Protein AF-A0A933NK98-F1 (afdb_monomer)

Sequence (605 aa):
MRRSEGEEEVHRPQVPASLLTLAPEREPVPRQPDAIPPYQVQRLETLCQGYIGRNGLEEQVEKWFSSRQSGVLLLTGREGCGKSALMARLARTHDAAYYFLSRRPAEGSASACFSSLIGQLSRRFLASGTPTPCSPRSQARTLWRQCSSILASRKRLVLVLDGLDEAALASPGLPVHRLLLQEPPAGLVLLLSCGAGSPEGDLVGRELPCRETTMLEVPALSPTEARRWLDEMVQGEAALPDRFAGEAVAASAGLPLYLAGLVEQVQAGLVDVSLPAPAGATPGESLEALWLNLWTGLDRKGLRRFRQILALLATAREALTIESLEHLLGVGMESFRRSVLATCVSGSDPCEVRHDTLRQLVTAKVDATERQRLNARLADHYGDWREAADDRSLAHRAIHLVEAGDRDGLHRLLTDFDYLKAKVDRLGVEAVLADFQAYVDRSGSKGPPPRQAGDPVEVIADAVQKKSRWIEDRPEELGPYVRDELFLAGRVGGVAPTLLREVSAWIARARREPWLRRVEPGERAARATSAAAIDHAAGAIASVAWSPDGTRILTGGRDRLLTIWDARTGGAVRTLSVSSTGSRRFLTMRPWRSAPDHGRLRRTT

Mean predicted aligned error: 15.79 Å

Secondary structure (DSSP, 8-state):
-----------PPPPPS-----------------SS-HHHHHHHHHHHHT----HHHHHHHHHHHHH-SSEEEEEEE-TTS-HHHHHHHHHHHTT-EEEE--SSTTTSSHHHHHHHHHHHHHHHH-S--PPPP--HHHHHHHHHHHHHHHHTT-S-EEEEEE-HHHHHHH-SSS-HHHHHTS-PPTTEEEEEEEETT-HHHHHHHHH--STTEEEEE-PPPPHHHHHHHHHHHS-GGGPPPHHHHHHHHHHTTT-HHHHHHHHHHHHTT-S-TTSPP---SSHHHHHHHHHHHHHHHHHHTT-HHHHHHHHHHHHSSSPBPHHHHHHHHTS-SHHHHHT--TTTB-SSSSB-B--HHHHHHHHHHS-HHHHHHHHHHHHHHT--TTT-SSSHHHHHHHHHHHHHT-HHHHHHHHH-HHHHHHHHHHH-HHHHHHHHHHHHHHHT--SSPPS----HHHHHHHHHHHTHHHHHH-GGGHHHHHHHHHHHHHHHH---HHHHHHHHHHHHHH-SS--PPPPPTT---S----S-----SSS-EEEEEE-TTSSEEEEEETTSEEEEEETTT--EEEEEE---SS--S---PPP-PPPP---------

Solvent-accessible surface area (backbone atoms only — not comparable to full-atom values): 35185 Å² total; per-residue (Å²): 133,87,78,91,84,89,84,83,86,81,83,77,86,84,79,79,96,80,86,82,83,80,71,84,84,72,77,83,75,81,90,68,84,71,55,62,58,68,66,61,54,52,49,37,53,55,32,42,72,74,52,77,87,51,73,76,56,53,53,50,51,52,51,52,59,72,76,47,62,48,37,37,41,37,40,30,25,60,86,46,36,49,63,65,21,52,50,33,44,52,33,62,77,62,75,30,47,67,44,75,38,32,41,37,74,79,35,16,34,41,46,35,48,37,52,34,46,41,43,44,49,26,74,75,77,44,99,65,80,84,83,74,95,59,53,47,69,57,38,42,55,48,41,47,52,51,52,44,58,52,41,76,80,34,79,59,50,44,40,37,42,35,34,62,56,44,17,62,72,34,38,62,39,74,49,53,68,71,60,61,52,58,82,73,52,85,27,39,30,40,38,38,28,31,50,59,89,32,70,61,49,54,45,54,73,70,61,47,79,59,95,52,68,44,76,46,76,48,65,58,43,52,66,69,55,38,43,52,48,51,55,71,74,34,58,74,95,64,45,68,57,68,69,46,47,53,42,39,34,61,23,24,56,21,24,58,45,42,51,54,44,48,52,50,32,39,76,70,66,52,46,62,76,91,49,83,52,54,55,39,98,45,55,67,42,12,47,51,32,44,47,49,48,51,58,53,25,34,57,77,72,65,39,59,66,60,54,51,50,50,45,48,38,45,67,42,67,40,34,40,41,62,68,55,48,26,66,72,72,72,47,83,57,73,69,47,70,79,65,58,50,68,68,53,32,46,89,50,86,52,32,32,60,69,42,66,70,54,31,52,51,45,54,72,72,48,52,73,68,59,49,21,54,51,22,42,53,49,28,58,68,38,47,57,55,90,77,42,94,56,62,59,22,64,71,45,27,55,61,21,22,57,63,35,62,39,58,68,64,36,52,56,51,67,66,32,66,67,53,53,36,53,33,30,66,75,47,28,42,54,29,54,51,50,50,46,49,55,52,43,65,74,69,68,62,89,60,80,78,68,92,73,58,60,59,66,54,61,55,46,44,54,32,46,62,79,40,34,78,55,34,57,79,36,39,86,48,41,48,62,48,36,45,53,45,48,59,55,44,42,74,73,42,67,45,56,70,62,59,57,48,49,40,41,54,47,50,57,68,71,55,90,67,87,85,79,67,88,84,67,99,78,80,72,75,75,87,69,81,76,89,70,85,74,83,69,96,55,68,64,72,75,46,64,43,64,42,77,84,61,56,29,34,40,38,34,32,76,64,42,38,39,37,32,26,30,57,85,77,60,45,80,74,44,76,43,80,59,94,67,100,63,96,67,94,68,90,84,87,79,85,89,72,83,77,76,96,73,77,78,89,76,87,76,134

Foldseek 3Di:
DDDDDDDDDDDDDDDDPDDDPDDDDDPDDDDDDDLPPVVNVVLLVVLQVLDDDDVVVVVVVVVVVVVDLAEEEEEEEAFLLSPSSVLSVVCVVVVAQEAEQALAPLRLALQSVLQSSLVSLCVVANPDDRDDDDPSLVSLVVSQVSQQVRCVVPSAHEYEYEEQVNSVLNFQFDRNLVSVLPDHDGSYYYYYYYYDPRPSSVCNVPRNPGPDYHYDYRDAADLVSQLVSLDVVQDDPLRQDPVQSSLQSVQQNRRSLLSLLQSLCVVLVLDDSVDGQQHDPDNLSSVLSSLVSVQVSCVVVVVVVVLVLLLLQLLDSHFAFQVLVCVLVVDHCPVVLVSDSVSQWPSDGRIHGPGNSSSVSSPVVDDLQVSLVSLVSVLVSLPDPVPDPDCCNLTRNLVSCLSNVVLVVNLVQLLPLVSQLVSCRNRNLSSSLVSLVSSCVSVVPPDDHPLQDERPNVLLNVQCVVCRVVCNVPVLCSLVSSLVSLVVSCVPHNYDVVSNVVSLVVNVVPDPDDFFDDDDPPPDDDDDPDPDDQDDPDADWLGKGADSNRQWIWIDGQQQKIFIAGNVPSHTPDIDHDDDDDRDSDDDDDDDDDDPDDDDDDDDD

pLDDT: mean 71.74, std 19.22, range [25.36, 94.31]

Radius of gyration: 31.58 Å; Cα contacts (8 Å, |Δi|>4): 805; chains: 1; bounding box: 74×82×125 Å

Structure (mmCIF, N/CA/C/O backbone):
data_AF-A0A933NK98-F1
#
_entry.id   AF-A0A933NK98-F1
#
loop_
_atom_site.group_PDB
_atom_site.id
_atom_site.type_symbol
_atom_site.label_atom_id
_atom_site.label_alt_id
_atom_site.label_comp_id
_atom_site.label_asym_id
_atom_site.label_entity_id
_atom_site.label_seq_id
_atom_site.pdbx_PDB_ins_code
_atom_site.Cartn_x
_atom_site.Cartn_y
_atom_site.Cartn_z
_atom_site.occupancy
_atom_site.B_iso_or_equiv
_atom_site.auth_seq_id
_atom_site.auth_comp_id
_atom_site.auth_asym_id
_atom_site.auth_atom_id
_atom_site.pdbx_PDB_model_num
ATOM 1 N N . MET A 1 1 ? -19.226 -58.149 47.622 1.00 36.22 1 MET A N 1
ATOM 2 C CA . MET A 1 1 ? -18.284 -57.624 46.604 1.00 36.22 1 MET A CA 1
ATOM 3 C C . MET A 1 1 ? -19.142 -56.903 45.572 1.00 36.22 1 MET A C 1
ATOM 5 O O . MET A 1 1 ? -20.010 -57.558 45.025 1.00 36.22 1 MET A O 1
ATOM 9 N N . ARG A 1 2 ? -19.240 -55.560 45.594 1.00 33.31 2 ARG A N 1
ATOM 10 C CA . ARG A 1 2 ? -18.330 -54.561 44.961 1.00 33.31 2 ARG A CA 1
ATOM 11 C C . ARG A 1 2 ? -18.206 -54.802 43.447 1.00 33.31 2 ARG A C 1
ATOM 13 O O . ARG A 1 2 ? -17.905 -55.932 43.100 1.00 33.31 2 ARG A O 1
ATOM 20 N N . ARG A 1 3 ? -18.305 -53.841 42.522 1.00 32.16 3 ARG A N 1
ATOM 21 C CA . ARG A 1 3 ? -18.531 -52.368 42.452 1.00 32.16 3 ARG A CA 1
ATOM 22 C C . ARG A 1 3 ? -18.604 -52.055 40.921 1.00 32.16 3 ARG A C 1
ATOM 24 O O . ARG A 1 3 ? -18.050 -52.857 40.177 1.00 32.16 3 ARG A O 1
ATOM 31 N N . SER A 1 4 ? -19.481 -51.161 40.433 1.00 31.75 4 SER A N 1
ATOM 32 C CA . SER A 1 4 ? -19.217 -49.749 40.012 1.00 31.75 4 SER A CA 1
ATOM 33 C C . SER A 1 4 ? -18.275 -49.642 38.790 1.00 31.75 4 SER A C 1
ATOM 35 O O . SER A 1 4 ? -17.358 -50.444 38.698 1.00 31.75 4 SER A O 1
ATOM 37 N N . GLU A 1 5 ? -18.379 -48.779 37.777 1.00 33.25 5 GLU A N 1
ATOM 38 C CA . GLU A 1 5 ? -19.131 -47.584 37.319 1.00 33.25 5 GLU A CA 1
ATOM 39 C C . GLU A 1 5 ? -18.937 -47.590 35.764 1.00 33.25 5 GLU A C 1
ATOM 41 O O . GLU A 1 5 ? -18.048 -48.289 35.286 1.00 33.25 5 GLU A O 1
ATOM 46 N N . GLY A 1 6 ? -19.698 -46.969 34.859 1.00 28.73 6 GLY A N 1
ATOM 47 C CA . GLY A 1 6 ? -20.383 -45.679 34.864 1.00 28.73 6 GLY A CA 1
ATOM 48 C C . GLY A 1 6 ? -19.714 -44.766 33.822 1.00 28.73 6 GLY A C 1
ATOM 49 O O . GLY A 1 6 ? -18.677 -44.196 34.124 1.00 28.73 6 GLY A O 1
ATOM 50 N N . GLU A 1 7 ? -20.300 -44.621 32.628 1.00 30.30 7 GLU A N 1
ATOM 51 C CA . GLU A 1 7 ? -20.097 -43.452 31.754 1.00 30.30 7 GLU A CA 1
ATOM 52 C C . GLU A 1 7 ? -21.449 -43.075 31.125 1.00 30.30 7 GLU A C 1
ATOM 54 O O . GLU A 1 7 ? -22.064 -43.854 30.396 1.00 30.30 7 GLU A O 1
ATOM 59 N N . GLU A 1 8 ? -21.942 -41.899 31.516 1.00 30.48 8 GLU A N 1
ATOM 60 C CA . GLU A 1 8 ? -23.202 -41.283 31.105 1.00 30.48 8 GLU A CA 1
ATOM 61 C C . GLU A 1 8 ? -23.046 -40.565 29.756 1.00 30.48 8 GLU A C 1
ATOM 63 O O . GLU A 1 8 ? -22.275 -39.615 29.619 1.00 30.48 8 GLU A O 1
ATOM 68 N N . GLU A 1 9 ? -23.850 -40.972 28.772 1.00 29.98 9 GLU A N 1
ATOM 69 C CA . GLU A 1 9 ? -24.170 -40.174 27.588 1.00 29.98 9 GLU A CA 1
ATOM 70 C C . GLU A 1 9 ? -25.119 -39.030 27.980 1.00 29.98 9 GLU A C 1
ATOM 72 O O . GLU A 1 9 ? -26.290 -39.243 28.301 1.00 29.98 9 GLU A O 1
ATOM 77 N N . VAL A 1 10 ? -24.629 -37.790 27.927 1.00 32.06 10 VAL A N 1
ATOM 78 C CA . VAL A 1 10 ? -25.465 -36.597 28.104 1.00 32.06 10 VAL A CA 1
ATOM 79 C C . VAL A 1 10 ? -26.079 -36.184 26.764 1.00 32.06 10 VAL A C 1
ATOM 81 O O . VAL A 1 10 ? -25.406 -35.708 25.848 1.00 32.06 10 VAL A O 1
ATOM 84 N N . HIS A 1 11 ? -27.400 -36.340 26.699 1.00 27.77 11 HIS A N 1
ATOM 85 C CA . HIS A 1 11 ? -28.323 -35.808 25.701 1.00 27.77 11 HIS A CA 1
ATOM 86 C C . HIS A 1 11 ? -28.055 -34.337 25.322 1.00 27.77 11 HIS A C 1
ATOM 88 O O . HIS A 1 11 ? -28.108 -33.442 26.166 1.00 27.77 11 HIS A O 1
ATOM 94 N N . ARG A 1 12 ? -27.926 -34.060 24.017 1.00 29.28 12 ARG A N 1
ATOM 95 C CA . ARG A 1 12 ? -28.298 -32.759 23.426 1.00 29.28 12 ARG A CA 1
ATOM 96 C C . ARG A 1 12 ? -29.702 -32.871 22.811 1.00 29.28 12 ARG A C 1
ATOM 98 O O . ARG A 1 12 ? -29.970 -33.868 22.140 1.00 29.28 12 ARG A O 1
ATOM 105 N N . PRO A 1 13 ? -30.601 -31.892 23.016 1.00 29.00 13 PRO A N 1
ATOM 106 C CA . PRO A 1 13 ? -31.973 -31.975 22.529 1.00 29.00 13 PRO A CA 1
ATOM 107 C C . PRO A 1 13 ? -32.041 -31.809 21.005 1.00 29.00 13 PRO A C 1
ATOM 109 O O . PRO A 1 13 ? -31.473 -30.875 20.437 1.00 29.00 13 PRO A O 1
ATOM 112 N N . GLN A 1 14 ? -32.769 -32.720 20.355 1.00 31.80 14 GLN A N 1
ATOM 113 C CA . GLN A 1 14 ? -33.215 -32.590 18.970 1.00 31.80 14 GLN A CA 1
ATOM 114 C C . GLN A 1 14 ? -34.268 -31.478 18.882 1.00 31.80 14 GLN A C 1
ATOM 116 O O . GLN A 1 14 ? -35.306 -31.547 19.538 1.00 31.80 14 GLN A O 1
ATOM 121 N N . VAL A 1 15 ? -34.014 -30.464 18.056 1.00 32.19 15 VAL A N 1
ATOM 122 C CA . VAL A 1 15 ? -35.029 -29.484 17.646 1.00 32.19 15 VAL A CA 1
ATOM 123 C C . VAL A 1 15 ? -35.693 -30.005 16.361 1.00 32.19 15 VAL A C 1
ATOM 125 O O . VAL A 1 15 ? -34.975 -30.424 15.449 1.00 32.19 15 VAL A O 1
ATOM 128 N N . PRO A 1 16 ? -37.036 -30.029 16.271 1.00 27.73 16 PRO A N 1
ATOM 129 C CA . PRO A 1 16 ? -37.754 -30.678 15.179 1.00 27.73 16 PRO A CA 1
ATOM 130 C C . PRO A 1 16 ? -37.627 -29.930 13.846 1.00 27.73 16 PRO A C 1
ATOM 132 O O . PRO A 1 16 ? -37.763 -28.709 13.759 1.00 27.73 16 PRO A O 1
ATOM 135 N N . ALA A 1 17 ? -37.414 -30.712 12.789 1.00 34.41 17 ALA A N 1
ATOM 136 C CA . ALA A 1 17 ? -37.393 -30.287 11.399 1.00 34.41 17 ALA A CA 1
ATOM 137 C C . ALA A 1 17 ? -38.813 -29.989 10.889 1.00 34.41 17 ALA A C 1
ATOM 139 O O . ALA A 1 17 ? -39.431 -30.822 10.235 1.00 34.41 17 ALA A O 1
ATOM 140 N N . SER A 1 18 ? -39.343 -28.803 11.181 1.00 31.48 18 SER A N 1
ATOM 141 C CA . SER A 1 18 ? -40.555 -28.304 10.519 1.00 31.48 18 SER A CA 1
ATOM 142 C C . SER A 1 18 ? -40.763 -26.817 10.794 1.00 31.48 18 SER A C 1
ATOM 144 O O . SER A 1 18 ? -41.397 -26.470 11.784 1.00 31.48 18 SER A O 1
ATOM 146 N N . LEU A 1 19 ? -40.205 -25.962 9.927 1.00 28.45 19 LEU A N 1
ATOM 147 C CA . LEU A 1 19 ? -40.726 -24.643 9.510 1.00 28.45 19 LEU A CA 1
ATOM 148 C C . LEU A 1 19 ? -39.760 -24.019 8.478 1.00 28.45 19 LEU A C 1
ATOM 150 O O . LEU A 1 19 ? -39.149 -22.978 8.693 1.00 28.45 19 LEU A O 1
ATOM 154 N N . LEU A 1 20 ? -39.604 -24.694 7.336 1.00 26.02 20 LEU A N 1
ATOM 155 C CA . LEU A 1 20 ? -39.060 -24.108 6.108 1.00 26.02 20 LEU A CA 1
ATOM 156 C C . LEU A 1 20 ? -40.202 -24.036 5.094 1.00 26.02 20 LEU A C 1
ATOM 158 O O . LEU A 1 20 ? -40.395 -24.931 4.275 1.00 26.02 20 LEU A O 1
ATOM 162 N N . THR A 1 21 ? -41.007 -22.981 5.182 1.00 26.77 21 THR A N 1
ATOM 163 C CA . THR A 1 21 ? -41.878 -22.574 4.077 1.00 26.77 21 THR A CA 1
ATOM 164 C C . THR A 1 21 ? -40.998 -22.020 2.962 1.00 26.77 21 THR A C 1
ATOM 166 O O . THR A 1 21 ? -40.399 -20.954 3.095 1.00 26.77 21 THR A O 1
ATOM 169 N N . LEU A 1 22 ? -40.909 -22.803 1.889 1.00 27.98 22 LEU A N 1
ATOM 170 C CA . LEU A 1 22 ? -40.243 -22.518 0.624 1.00 27.98 22 LEU A CA 1
ATOM 171 C C . LEU A 1 22 ? -40.696 -21.164 0.051 1.00 27.98 22 LEU A C 1
ATOM 173 O O . LEU A 1 22 ? -41.838 -21.011 -0.381 1.00 27.98 22 LEU A O 1
ATOM 177 N N . ALA A 1 23 ? -39.783 -20.194 0.012 1.00 26.48 23 ALA A N 1
ATOM 178 C CA . ALA A 1 23 ? -39.833 -19.126 -0.982 1.00 26.48 23 ALA A CA 1
ATOM 179 C C . ALA A 1 23 ? -39.372 -19.714 -2.333 1.00 26.48 23 ALA A C 1
ATOM 181 O O . ALA A 1 23 ? -38.506 -20.589 -2.331 1.00 26.48 23 ALA A O 1
ATOM 182 N N . PRO A 1 24 ? -39.938 -19.289 -3.476 1.00 26.19 24 PRO A N 1
ATOM 183 C CA . PRO A 1 24 ? -39.705 -19.956 -4.751 1.00 26.19 24 PRO A CA 1
ATOM 184 C C . PRO A 1 24 ? -38.231 -19.856 -5.152 1.00 26.19 24 PRO A C 1
ATOM 186 O O . PRO A 1 24 ? -37.668 -18.760 -5.224 1.00 26.19 24 PRO A O 1
ATOM 189 N N . GLU A 1 25 ? -37.627 -21.015 -5.416 1.00 27.23 25 GLU A N 1
ATOM 190 C CA . GLU A 1 25 ? -36.291 -21.149 -5.986 1.00 27.23 25 GLU A CA 1
ATOM 191 C C . GLU A 1 25 ? -36.238 -20.389 -7.317 1.00 27.23 25 GLU A C 1
ATOM 193 O O . GLU A 1 25 ? -36.832 -20.788 -8.317 1.00 27.23 25 GLU A O 1
ATOM 198 N N . ARG A 1 26 ? -35.533 -19.253 -7.334 1.00 30.44 26 ARG A N 1
ATOM 199 C CA . ARG A 1 26 ? -35.007 -18.710 -8.586 1.00 30.44 26 ARG A CA 1
ATOM 200 C C . ARG A 1 26 ? -33.820 -19.582 -8.973 1.00 30.44 26 ARG A C 1
ATOM 202 O O . ARG A 1 26 ? -32.912 -19.752 -8.161 1.00 30.44 26 ARG A O 1
ATOM 209 N N . GLU A 1 27 ? -33.856 -20.121 -10.189 1.00 27.70 27 GLU A N 1
ATOM 210 C CA . GLU A 1 27 ? -32.779 -20.920 -10.779 1.00 27.70 27 GLU A CA 1
ATOM 211 C C . GLU A 1 27 ? -31.393 -20.304 -10.502 1.00 27.70 27 GLU A C 1
ATOM 213 O O . GLU A 1 27 ? -31.233 -19.077 -10.571 1.00 27.70 27 GLU A O 1
ATOM 218 N N . PRO A 1 28 ? -30.370 -21.124 -10.200 1.00 28.39 28 PRO A N 1
ATOM 219 C CA . PRO A 1 28 ? -29.031 -20.627 -9.955 1.00 28.39 28 PRO A CA 1
ATOM 220 C C . PRO A 1 28 ? -28.456 -20.074 -11.260 1.00 28.39 28 PRO A C 1
ATOM 222 O O . PRO A 1 28 ? -28.094 -20.815 -12.173 1.00 28.39 28 PRO A O 1
ATOM 225 N N . VAL A 1 29 ? -28.346 -18.748 -11.332 1.00 30.09 29 VAL A N 1
ATOM 226 C CA . VAL A 1 29 ? -27.550 -18.064 -12.354 1.00 30.09 29 VAL A CA 1
ATOM 227 C C . VAL A 1 29 ? -26.127 -18.646 -12.302 1.00 30.09 29 VAL A C 1
ATOM 229 O O . VAL A 1 29 ? -25.546 -18.709 -11.212 1.00 30.09 29 VAL A O 1
ATOM 232 N N . PRO A 1 30 ? -25.547 -19.100 -13.427 1.00 26.61 30 PRO A N 1
ATOM 233 C CA . PRO A 1 30 ? -24.238 -19.741 -13.420 1.00 26.61 30 PRO A CA 1
ATOM 234 C C . PRO A 1 30 ? -23.167 -18.784 -12.877 1.00 26.61 30 PRO A C 1
ATOM 236 O O . PRO A 1 30 ? -23.004 -17.663 -13.361 1.00 26.61 30 PRO A O 1
ATOM 239 N N . ARG A 1 31 ? -22.429 -19.244 -11.858 1.00 41.62 31 ARG A N 1
ATOM 240 C CA . ARG A 1 31 ? -21.284 -18.543 -11.259 1.00 41.62 31 ARG A CA 1
ATOM 241 C C . ARG A 1 31 ? -20.144 -18.440 -12.285 1.00 41.62 31 ARG A C 1
ATOM 243 O O . ARG A 1 31 ? -19.481 -19.429 -12.581 1.00 41.62 31 ARG A O 1
ATOM 250 N N . GLN A 1 32 ? -19.928 -17.236 -12.812 1.00 34.38 32 GLN A N 1
ATOM 251 C CA . GLN A 1 32 ? -18.756 -16.796 -13.584 1.00 34.38 32 GLN A CA 1
ATOM 252 C C . GLN A 1 32 ? -18.047 -15.667 -12.801 1.00 34.38 32 GLN A C 1
ATOM 254 O O . GLN A 1 32 ? -18.704 -14.990 -12.010 1.00 34.38 32 GLN A O 1
ATOM 259 N N . PRO A 1 33 ? -16.718 -15.502 -12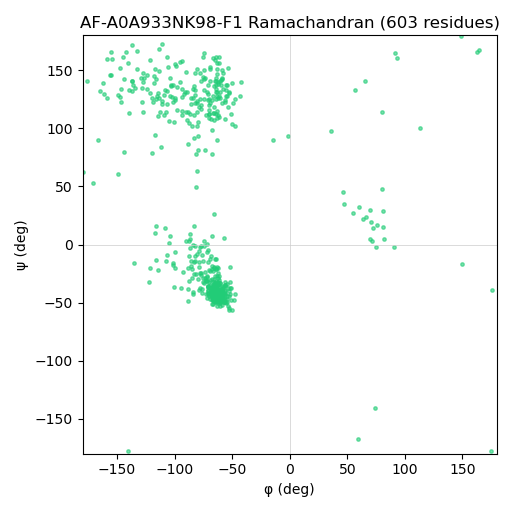.943 1.00 40.25 33 PRO A N 1
ATOM 260 C CA . PRO A 1 33 ? -15.806 -15.188 -11.842 1.00 40.25 33 PRO A CA 1
ATOM 261 C C . PRO A 1 33 ? -16.081 -13.848 -11.157 1.00 40.25 33 PRO A C 1
ATOM 263 O O . PRO A 1 33 ? -16.366 -12.827 -11.789 1.00 40.25 33 PRO A O 1
ATOM 266 N N . ASP A 1 34 ? -15.957 -13.865 -9.833 1.00 43.00 34 ASP A N 1
ATOM 267 C CA . ASP A 1 34 ? -16.244 -12.735 -8.969 1.00 43.00 34 ASP A CA 1
ATOM 268 C C . ASP A 1 34 ? -15.252 -11.574 -9.167 1.00 43.00 34 ASP A C 1
ATOM 270 O O . ASP A 1 34 ? -14.177 -11.544 -8.587 1.00 43.00 34 ASP A O 1
ATOM 274 N N . ALA A 1 35 ? -15.623 -10.558 -9.953 1.00 53.28 35 ALA A N 1
ATOM 275 C CA . ALA A 1 35 ? -14.845 -9.319 -10.141 1.00 53.28 35 ALA A CA 1
ATOM 276 C C . ALA A 1 35 ? -14.752 -8.396 -8.895 1.00 53.28 35 ALA A C 1
ATOM 278 O O . ALA A 1 35 ? -14.274 -7.272 -9.007 1.00 53.28 35 ALA A O 1
ATOM 279 N N . ILE A 1 36 ? -15.239 -8.828 -7.723 1.00 58.81 36 ILE A N 1
ATOM 280 C CA . ILE A 1 36 ? -14.866 -8.228 -6.436 1.00 58.81 36 ILE A CA 1
ATOM 281 C C . ILE A 1 36 ? -14.076 -9.321 -5.739 1.00 58.81 36 ILE A C 1
ATOM 283 O O . ILE A 1 36 ? -14.665 -10.356 -5.419 1.00 58.81 36 ILE A O 1
ATOM 287 N N . PRO A 1 37 ? -12.776 -9.126 -5.509 1.00 61.56 37 PRO A N 1
ATOM 288 C CA . PRO A 1 37 ? -12.007 -10.113 -4.786 1.00 61.56 37 PRO A CA 1
ATOM 289 C C . PRO A 1 37 ? -12.643 -10.405 -3.413 1.00 61.56 37 PRO A C 1
ATOM 291 O O . PRO A 1 37 ? -12.968 -9.454 -2.694 1.00 61.56 37 PRO A O 1
ATOM 294 N N . PRO A 1 38 ? -12.811 -11.678 -3.006 1.00 65.12 38 PRO A N 1
ATOM 295 C CA . PRO A 1 38 ? -13.476 -12.041 -1.749 1.00 65.12 38 PRO A CA 1
ATOM 296 C C . PRO A 1 38 ? -12.923 -11.316 -0.513 1.00 65.12 38 PRO A C 1
ATOM 298 O O . PRO A 1 38 ? -13.669 -10.964 0.399 1.00 65.12 38 PRO A O 1
ATOM 301 N N . TYR A 1 39 ? -11.626 -11.000 -0.509 1.00 65.00 39 TYR A N 1
ATOM 302 C CA . TYR A 1 39 ? -11.000 -10.256 0.580 1.00 65.00 39 TYR A CA 1
ATOM 303 C C . TYR A 1 39 ? -11.480 -8.790 0.676 1.00 65.00 39 TYR A C 1
ATOM 305 O O . TYR A 1 39 ? -11.510 -8.251 1.779 1.00 65.00 39 TYR A O 1
ATOM 313 N N . GLN A 1 40 ? -11.869 -8.126 -0.428 1.00 71.44 40 GLN A N 1
ATOM 314 C CA . GLN A 1 40 ? -12.435 -6.761 -0.396 1.00 71.44 40 GLN A CA 1
ATOM 315 C C . GLN A 1 40 ? -13.799 -6.767 0.294 1.00 71.44 40 GLN A C 1
ATOM 317 O O . GLN A 1 40 ? -14.124 -5.831 1.022 1.00 71.44 40 GLN A O 1
ATOM 322 N N . VAL A 1 41 ? -14.590 -7.825 0.083 1.00 72.12 41 VAL A N 1
ATOM 323 C CA . VAL A 1 41 ? -15.878 -8.030 0.764 1.00 72.12 41 VAL A CA 1
ATOM 324 C C . VAL A 1 41 ? -15.643 -8.280 2.250 1.00 72.12 41 VAL A C 1
ATOM 326 O O . VAL A 1 41 ? -16.175 -7.553 3.084 1.00 72.12 41 VAL A O 1
ATOM 329 N N . GLN A 1 42 ? -14.754 -9.217 2.585 1.00 71.94 42 GLN A N 1
ATOM 330 C CA . GLN A 1 42 ? -14.409 -9.522 3.975 1.00 71.94 42 GLN A CA 1
ATOM 331 C C . GLN A 1 42 ? -13.850 -8.295 4.718 1.00 71.94 42 GLN A C 1
ATOM 333 O O . GLN A 1 42 ? -14.207 -8.036 5.870 1.00 71.94 42 GLN A O 1
ATOM 338 N N . ARG A 1 43 ? -12.991 -7.500 4.061 1.00 74.88 43 ARG A N 1
ATOM 339 C CA . ARG A 1 43 ? -12.443 -6.251 4.613 1.00 74.88 43 ARG A CA 1
ATOM 340 C C . ARG A 1 43 ? -13.553 -5.240 4.882 1.00 74.88 43 ARG A C 1
ATOM 342 O O . ARG A 1 43 ? -13.561 -4.647 5.957 1.00 74.88 43 ARG A O 1
ATOM 349 N N . LEU A 1 44 ? -14.487 -5.070 3.947 1.00 76.81 44 LEU A N 1
ATOM 350 C CA . LEU A 1 44 ? -15.637 -4.180 4.105 1.00 76.81 44 LEU A CA 1
ATOM 351 C C . LEU A 1 44 ? -16.520 -4.602 5.288 1.00 76.81 44 LEU A C 1
ATOM 353 O O . LEU A 1 44 ? -16.896 -3.755 6.098 1.00 76.81 44 LEU A O 1
ATOM 357 N N . GLU A 1 45 ? -16.816 -5.895 5.422 1.00 76.62 45 GLU A N 1
ATOM 358 C CA . GLU A 1 45 ? -17.616 -6.437 6.527 1.00 76.62 45 GLU A CA 1
ATOM 359 C C . GLU A 1 45 ? -16.939 -6.218 7.882 1.00 76.62 45 GLU A C 1
ATOM 361 O O . GLU A 1 45 ? -17.558 -5.667 8.794 1.00 76.62 45 GLU A O 1
ATOM 366 N N . THR A 1 46 ? -15.651 -6.556 7.979 1.00 77.38 46 THR A N 1
ATOM 367 C CA . THR A 1 46 ? -14.850 -6.380 9.203 1.00 77.38 46 THR A CA 1
ATOM 368 C C . THR A 1 46 ? -14.808 -4.910 9.627 1.00 77.38 46 THR A C 1
ATOM 370 O O . THR A 1 46 ? -15.021 -4.574 10.790 1.00 77.38 46 THR A O 1
ATOM 373 N N . LEU A 1 47 ? -14.575 -4.007 8.669 1.00 80.75 47 LEU A N 1
ATOM 374 C CA . LEU A 1 47 ? -14.527 -2.567 8.916 1.00 80.75 47 LEU A CA 1
ATOM 375 C C . LEU A 1 47 ? -15.879 -2.001 9.372 1.00 80.75 47 LEU A C 1
ATOM 377 O O . LEU A 1 47 ? -15.904 -1.082 10.186 1.00 80.75 47 LEU A O 1
ATOM 381 N N . CYS A 1 48 ? -16.995 -2.550 8.883 1.00 79.81 48 CYS A N 1
ATOM 382 C CA . CYS A 1 48 ? -18.328 -2.142 9.326 1.00 79.81 48 CYS A CA 1
ATOM 383 C C . CYS A 1 48 ? -18.646 -2.607 10.752 1.00 79.81 48 CYS A C 1
ATOM 385 O O . CYS A 1 48 ? -19.329 -1.885 11.470 1.00 79.81 48 CYS A O 1
ATOM 387 N N . GLN A 1 49 ? -18.185 -3.797 11.152 1.00 75.19 49 GLN A N 1
ATOM 388 C CA . GLN A 1 49 ? -18.450 -4.359 12.483 1.00 75.19 49 GLN A CA 1
ATOM 389 C C . GLN A 1 49 ? -17.757 -3.569 13.602 1.00 75.19 49 GLN A C 1
ATOM 391 O O . GLN A 1 49 ? -18.340 -3.384 14.662 1.00 75.19 49 GLN A O 1
ATOM 396 N N . GLY A 1 50 ? -16.540 -3.072 13.355 1.00 70.50 50 GLY A N 1
ATOM 397 C CA . GLY A 1 50 ? -15.771 -2.295 14.335 1.00 70.50 50 GLY A CA 1
ATOM 398 C C . GLY A 1 50 ? -16.051 -0.787 14.335 1.00 70.50 50 GLY A C 1
ATOM 399 O O . GLY A 1 50 ? -15.367 -0.045 15.043 1.00 70.50 50 GLY A O 1
ATOM 400 N N . TYR A 1 51 ? -16.992 -0.302 13.517 1.00 81.44 51 TYR A N 1
ATOM 401 C CA . TYR A 1 51 ? -17.279 1.126 13.401 1.00 81.44 51 TYR A CA 1
ATOM 402 C C . TYR A 1 51 ? -18.266 1.595 14.470 1.00 81.44 51 TYR A C 1
ATOM 404 O O . TYR A 1 51 ? -19.393 1.109 14.539 1.00 81.44 51 TYR A O 1
ATOM 412 N N . ILE A 1 52 ? -17.879 2.632 15.215 1.00 77.44 52 ILE A N 1
ATOM 413 C CA . ILE A 1 52 ? -18.797 3.391 16.063 1.00 77.44 52 ILE A CA 1
ATOM 414 C C . ILE A 1 52 ? -19.079 4.749 15.438 1.00 77.44 52 ILE A C 1
ATOM 416 O O . ILE A 1 52 ? -18.170 5.451 14.985 1.00 77.44 52 ILE A O 1
ATOM 420 N N . GLY A 1 53 ? -20.374 5.066 15.392 1.00 72.44 53 GLY A N 1
ATOM 421 C CA . GLY A 1 53 ? -20.909 6.290 14.814 1.00 72.44 53 GLY A CA 1
ATOM 422 C C . GLY A 1 53 ? -20.331 7.539 15.460 1.00 72.44 53 GLY A C 1
ATOM 423 O O . GLY A 1 53 ? -20.025 7.568 16.649 1.00 72.44 53 GLY A O 1
ATOM 424 N N . ARG A 1 54 ? -20.212 8.583 14.642 1.00 81.25 54 ARG A N 1
ATOM 425 C CA . ARG A 1 54 ? -19.865 9.941 15.062 1.00 81.25 54 ARG A CA 1
ATOM 426 C C . ARG A 1 54 ? -21.049 10.823 14.728 1.00 81.25 54 ARG A C 1
ATOM 428 O O . ARG A 1 54 ? -21.136 11.290 13.592 1.00 81.25 54 ARG A O 1
ATOM 435 N N . ASN A 1 55 ? -21.941 11.044 15.690 1.00 69.62 55 ASN A N 1
ATOM 436 C CA . ASN A 1 55 ? -23.242 11.674 15.432 1.00 69.62 55 ASN A CA 1
ATOM 437 C C . ASN A 1 55 ? -23.110 12.961 14.591 1.00 69.62 55 ASN A C 1
ATOM 439 O O . ASN A 1 55 ? -23.739 13.089 13.547 1.00 69.62 55 ASN A O 1
ATOM 443 N N . GLY A 1 56 ? -22.184 13.857 14.955 1.00 81.25 56 GLY A N 1
ATOM 444 C CA . GLY A 1 56 ? -21.991 15.118 14.230 1.00 81.25 56 GLY A CA 1
ATOM 445 C C . GLY A 1 56 ? -21.348 14.998 12.840 1.00 81.25 56 GLY A C 1
ATOM 446 O O . GLY A 1 56 ? -21.577 15.863 11.999 1.00 81.25 56 GLY A O 1
ATOM 447 N N . LEU A 1 57 ? -20.539 13.966 12.575 1.00 87.50 57 LEU A N 1
ATOM 448 C CA . LEU A 1 57 ? -19.922 13.766 11.255 1.00 87.50 57 LEU A CA 1
ATOM 449 C C . LEU A 1 57 ? -20.875 13.034 10.310 1.00 87.50 57 LEU A C 1
ATOM 451 O O . LEU A 1 57 ? -20.983 13.414 9.149 1.00 87.50 57 LEU A O 1
ATOM 455 N N . GLU A 1 58 ? -21.565 12.002 10.796 1.00 85.12 58 GLU A N 1
ATOM 456 C CA . GLU A 1 58 ? -22.537 11.260 9.991 1.00 85.12 58 GLU A CA 1
ATOM 457 C C . GLU A 1 58 ? -23.665 12.183 9.524 1.00 85.12 58 GLU A C 1
ATOM 459 O O . GLU A 1 58 ? -23.970 12.205 8.337 1.00 85.12 58 GLU A O 1
ATOM 464 N N . GLU A 1 59 ? -24.191 13.046 10.399 1.00 87.12 59 GLU A N 1
ATOM 465 C CA . GLU A 1 59 ? -25.183 14.060 10.018 1.00 87.12 59 GLU A CA 1
ATOM 466 C C . GLU A 1 59 ? -24.669 15.016 8.930 1.00 87.12 59 GLU A C 1
ATOM 468 O O . GLU A 1 59 ? -25.404 15.354 7.999 1.00 87.12 59 GLU A O 1
ATOM 473 N N . GLN A 1 60 ? -23.404 15.444 9.007 1.00 89.44 60 GLN A N 1
ATOM 474 C CA . GLN A 1 60 ? -22.793 16.292 7.979 1.00 89.44 60 GLN A CA 1
ATOM 475 C C . GLN A 1 60 ? -22.671 15.567 6.639 1.00 89.44 60 GLN A C 1
ATOM 477 O O . GLN A 1 60 ? -22.994 16.148 5.600 1.00 89.44 60 GLN A O 1
ATOM 482 N N . VAL A 1 61 ? -22.230 14.307 6.659 1.00 89.62 61 VAL A N 1
ATOM 483 C CA . VAL A 1 61 ? -22.121 13.477 5.457 1.00 89.62 61 VAL A CA 1
ATOM 484 C C . VAL A 1 61 ? -23.506 13.248 4.853 1.00 89.62 61 VAL A C 1
ATOM 486 O O . VAL A 1 61 ? -23.695 13.523 3.674 1.00 89.62 61 VAL A O 1
ATOM 489 N N . GLU A 1 62 ? -24.505 12.860 5.640 1.00 88.50 62 GLU A N 1
ATOM 490 C CA . GLU A 1 62 ? -25.867 12.625 5.144 1.00 88.50 62 GLU A CA 1
ATOM 491 C C . GLU A 1 62 ? -26.526 13.901 4.602 1.00 88.50 62 GLU A C 1
ATOM 493 O O . GLU A 1 62 ? -27.171 13.893 3.546 1.00 88.50 62 GLU A O 1
ATOM 498 N N . LYS A 1 63 ? -26.303 15.047 5.256 1.00 89.44 63 LYS A N 1
ATOM 499 C CA . LYS A 1 63 ? -26.745 16.356 4.752 1.00 89.44 63 LYS A CA 1
ATOM 500 C C . LYS A 1 63 ? -26.077 16.701 3.420 1.00 89.44 63 LYS A C 1
ATOM 502 O O . LYS A 1 63 ? -26.734 17.216 2.509 1.00 89.44 63 LYS A O 1
ATOM 507 N N . TRP A 1 64 ? -24.786 16.411 3.282 1.00 89.94 64 TRP A N 1
ATOM 508 C CA . TRP A 1 64 ? -24.054 16.587 2.029 1.00 89.94 64 TRP A CA 1
ATOM 509 C C . TRP A 1 64 ? -24.615 15.682 0.926 1.00 89.94 64 TRP A C 1
ATOM 511 O O . TRP A 1 64 ? -24.917 16.151 -0.171 1.00 89.94 64 TRP A O 1
ATOM 521 N N . PHE A 1 65 ? -24.852 14.407 1.245 1.00 87.44 65 PHE A N 1
ATOM 522 C CA . PHE A 1 65 ? -25.448 13.426 0.342 1.00 87.44 65 PHE A CA 1
ATOM 523 C C . PHE A 1 65 ? -26.845 13.842 -0.126 1.00 87.44 65 PHE A C 1
ATOM 525 O O . PHE A 1 65 ? -27.155 13.685 -1.307 1.00 87.44 65 PHE A O 1
ATOM 532 N N . SER A 1 66 ? -27.667 14.388 0.768 1.00 86.06 66 SER A N 1
ATOM 533 C CA . SER A 1 66 ? -29.050 14.789 0.480 1.00 86.06 66 SER A CA 1
ATOM 534 C C . SER A 1 66 ? -29.152 16.085 -0.330 1.00 86.06 66 SER A C 1
ATOM 536 O O . SER A 1 66 ? -30.102 16.268 -1.087 1.00 86.06 66 SER A O 1
ATOM 538 N N . SER A 1 67 ? -28.180 16.990 -0.191 1.00 84.62 67 SER A N 1
ATOM 539 C CA . SER A 1 67 ? -28.193 18.305 -0.852 1.00 84.62 67 SER A CA 1
ATOM 540 C C . SER A 1 67 ? -27.587 18.310 -2.258 1.00 84.62 67 SER A C 1
ATOM 542 O O . SER A 1 67 ? -27.729 19.305 -2.969 1.00 84.62 67 SER A O 1
ATOM 544 N N . ARG A 1 68 ? -26.932 17.221 -2.688 1.00 80.00 68 ARG A N 1
ATOM 545 C CA . ARG A 1 68 ? -26.161 17.180 -3.940 1.00 80.00 68 ARG A CA 1
ATOM 546 C C . ARG A 1 68 ? -26.544 16.022 -4.858 1.00 80.00 68 ARG A C 1
ATOM 548 O O . ARG A 1 68 ? -26.739 14.888 -4.429 1.00 80.00 68 ARG A O 1
ATOM 555 N N . GLN A 1 69 ? -26.597 16.319 -6.157 1.00 75.81 69 GLN A N 1
ATOM 556 C CA . GLN A 1 69 ? -26.808 15.331 -7.228 1.00 75.81 69 GLN A CA 1
ATOM 557 C C . GLN A 1 69 ? -25.483 14.791 -7.797 1.00 75.81 69 GLN A C 1
ATOM 559 O O . GLN A 1 69 ? -25.445 13.686 -8.329 1.00 75.81 69 GLN A O 1
ATOM 564 N N . SER A 1 70 ? -24.392 15.549 -7.665 1.00 84.94 70 SER A N 1
ATOM 565 C CA . SER A 1 70 ? -23.040 15.178 -8.091 1.00 84.94 70 SER A CA 1
ATOM 566 C C . SER A 1 70 ? -22.001 15.929 -7.269 1.00 84.94 70 SER A C 1
ATOM 568 O O . SER A 1 70 ? -22.308 16.982 -6.714 1.00 84.94 70 SER A O 1
ATOM 570 N N . GLY A 1 71 ? -20.769 15.431 -7.227 1.00 84.94 71 GLY A N 1
ATOM 571 C CA . GLY A 1 71 ? -19.665 16.121 -6.563 1.00 84.94 71 GLY A CA 1
ATOM 572 C C . GLY A 1 71 ? -18.641 15.165 -5.974 1.00 84.94 71 GLY A C 1
ATOM 573 O O . GLY A 1 71 ? -18.781 13.944 -6.062 1.00 84.94 71 GLY A O 1
ATOM 574 N N . VAL A 1 72 ? -17.609 15.741 -5.364 1.00 86.69 72 VAL A N 1
ATOM 575 C CA . VAL A 1 72 ? -16.530 14.986 -4.724 1.00 86.69 72 VAL A CA 1
ATOM 576 C C . VAL A 1 72 ? -16.540 15.279 -3.231 1.00 86.69 72 VAL A C 1
ATOM 578 O O . VAL A 1 72 ? -16.485 16.441 -2.828 1.00 86.69 72 VAL A O 1
ATOM 581 N N . LEU A 1 73 ? -16.620 14.230 -2.418 1.00 89.56 73 LEU A N 1
ATOM 582 C CA . LEU A 1 73 ? -16.439 14.307 -0.975 1.00 89.56 73 LEU A CA 1
ATOM 583 C C . LEU A 1 73 ? -15.111 13.639 -0.622 1.00 89.56 73 LEU A C 1
ATOM 585 O O . LEU A 1 73 ? -14.965 12.424 -0.760 1.00 89.56 73 LEU A O 1
ATOM 589 N N . LEU A 1 74 ? -14.152 14.447 -0.182 1.00 90.12 74 LEU A N 1
ATOM 590 C CA . LEU A 1 74 ? -12.851 13.987 0.278 1.00 90.12 74 LEU A CA 1
ATOM 591 C C . LEU A 1 74 ? -12.848 13.905 1.806 1.00 90.12 74 LEU A C 1
ATOM 593 O O . LEU A 1 74 ? -12.965 14.917 2.497 1.00 90.12 74 LEU A O 1
ATOM 597 N N . LEU A 1 75 ? -12.699 12.692 2.325 1.00 91.94 75 LEU A N 1
ATOM 598 C CA . LEU A 1 75 ? -12.557 12.409 3.746 1.00 91.94 75 LEU A CA 1
ATOM 599 C C . LEU A 1 75 ? -11.076 12.348 4.116 1.00 91.94 75 LEU A C 1
ATOM 601 O O . LEU A 1 75 ? -10.354 11.429 3.727 1.00 91.94 75 LEU A O 1
ATOM 605 N N . THR A 1 76 ? -10.632 13.326 4.894 1.00 92.00 76 THR A N 1
ATOM 606 C CA . THR A 1 76 ? -9.260 13.405 5.401 1.00 92.00 76 THR A CA 1
ATOM 607 C C . THR A 1 76 ? -9.229 13.061 6.878 1.00 92.00 76 THR A C 1
ATOM 609 O O . THR A 1 76 ? -10.247 13.047 7.567 1.00 92.00 76 THR A O 1
ATOM 612 N N . GLY A 1 77 ? -8.058 12.720 7.394 1.00 88.69 77 GLY A N 1
ATOM 613 C CA . GLY A 1 77 ? -7.917 12.432 8.813 1.00 88.69 77 GLY A CA 1
ATOM 614 C C . GLY A 1 77 ? -6.648 11.667 9.111 1.00 88.69 77 GLY A C 1
ATOM 615 O O . GLY A 1 77 ? -5.993 11.114 8.222 1.00 88.69 77 GLY A O 1
ATOM 616 N N . ARG A 1 78 ? -6.306 11.622 10.392 1.00 86.81 78 ARG A N 1
ATOM 617 C CA . ARG A 1 78 ? -5.086 10.969 10.872 1.00 86.81 78 ARG A CA 1
ATOM 618 C C . ARG A 1 78 ? -5.121 9.459 10.617 1.00 86.81 78 ARG A C 1
ATOM 620 O O . ARG A 1 78 ? -6.181 8.862 10.397 1.00 86.81 78 ARG A O 1
ATOM 627 N N . GLU A 1 79 ? -3.956 8.825 10.600 1.00 84.69 79 GLU A N 1
ATOM 628 C CA . GLU A 1 79 ? -3.886 7.365 10.527 1.00 84.69 79 GLU A CA 1
ATOM 629 C C . GLU A 1 79 ? -4.587 6.744 11.742 1.00 84.69 79 GLU A C 1
ATOM 631 O O . GLU A 1 79 ? -4.556 7.287 12.845 1.00 84.69 79 GLU A O 1
ATOM 636 N N . GLY A 1 80 ? -5.306 5.644 11.526 1.00 85.38 80 GLY A N 1
ATOM 637 C CA . GLY A 1 80 ? -6.008 4.950 12.602 1.00 85.38 80 GLY A CA 1
ATOM 638 C C . GLY A 1 80 ? -7.290 5.614 13.112 1.00 85.38 80 GLY A C 1
ATOM 639 O O . GLY A 1 80 ? -7.973 5.003 13.930 1.00 85.38 80 GLY A O 1
ATOM 640 N N . CYS A 1 81 ? -7.694 6.790 12.605 1.00 88.38 81 CYS A N 1
ATOM 641 C CA . CYS A 1 81 ? -8.959 7.426 12.999 1.00 88.38 81 CYS A CA 1
ATOM 642 C C . CYS A 1 81 ? -10.212 6.758 12.392 1.00 88.38 81 CYS A C 1
ATOM 644 O O . CYS A 1 81 ? -11.321 7.227 12.597 1.00 88.38 81 CYS A O 1
ATOM 646 N N . GLY A 1 82 ? -10.097 5.662 11.638 1.00 87.69 82 GLY A N 1
ATOM 647 C CA . GLY A 1 82 ? -11.268 4.919 11.145 1.00 87.69 82 GLY A CA 1
ATOM 648 C C . GLY A 1 82 ? -11.943 5.499 9.893 1.00 87.69 82 GLY A C 1
ATOM 649 O O . GLY A 1 82 ? -13.143 5.304 9.706 1.00 87.69 82 GLY A O 1
ATOM 650 N N . LYS A 1 83 ? -11.192 6.183 9.017 1.00 89.44 83 LYS A N 1
ATOM 651 C CA . LYS A 1 83 ? -11.683 6.645 7.699 1.00 89.44 83 LYS A CA 1
ATOM 652 C C . LYS A 1 83 ? -12.240 5.497 6.854 1.00 89.44 83 LYS A C 1
ATOM 654 O O . LYS A 1 83 ? -13.381 5.568 6.415 1.00 89.44 83 LYS A O 1
ATOM 659 N N . SER A 1 84 ? -11.476 4.413 6.712 1.00 87.56 84 SER A N 1
ATOM 660 C CA . SER A 1 84 ? -11.869 3.230 5.936 1.00 87.56 84 SER A CA 1
ATOM 661 C C . SER A 1 84 ? -13.136 2.562 6.473 1.00 87.56 84 SER A C 1
ATOM 663 O O . SER A 1 84 ? -13.942 2.052 5.701 1.00 87.56 84 SER A O 1
ATOM 665 N N . ALA A 1 85 ? -13.343 2.595 7.793 1.00 88.12 85 ALA A N 1
ATOM 666 C CA . ALA A 1 85 ? -14.548 2.072 8.434 1.00 88.12 85 ALA A CA 1
ATOM 667 C C . ALA A 1 85 ? -15.789 2.917 8.106 1.00 88.12 85 ALA A C 1
ATOM 669 O O . ALA A 1 85 ? -16.838 2.375 7.755 1.00 88.12 85 ALA A O 1
ATOM 670 N N . LEU A 1 86 ? -15.640 4.244 8.104 1.00 88.62 86 LEU A N 1
ATOM 671 C CA . LEU A 1 86 ? -16.682 5.155 7.634 1.00 88.62 86 LEU A CA 1
ATOM 672 C C . LEU A 1 86 ? -16.949 4.989 6.126 1.00 88.62 86 LEU A C 1
ATOM 674 O O . LEU A 1 86 ? -18.10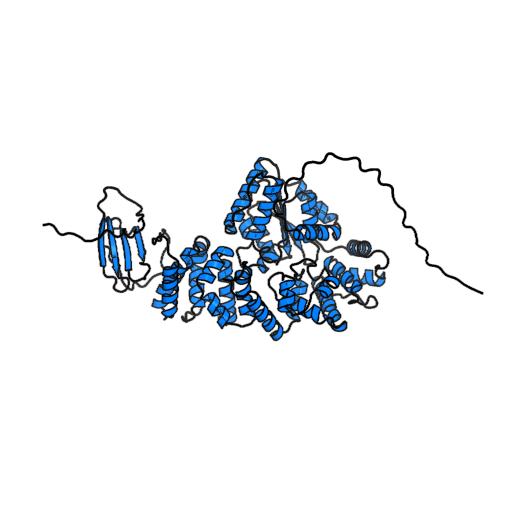5 4.893 5.724 1.00 88.62 86 LEU A O 1
ATOM 678 N N . MET A 1 87 ? -15.906 4.870 5.294 1.00 88.56 87 MET A N 1
ATOM 679 C CA . MET A 1 87 ? -16.032 4.588 3.854 1.00 88.56 87 MET A CA 1
ATOM 680 C C . MET A 1 87 ? -16.803 3.290 3.591 1.00 88.56 87 MET A C 1
ATOM 682 O O . MET A 1 87 ? -17.723 3.277 2.776 1.00 88.56 87 MET A O 1
ATOM 686 N N . ALA A 1 88 ? -16.474 2.214 4.312 1.00 86.56 88 ALA A N 1
ATOM 687 C CA . ALA A 1 88 ? -17.154 0.925 4.212 1.00 86.56 88 ALA A CA 1
ATOM 688 C C . ALA A 1 88 ? -18.655 1.044 4.534 1.00 86.56 88 ALA A C 1
ATOM 690 O O . ALA A 1 88 ? -19.499 0.533 3.793 1.00 86.56 88 ALA A O 1
ATOM 691 N N . ARG A 1 89 ? -19.003 1.776 5.598 1.00 87.31 89 ARG A N 1
ATOM 692 C CA . ARG A 1 89 ? -20.396 2.029 5.993 1.00 87.31 89 ARG A CA 1
ATOM 693 C C . ARG A 1 89 ? -21.150 2.870 4.961 1.00 87.31 89 ARG A C 1
ATOM 695 O O . ARG A 1 89 ? -22.277 2.523 4.603 1.00 87.31 89 ARG A O 1
ATOM 702 N N . LEU A 1 90 ? -20.529 3.928 4.439 1.00 86.19 90 LEU A N 1
ATOM 703 C CA . LEU A 1 90 ? -21.121 4.769 3.394 1.00 86.19 90 LEU A CA 1
ATOM 704 C C . LEU A 1 90 ? -21.338 3.992 2.095 1.00 86.19 90 LEU A C 1
ATOM 706 O O . LEU A 1 90 ? -22.404 4.116 1.491 1.00 86.19 90 LEU A O 1
ATOM 710 N N . ALA A 1 91 ? -20.376 3.149 1.708 1.00 84.81 91 ALA A N 1
ATOM 711 C CA . ALA A 1 91 ? -20.483 2.294 0.533 1.00 84.81 91 ALA A CA 1
ATOM 712 C C . ALA A 1 91 ? -21.686 1.342 0.621 1.00 84.81 91 ALA A C 1
ATOM 714 O O . ALA A 1 91 ? -22.403 1.177 -0.365 1.00 84.81 91 ALA A O 1
ATOM 715 N N . ARG A 1 92 ? -21.948 0.768 1.807 1.00 83.38 92 ARG A N 1
ATOM 716 C CA . ARG A 1 92 ? -23.127 -0.083 2.055 1.00 83.38 92 ARG A CA 1
ATOM 717 C C . ARG A 1 92 ? -24.432 0.698 2.036 1.00 83.38 92 ARG A C 1
ATOM 719 O O . ARG A 1 92 ? -25.389 0.258 1.413 1.00 83.38 92 ARG A O 1
ATOM 726 N N . THR A 1 93 ? -24.465 1.835 2.725 1.00 84.19 93 THR A N 1
ATOM 727 C CA . THR A 1 93 ? -25.686 2.639 2.900 1.00 84.19 93 THR A CA 1
ATOM 728 C C . THR A 1 93 ? -26.188 3.197 1.567 1.00 84.19 93 THR A C 1
ATOM 730 O O . THR A 1 93 ? -27.391 3.287 1.346 1.00 84.19 93 THR A O 1
ATOM 733 N N . HIS A 1 94 ? -25.269 3.509 0.648 1.00 82.88 94 HIS A N 1
ATOM 734 C CA . HIS A 1 94 ? -25.571 4.160 -0.627 1.00 82.88 94 HIS A CA 1
ATOM 735 C C . HIS A 1 94 ? -25.442 3.247 -1.859 1.00 82.88 94 HIS A C 1
ATOM 737 O O . HIS A 1 94 ? -25.395 3.762 -2.976 1.00 82.88 94 HIS A O 1
ATOM 743 N N . ASP A 1 95 ? -25.362 1.921 -1.674 1.00 76.69 95 ASP A N 1
ATOM 744 C CA . ASP A 1 95 ? -25.176 0.926 -2.751 1.00 76.69 95 ASP A CA 1
ATOM 745 C C . ASP A 1 95 ? -24.068 1.323 -3.754 1.00 76.69 95 ASP A C 1
ATOM 747 O O . ASP A 1 95 ? -24.214 1.272 -4.979 1.00 76.69 95 ASP A O 1
ATOM 751 N N . ALA A 1 96 ? -22.930 1.776 -3.229 1.00 82.06 96 ALA A N 1
ATOM 752 C CA . ALA A 1 96 ? -21.846 2.297 -4.051 1.00 82.06 96 ALA A CA 1
ATOM 753 C C . ALA A 1 96 ? -20.972 1.172 -4.620 1.00 82.06 96 ALA A C 1
ATOM 755 O O . ALA A 1 96 ? -20.769 0.132 -3.977 1.00 82.06 96 ALA A O 1
ATOM 756 N N . ALA A 1 97 ? -20.421 1.369 -5.820 1.00 83.44 97 ALA A N 1
ATOM 757 C CA . ALA A 1 97 ? -19.272 0.571 -6.247 1.00 83.44 97 ALA A CA 1
ATOM 758 C C . ALA A 1 97 ? -18.044 1.074 -5.479 1.00 83.44 97 ALA A C 1
ATOM 760 O O . ALA A 1 97 ? -17.849 2.284 -5.356 1.00 83.44 97 ALA A O 1
ATOM 761 N N . TYR A 1 98 ? -17.251 0.165 -4.922 1.00 83.31 98 TYR A N 1
ATOM 762 C CA . TYR A 1 98 ? -16.194 0.526 -3.981 1.00 83.31 98 TYR A CA 1
ATOM 763 C C . TYR A 1 98 ? -14.883 -0.167 -4.319 1.00 83.31 98 TYR A C 1
ATOM 765 O O . TYR A 1 98 ? -14.872 -1.276 -4.851 1.00 83.31 98 TYR A O 1
ATOM 773 N N . TYR A 1 99 ? -13.772 0.474 -3.980 1.00 81.06 99 TYR A N 1
ATOM 774 C CA . TYR A 1 99 ? -12.460 -0.137 -4.081 1.00 81.06 99 TYR A CA 1
ATOM 775 C C . TYR A 1 99 ? -11.549 0.371 -2.964 1.00 81.06 99 TYR A C 1
ATOM 777 O O . TYR A 1 99 ? -11.330 1.576 -2.828 1.00 81.06 99 TYR A O 1
ATOM 785 N N . PHE A 1 100 ? -11.023 -0.556 -2.163 1.00 77.19 100 PHE A N 1
ATOM 786 C CA . PHE A 1 100 ? -9.951 -0.267 -1.216 1.00 77.19 100 PHE A CA 1
ATOM 787 C C . PHE A 1 100 ? -8.629 -0.337 -1.967 1.00 77.19 100 PHE A C 1
ATOM 789 O O . PHE A 1 100 ? -8.229 -1.423 -2.399 1.00 77.19 100 PHE A O 1
ATOM 796 N N . LEU A 1 101 ? -7.971 0.809 -2.136 1.00 74.19 101 LEU A N 1
ATOM 797 C CA . LEU A 1 101 ? -6.594 0.824 -2.599 1.00 74.19 101 LEU A CA 1
ATOM 798 C C . LEU A 1 101 ? -5.747 0.201 -1.490 1.00 74.19 101 LEU A C 1
ATOM 800 O O . LEU A 1 101 ? -5.875 0.538 -0.316 1.00 74.19 101 LEU A O 1
ATOM 804 N N . SER A 1 102 ? -4.955 -0.790 -1.867 1.00 67.69 102 SER A N 1
ATOM 805 C CA . SER A 1 102 ? -4.111 -1.558 -0.962 1.00 67.69 102 SER A CA 1
ATOM 806 C C . SER A 1 102 ? -2.716 -1.665 -1.566 1.00 67.69 102 SER A C 1
ATOM 808 O O . SER A 1 102 ? -2.515 -1.415 -2.757 1.00 67.69 102 SER A O 1
ATOM 810 N N . ARG A 1 103 ? -1.745 -2.093 -0.760 1.00 60.22 103 ARG A N 1
ATOM 811 C CA . ARG A 1 103 ? -0.417 -2.468 -1.256 1.00 60.22 103 ARG A CA 1
ATOM 812 C C . ARG A 1 103 ? -0.371 -3.906 -1.783 1.00 60.22 103 ARG A C 1
ATOM 814 O O . ARG A 1 103 ? 0.707 -4.458 -1.932 1.00 60.22 103 ARG A O 1
ATOM 821 N N . ARG A 1 104 ? -1.500 -4.562 -2.052 1.00 58.19 104 ARG A N 1
ATOM 822 C CA . ARG A 1 104 ? -1.484 -5.938 -2.566 1.00 58.19 104 ARG A CA 1
ATOM 823 C C . ARG A 1 104 ? -1.075 -5.982 -4.053 1.00 58.19 104 ARG A C 1
ATOM 825 O O . ARG A 1 104 ? -1.352 -5.021 -4.788 1.00 58.19 104 ARG A O 1
ATOM 832 N N . PRO A 1 105 ? -0.441 -7.087 -4.500 1.00 45.69 105 PRO A N 1
ATOM 833 C CA . PRO A 1 105 ? -0.010 -7.272 -5.882 1.00 45.69 105 PRO A CA 1
ATOM 834 C C . PRO A 1 105 ? -1.158 -7.036 -6.852 1.00 45.69 105 PRO A C 1
ATOM 836 O O . PRO A 1 105 ? -2.237 -7.595 -6.673 1.00 45.69 105 PRO A O 1
ATOM 839 N N . ALA A 1 106 ? -0.929 -6.221 -7.882 1.00 50.56 106 ALA A N 1
ATOM 840 C CA . ALA A 1 106 ? -1.943 -5.895 -8.881 1.00 50.56 106 ALA A CA 1
ATOM 841 C C . ALA A 1 106 ? -3.252 -5.326 -8.297 1.00 50.56 106 ALA A C 1
ATOM 843 O O . ALA A 1 106 ? -4.284 -5.475 -8.934 1.00 50.56 106 ALA A O 1
ATOM 844 N N . GLU A 1 107 ? -3.231 -4.674 -7.126 1.00 55.94 107 GLU A N 1
ATOM 845 C CA . GLU A 1 107 ? -4.412 -4.030 -6.528 1.00 55.94 107 GLU A CA 1
ATOM 846 C C . GLU A 1 107 ? -4.222 -2.536 -6.253 1.00 55.94 107 GLU A C 1
ATOM 848 O O . GLU A 1 107 ? -5.176 -1.768 -6.383 1.00 55.94 107 GLU A O 1
ATOM 853 N N . GLY A 1 108 ? -3.001 -2.109 -5.922 1.00 52.00 108 GLY A N 1
ATOM 854 C CA . GLY A 1 108 ? -2.650 -0.694 -5.753 1.00 52.00 108 GLY A CA 1
ATOM 855 C C . GLY A 1 108 ? -2.474 0.069 -7.069 1.00 52.00 108 GLY A C 1
ATOM 856 O O . GLY A 1 108 ? -2.354 1.293 -7.066 1.00 52.00 108 GLY A O 1
ATOM 857 N N . SER A 1 109 ? -2.473 -0.632 -8.208 1.00 63.91 109 SER A N 1
ATOM 858 C CA . SER A 1 109 ? -2.327 -0.007 -9.520 1.00 63.91 109 SER A CA 1
ATOM 859 C C . SER A 1 109 ? -3.635 0.638 -9.982 1.00 63.91 109 SER A C 1
ATOM 861 O O . SER A 1 109 ? -4.740 0.145 -9.729 1.00 63.91 109 SER A O 1
ATOM 863 N N . ALA A 1 110 ? -3.522 1.731 -10.739 1.00 69.50 110 ALA A N 1
ATOM 864 C CA . ALA A 1 110 ? -4.684 2.351 -11.368 1.00 69.50 110 ALA A CA 1
ATOM 865 C C . ALA A 1 110 ? -5.452 1.367 -12.262 1.00 69.50 110 ALA A C 1
ATOM 867 O O . ALA A 1 110 ? -6.682 1.396 -12.290 1.00 69.50 110 ALA A O 1
ATOM 868 N N . SER A 1 111 ? -4.746 0.452 -12.932 1.00 68.56 111 SER A N 1
ATOM 869 C CA . SER A 1 111 ? -5.381 -0.550 -13.785 1.00 68.56 111 SER A CA 1
ATOM 870 C C . SER A 1 111 ? -6.280 -1.510 -13.004 1.00 68.56 111 SER A C 1
ATOM 872 O O . SER A 1 111 ? -7.392 -1.829 -13.427 1.00 68.56 111 SER A O 1
ATOM 874 N N . ALA A 1 112 ? -5.825 -1.954 -11.837 1.00 69.25 112 ALA A N 1
ATOM 875 C CA . ALA A 1 112 ? -6.575 -2.860 -10.979 1.00 69.25 112 ALA A CA 1
ATOM 876 C C . ALA A 1 112 ? -7.834 -2.218 -10.406 1.00 69.25 112 ALA A C 1
ATOM 878 O O . ALA A 1 112 ? -8.933 -2.768 -10.517 1.00 69.25 112 ALA A O 1
ATOM 879 N N . CYS A 1 113 ? -7.661 -1.006 -9.875 1.00 76.56 113 CYS A N 1
ATOM 880 C CA . CYS A 1 113 ? -8.743 -0.175 -9.375 1.00 76.56 113 CYS A CA 1
ATOM 881 C C . CYS A 1 113 ? -9.829 0.002 -10.445 1.00 76.56 113 CYS A C 1
ATOM 883 O O . CYS A 1 113 ? -10.995 -0.333 -10.217 1.00 76.56 113 CYS A O 1
ATOM 885 N N . PHE A 1 114 ? -9.457 0.434 -11.655 1.00 78.44 114 PHE A N 1
ATOM 886 C CA . PHE A 1 114 ? -10.431 0.646 -12.725 1.00 78.44 114 PHE A CA 1
ATOM 887 C C . PHE A 1 114 ? -11.047 -0.647 -13.241 1.00 78.44 114 PHE A C 1
ATOM 889 O O . PHE A 1 114 ? -12.251 -0.673 -13.482 1.00 78.44 114 PHE A O 1
ATOM 896 N N . SER A 1 115 ? -10.274 -1.725 -13.369 1.00 74.00 115 SER A N 1
ATOM 897 C CA . SER A 1 115 ? -10.803 -3.025 -13.798 1.00 74.00 115 SER A CA 1
ATOM 898 C C . SER A 1 115 ? -11.850 -3.560 -12.816 1.00 74.00 115 SER A C 1
ATOM 900 O O . SER A 1 115 ? -12.910 -4.021 -13.243 1.00 74.00 115 SER A O 1
ATOM 902 N N . SER A 1 116 ? -11.602 -3.434 -11.508 1.00 77.06 116 SER A N 1
ATOM 903 C CA . SER A 1 116 ? -12.556 -3.823 -10.464 1.00 77.06 116 SER A CA 1
ATOM 904 C C . SER A 1 116 ? -13.812 -2.956 -10.489 1.00 77.06 116 SER A C 1
ATOM 906 O O . SER A 1 116 ? -14.923 -3.487 -10.542 1.00 77.06 116 SER A O 1
ATOM 908 N N . LEU A 1 117 ? -13.667 -1.626 -10.538 1.00 80.94 117 LEU A N 1
ATOM 909 C CA . LEU A 1 117 ? -14.814 -0.716 -10.618 1.00 80.94 117 LEU A CA 1
ATOM 910 C C . LEU A 1 117 ? -15.670 -0.976 -11.868 1.00 80.94 117 LEU A C 1
ATOM 912 O O . LEU A 1 117 ? -16.891 -1.076 -11.763 1.00 80.94 117 LEU A O 1
ATOM 916 N N . ILE A 1 118 ? -15.041 -1.158 -13.033 1.00 78.50 118 ILE A N 1
ATOM 917 C CA . ILE A 1 118 ? -15.715 -1.529 -14.288 1.00 78.50 118 ILE A CA 1
ATOM 918 C C . ILE A 1 118 ? -16.472 -2.850 -14.118 1.00 78.50 118 ILE A C 1
ATOM 920 O O . ILE A 1 118 ? -17.645 -2.941 -14.483 1.00 78.50 118 ILE A O 1
ATOM 924 N N . GLY A 1 119 ? -15.840 -3.874 -13.537 1.00 73.50 119 GLY A N 1
ATOM 925 C CA . GLY A 1 119 ? -16.465 -5.178 -13.305 1.00 73.50 119 GLY A CA 1
ATOM 926 C C . GLY A 1 119 ? -17.652 -5.122 -12.335 1.00 73.50 119 GLY A C 1
ATOM 927 O O . GLY A 1 119 ? -18.652 -5.818 -12.533 1.00 73.50 119 GLY A O 1
ATOM 928 N N . GLN A 1 120 ? -17.576 -4.273 -11.308 1.00 80.00 120 GLN A N 1
ATOM 929 C CA . GLN A 1 120 ? -18.673 -4.018 -10.372 1.00 80.00 120 GLN A CA 1
ATOM 930 C C . GLN A 1 120 ? -19.848 -3.319 -11.049 1.00 80.00 120 GLN A C 1
ATOM 932 O O . GLN A 1 120 ? -20.976 -3.799 -10.955 1.00 80.00 120 GLN A O 1
ATOM 937 N N . LEU A 1 121 ? -19.591 -2.219 -11.761 1.00 81.25 121 LEU A N 1
ATOM 938 C CA . LEU A 1 121 ? -20.627 -1.472 -12.474 1.00 81.25 121 LEU A CA 1
ATOM 939 C C . LEU A 1 121 ? -21.285 -2.319 -13.558 1.00 81.25 121 LEU A C 1
ATOM 941 O O . LEU A 1 121 ? -22.508 -2.295 -13.691 1.00 81.25 121 LEU A O 1
ATOM 945 N N . SER A 1 122 ? -20.483 -3.099 -14.286 1.00 78.38 122 SER A N 1
ATOM 946 C CA . SER A 1 122 ? -20.989 -3.982 -15.330 1.00 78.38 122 SER A CA 1
ATOM 947 C C . SER A 1 122 ? -21.958 -4.992 -14.729 1.00 78.38 122 SER A C 1
ATOM 949 O O . SER A 1 122 ? -23.108 -5.016 -15.123 1.00 78.38 122 SER A O 1
ATOM 951 N N . ARG A 1 123 ? -21.582 -5.733 -13.681 1.00 73.12 123 ARG A N 1
ATOM 952 C CA . ARG A 1 123 ? -22.498 -6.720 -13.078 1.00 73.12 123 ARG A CA 1
ATOM 953 C C . ARG A 1 123 ? -23.731 -6.111 -12.417 1.00 73.12 123 ARG A C 1
ATOM 955 O O . ARG A 1 123 ? -24.792 -6.724 -12.449 1.00 73.12 123 ARG A O 1
ATOM 962 N N . ARG A 1 124 ? -23.605 -4.926 -11.815 1.00 74.62 124 ARG A N 1
ATOM 963 C CA . ARG A 1 124 ? -24.737 -4.265 -11.152 1.00 74.62 124 ARG A CA 1
ATOM 964 C C . ARG A 1 124 ? -25.735 -3.666 -12.141 1.00 74.62 124 ARG A C 1
ATOM 966 O O . ARG A 1 124 ? -26.923 -3.623 -11.831 1.00 74.62 124 ARG A O 1
ATOM 973 N N . PHE A 1 125 ? -25.270 -3.177 -13.294 1.00 74.06 125 PHE A N 1
ATOM 974 C CA . PHE A 1 125 ? -26.081 -2.299 -14.145 1.00 74.06 125 PHE A CA 1
ATOM 975 C C . PHE A 1 125 ? -26.058 -2.608 -15.650 1.00 74.06 125 PHE A C 1
ATOM 977 O O . PHE A 1 125 ? -26.922 -2.097 -16.358 1.00 74.06 125 PHE A O 1
ATOM 984 N N . LEU A 1 126 ? -25.115 -3.403 -16.169 1.00 69.56 126 LEU A N 1
ATOM 985 C CA . LEU A 1 126 ? -24.926 -3.635 -17.610 1.00 69.56 126 LEU A CA 1
ATOM 986 C C . LEU A 1 126 ? -24.931 -5.136 -17.964 1.00 69.56 126 LEU A C 1
ATOM 988 O O . LEU A 1 126 ? -24.388 -5.976 -17.260 1.00 69.56 126 LEU A O 1
ATOM 992 N N . ALA A 1 127 ? -25.498 -5.496 -19.117 1.00 51.50 127 ALA A N 1
ATOM 993 C CA . ALA A 1 127 ? -25.606 -6.896 -19.547 1.00 51.50 127 ALA A CA 1
ATOM 994 C C . ALA A 1 127 ? -24.371 -7.439 -20.309 1.00 51.50 127 ALA A C 1
ATOM 996 O O . ALA A 1 127 ? -24.447 -8.526 -20.877 1.00 51.50 127 ALA A O 1
ATOM 997 N N . SER A 1 128 ? -23.242 -6.715 -20.377 1.00 54.31 128 SER A N 1
ATOM 998 C CA . SER A 1 128 ? -22.130 -7.079 -21.275 1.00 54.31 128 SER A CA 1
ATOM 999 C C . SER A 1 128 ? -20.717 -6.906 -20.705 1.00 54.31 128 SER A C 1
ATOM 1001 O O . SER A 1 128 ? -20.361 -5.812 -20.273 1.00 54.31 128 SER A O 1
ATOM 1003 N N . GLY A 1 129 ? -19.908 -7.960 -20.899 1.00 51.81 129 GLY A N 1
ATOM 1004 C CA . GLY A 1 129 ? -18.489 -7.935 -21.288 1.00 51.81 129 GLY A CA 1
ATOM 1005 C C . GLY A 1 129 ? -17.437 -7.658 -20.211 1.00 51.81 129 GLY A C 1
ATOM 1006 O O . GLY A 1 129 ? -17.310 -6.537 -19.730 1.00 51.81 129 GLY A O 1
ATOM 1007 N N . THR A 1 130 ? -16.595 -8.656 -19.924 1.00 47.25 130 THR A N 1
ATOM 1008 C CA . THR A 1 130 ? -15.341 -8.490 -19.171 1.00 47.25 130 THR A CA 1
ATOM 1009 C C . THR A 1 130 ? -14.372 -7.557 -19.910 1.00 47.25 130 THR A C 1
ATOM 1011 O O . THR A 1 130 ? -14.226 -7.687 -21.129 1.00 47.25 130 THR A O 1
ATOM 1014 N N . PRO A 1 131 ? -13.685 -6.637 -19.211 1.00 50.94 131 PRO A N 1
ATOM 1015 C CA . PRO A 1 131 ? -12.750 -5.713 -19.842 1.00 50.94 131 PRO A CA 1
ATOM 1016 C C . PRO A 1 131 ? -11.557 -6.449 -20.469 1.00 50.94 131 PRO A C 1
ATOM 1018 O O . PRO A 1 131 ? -11.013 -7.385 -19.890 1.00 50.94 131 PRO A O 1
ATOM 1021 N N . THR A 1 132 ? -11.117 -5.996 -21.643 1.00 49.06 132 THR A N 1
ATOM 1022 C CA . THR A 1 132 ? -9.811 -6.359 -22.212 1.00 49.06 132 THR A CA 1
ATOM 1023 C C . THR A 1 132 ? -8.683 -5.635 -21.465 1.00 49.06 132 THR A C 1
ATOM 1025 O O . THR A 1 132 ? -8.855 -4.458 -21.126 1.00 49.06 132 THR A O 1
ATOM 1028 N N . PRO A 1 133 ? -7.514 -6.271 -21.247 1.00 49.81 133 PRO A N 1
ATOM 1029 C CA . PRO A 1 133 ? -6.345 -5.596 -20.688 1.00 49.81 133 PRO A CA 1
ATOM 1030 C C . PRO A 1 133 ? -5.953 -4.424 -21.593 1.00 49.81 133 PRO A C 1
ATOM 1032 O O . PRO A 1 133 ? -5.742 -4.594 -22.792 1.00 49.81 133 PRO A O 1
ATOM 1035 N N . CYS A 1 134 ? -5.922 -3.217 -21.040 1.00 57.72 134 CYS A N 1
ATOM 1036 C CA . CYS A 1 134 ? -5.569 -1.982 -21.735 1.00 57.72 134 CYS A CA 1
ATOM 1037 C C . CYS A 1 134 ? -4.823 -1.076 -20.750 1.00 57.72 134 CYS A C 1
ATOM 1039 O O . CYS A 1 134 ? -4.956 -1.252 -19.541 1.00 57.72 134 CYS A O 1
ATOM 1041 N N . SER A 1 135 ? -4.087 -0.081 -21.253 1.00 66.19 135 SER A N 1
ATOM 1042 C CA . SER A 1 135 ? -3.370 0.877 -20.400 1.00 66.19 135 SER A CA 1
ATOM 1043 C C . SER A 1 135 ? -4.296 1.557 -19.368 1.00 66.19 135 SER A C 1
ATOM 1045 O O . SER A 1 135 ? -5.484 1.766 -19.662 1.00 66.19 135 SER A O 1
ATOM 1047 N N . PRO A 1 136 ? -3.779 1.980 -18.193 1.00 67.12 136 PRO A N 1
ATOM 1048 C CA . PRO A 1 136 ? -4.582 2.612 -17.140 1.00 67.12 136 PRO A CA 1
ATOM 1049 C C . PRO A 1 136 ? -5.455 3.778 -17.639 1.00 67.12 136 PRO A C 1
ATOM 1051 O O . PRO A 1 136 ? -6.610 3.929 -17.243 1.00 67.12 136 PRO A O 1
ATOM 1054 N N . ARG A 1 137 ? -4.938 4.585 -18.579 1.00 69.81 137 ARG A N 1
ATOM 1055 C CA . ARG A 1 137 ? -5.682 5.685 -19.225 1.00 69.81 137 ARG A CA 1
ATOM 1056 C C . ARG A 1 137 ? -6.877 5.200 -20.046 1.00 69.81 137 ARG A C 1
ATOM 1058 O O . ARG A 1 137 ? -7.931 5.834 -20.034 1.00 69.81 137 ARG A O 1
ATOM 1065 N N . SER A 1 138 ? -6.721 4.105 -20.784 1.00 71.06 138 SER A N 1
ATOM 1066 C CA . SER A 1 138 ? -7.803 3.515 -21.579 1.00 71.06 138 SER A CA 1
ATOM 1067 C C . SER A 1 138 ? -8.899 2.933 -20.681 1.00 71.06 138 SER A C 1
ATOM 1069 O O . SER A 1 138 ? -10.095 3.098 -20.950 1.00 71.06 138 SER A O 1
ATOM 1071 N N . GLN A 1 139 ? -8.503 2.320 -19.564 1.00 74.62 139 GLN A N 1
ATOM 1072 C CA . GLN A 1 139 ? -9.437 1.809 -18.565 1.00 74.62 139 GLN A CA 1
ATOM 1073 C C . GLN A 1 139 ? -10.197 2.944 -17.868 1.00 74.62 139 GLN A C 1
ATOM 1075 O O . GLN A 1 139 ? -11.422 2.878 -17.805 1.00 74.62 139 GLN A O 1
ATOM 1080 N N . ALA A 1 140 ? -9.532 4.040 -17.487 1.00 77.62 140 ALA A N 1
ATOM 1081 C CA . ALA A 1 140 ? -10.196 5.232 -16.948 1.00 77.62 140 ALA A CA 1
ATOM 1082 C C . ALA A 1 140 ? -11.262 5.797 -17.913 1.00 77.62 140 ALA A C 1
ATOM 1084 O O . ALA A 1 140 ? -12.410 6.022 -17.532 1.00 77.62 140 ALA A O 1
ATOM 1085 N N . ARG A 1 141 ? -10.933 5.934 -19.207 1.00 77.81 141 ARG A N 1
ATOM 1086 C CA . ARG A 1 141 ? -11.905 6.353 -20.239 1.00 77.81 141 ARG A CA 1
ATOM 1087 C C . ARG A 1 141 ? -13.076 5.381 -20.378 1.00 77.81 141 ARG A C 1
ATOM 1089 O O . ARG A 1 141 ? -14.192 5.784 -20.701 1.00 77.81 141 ARG A O 1
ATOM 1096 N N . THR A 1 142 ? -12.830 4.089 -20.197 1.00 78.94 142 THR A N 1
ATOM 1097 C CA . THR A 1 142 ? -13.874 3.059 -20.260 1.00 78.94 142 THR A CA 1
ATOM 1098 C C . THR A 1 142 ? -14.801 3.136 -19.054 1.00 78.94 142 THR A C 1
ATOM 1100 O O . THR A 1 142 ? -16.016 3.123 -19.246 1.00 78.94 142 THR A O 1
ATOM 1103 N N . LEU A 1 143 ? -14.248 3.332 -17.854 1.00 83.56 143 LEU A N 1
ATOM 1104 C CA . LEU A 1 143 ? -15.013 3.587 -16.636 1.00 83.56 143 LEU A CA 1
ATOM 1105 C C . LEU A 1 143 ? -15.959 4.783 -16.823 1.00 83.56 143 LEU A C 1
ATOM 1107 O O . LEU A 1 143 ? -17.159 4.654 -16.597 1.00 83.56 143 LEU A O 1
ATOM 1111 N N . TRP A 1 144 ? -15.466 5.914 -17.338 1.00 84.12 144 TRP A N 1
ATOM 1112 C CA . TRP A 1 144 ? -16.301 7.099 -17.573 1.00 84.12 144 TRP A CA 1
ATOM 1113 C C . TRP A 1 144 ? -17.416 6.895 -18.589 1.00 84.12 144 TRP A C 1
ATOM 1115 O O . TRP A 1 144 ? -18.540 7.358 -18.369 1.00 84.12 144 TRP A O 1
ATOM 1125 N N . ARG A 1 145 ? -17.153 6.155 -19.670 1.00 82.31 145 ARG A N 1
ATOM 1126 C CA . ARG A 1 145 ? -18.199 5.789 -20.636 1.00 82.31 145 ARG A CA 1
ATOM 1127 C C . ARG A 1 145 ? -19.289 4.932 -19.992 1.00 82.31 145 ARG A C 1
ATOM 1129 O O . ARG A 1 145 ? -20.468 5.199 -20.217 1.00 82.31 145 ARG A O 1
ATOM 1136 N N . GLN A 1 146 ? -18.920 3.953 -19.166 1.00 83.88 146 GLN A N 1
ATOM 1137 C CA . GLN A 1 146 ? -19.894 3.124 -18.451 1.00 83.88 146 GLN A CA 1
ATOM 1138 C C . GLN A 1 146 ? -20.702 3.933 -17.435 1.00 83.88 146 GLN A C 1
ATOM 1140 O O . GLN A 1 146 ? -21.929 3.852 -17.446 1.00 83.88 146 GLN A O 1
ATOM 1145 N N . CYS A 1 147 ? -20.046 4.768 -16.622 1.00 86.00 147 CYS A N 1
ATOM 1146 C CA . CYS A 1 147 ? -20.725 5.671 -15.693 1.00 86.00 147 CYS A CA 1
ATOM 1147 C C . CYS A 1 147 ? -21.746 6.550 -16.425 1.00 86.00 147 CYS A C 1
ATOM 1149 O O . CYS A 1 147 ? -22.896 6.625 -16.004 1.00 86.00 147 CYS A O 1
ATOM 1151 N N . SER A 1 148 ? -21.357 7.146 -17.557 1.00 85.81 148 SER A N 1
ATOM 1152 C CA . SER A 1 148 ? -22.247 7.978 -18.380 1.00 85.81 148 SER A CA 1
ATOM 1153 C C . SER A 1 148 ? -23.461 7.196 -18.892 1.00 85.81 148 SER A C 1
ATOM 1155 O O . SER A 1 148 ? -24.584 7.689 -18.837 1.00 85.81 148 SER A O 1
ATOM 1157 N N . SER A 1 149 ? -23.257 5.954 -19.346 1.00 84.94 149 SER A N 1
ATOM 1158 C CA . SER A 1 149 ? -24.346 5.082 -19.804 1.00 84.94 149 SER A CA 1
ATOM 1159 C C . SER A 1 149 ? -25.321 4.730 -18.679 1.00 84.94 149 SER A C 1
ATOM 1161 O O . SER A 1 149 ? -26.527 4.696 -18.902 1.00 84.94 149 SER A O 1
ATOM 1163 N N . ILE A 1 150 ? -24.818 4.468 -17.472 1.00 84.38 150 ILE A N 1
ATOM 1164 C CA . ILE A 1 150 ? -25.654 4.156 -16.306 1.00 84.38 150 ILE A CA 1
ATOM 1165 C C . ILE A 1 150 ? -26.453 5.398 -15.895 1.00 84.38 150 ILE A C 1
ATOM 1167 O O . ILE A 1 150 ? -27.665 5.311 -15.690 1.00 84.38 150 ILE A O 1
ATOM 1171 N N . LEU A 1 151 ? -25.795 6.559 -15.856 1.00 86.00 151 LEU A N 1
ATOM 1172 C CA . LEU A 1 151 ? -26.390 7.855 -15.515 1.00 86.00 151 LEU A CA 1
ATOM 1173 C C . LEU A 1 151 ? -27.429 8.337 -16.544 1.00 86.00 151 LEU A C 1
ATOM 1175 O O . LEU A 1 151 ? -28.313 9.114 -16.204 1.00 86.00 151 LEU A O 1
ATOM 1179 N N . ALA A 1 152 ? -27.417 7.821 -17.776 1.00 84.50 152 ALA A N 1
ATOM 1180 C CA . ALA A 1 152 ? -28.507 8.066 -18.726 1.00 84.50 152 ALA A CA 1
ATOM 1181 C C . ALA A 1 152 ? -29.847 7.453 -18.265 1.00 84.50 152 ALA A C 1
ATOM 1183 O O . ALA A 1 152 ? -30.913 7.955 -18.611 1.00 84.50 152 ALA A O 1
ATOM 1184 N N . SER A 1 153 ? -29.797 6.378 -17.470 1.00 81.25 153 SER A N 1
ATOM 1185 C CA . SER A 1 153 ? -30.973 5.665 -16.942 1.00 81.25 153 SER A CA 1
ATOM 1186 C C . SER A 1 153 ? -31.229 5.908 -15.449 1.00 81.25 153 SER A C 1
ATOM 1188 O O . SER A 1 153 ? -32.265 5.505 -14.919 1.00 81.25 153 SER A O 1
ATOM 1190 N N . ARG A 1 154 ? -30.295 6.567 -14.750 1.00 80.00 154 ARG A N 1
ATOM 1191 C CA . ARG A 1 154 ? -30.340 6.817 -13.305 1.00 80.00 154 ARG A CA 1
ATOM 1192 C C . ARG A 1 154 ? -29.913 8.237 -12.986 1.00 80.00 154 ARG A C 1
ATOM 1194 O O . ARG A 1 154 ? -28.926 8.728 -13.505 1.00 80.00 154 ARG A O 1
ATOM 1201 N N . LYS A 1 155 ? -30.590 8.861 -12.023 1.00 74.50 155 LYS A N 1
ATOM 1202 C CA . LYS A 1 155 ? -30.271 10.235 -11.605 1.00 74.50 155 LYS A CA 1
ATOM 1203 C C . LYS A 1 155 ? -28.907 10.372 -10.918 1.00 74.50 155 LYS A C 1
ATOM 1205 O O . LYS A 1 155 ? -28.376 11.474 -10.875 1.00 74.50 155 LYS A O 1
ATOM 1210 N N . ARG A 1 156 ? -28.368 9.283 -10.353 1.00 85.12 156 ARG A N 1
ATOM 1211 C CA . ARG A 1 156 ? -27.166 9.324 -9.518 1.00 85.12 156 ARG A CA 1
ATOM 1212 C C . ARG A 1 156 ? -26.417 7.993 -9.489 1.00 85.12 156 ARG A C 1
ATOM 1214 O O . ARG A 1 156 ? -27.043 6.932 -9.488 1.00 85.12 156 ARG A O 1
ATOM 1221 N N . LEU A 1 157 ? -25.089 8.071 -9.409 1.00 88.00 157 LEU A N 1
ATOM 1222 C CA . LEU A 1 157 ? -24.172 6.942 -9.226 1.00 88.00 157 LEU A CA 1
ATOM 1223 C C . LEU A 1 157 ? -23.111 7.309 -8.180 1.00 88.00 157 LEU A C 1
ATOM 1225 O O . LEU A 1 157 ? -22.591 8.422 -8.212 1.00 88.00 157 LEU A O 1
ATOM 1229 N N . VAL A 1 158 ? -22.790 6.389 -7.267 1.00 87.88 158 VAL A N 1
ATOM 1230 C CA . VAL A 1 158 ? -21.798 6.606 -6.201 1.00 87.88 158 VAL A CA 1
ATOM 1231 C C . VAL A 1 158 ? -20.615 5.661 -6.395 1.00 87.88 158 VAL A C 1
ATOM 1233 O O . VAL A 1 158 ? -20.810 4.450 -6.523 1.00 87.88 158 VAL A O 1
ATOM 1236 N N . LEU A 1 159 ? -19.400 6.212 -6.399 1.00 88.62 159 LEU A N 1
ATOM 1237 C CA . LEU A 1 159 ? -18.149 5.453 -6.364 1.00 88.62 159 LEU A CA 1
ATOM 1238 C C . LEU A 1 159 ? -17.368 5.796 -5.094 1.00 88.62 159 LEU A C 1
ATOM 1240 O O . LEU A 1 159 ? -17.289 6.966 -4.720 1.00 88.62 159 LEU A O 1
ATOM 1244 N N . VAL A 1 160 ? -16.776 4.786 -4.461 1.00 88.44 160 VAL A N 1
ATOM 1245 C CA . VAL A 1 160 ? -15.966 4.926 -3.244 1.00 88.44 160 VAL A CA 1
ATOM 1246 C C . VAL A 1 160 ? -14.551 4.432 -3.504 1.00 88.44 160 VAL A C 1
ATOM 1248 O O . VAL A 1 160 ? -14.366 3.294 -3.932 1.00 88.44 160 VAL A O 1
ATOM 1251 N N . LEU A 1 161 ? -13.562 5.273 -3.217 1.00 87.75 161 LEU A N 1
ATOM 1252 C CA . LEU A 1 161 ? -12.143 4.942 -3.292 1.00 87.75 161 LEU A CA 1
ATOM 1253 C C . LEU A 1 161 ? -11.472 5.287 -1.966 1.00 87.75 161 LEU A C 1
ATOM 1255 O O . LEU A 1 161 ? -11.387 6.455 -1.588 1.00 87.75 161 LEU A O 1
ATOM 1259 N N . ASP A 1 162 ? -10.998 4.263 -1.267 1.00 87.19 162 ASP A N 1
ATOM 1260 C CA . ASP A 1 162 ? -10.317 4.413 0.020 1.00 87.19 162 ASP A CA 1
ATOM 1261 C C . ASP A 1 162 ? -8.798 4.299 -0.163 1.00 87.19 162 ASP A C 1
ATOM 1263 O O . ASP A 1 162 ? -8.356 3.413 -0.893 1.00 87.19 162 ASP A O 1
ATOM 1267 N N . GLY A 1 163 ? -8.019 5.168 0.491 1.00 82.06 163 GLY A N 1
ATOM 1268 C CA . GLY A 1 163 ? -6.551 5.082 0.541 1.00 82.06 163 GLY A CA 1
ATOM 1269 C C . GLY A 1 163 ? -5.827 5.620 -0.699 1.00 82.06 163 GLY A C 1
ATOM 1270 O O . GLY A 1 163 ? -4.947 4.953 -1.241 1.00 82.06 163 GLY A O 1
ATOM 1271 N N . LEU A 1 164 ? -6.186 6.815 -1.187 1.00 79.25 164 LEU A N 1
ATOM 1272 C CA . LEU A 1 164 ? -5.541 7.414 -2.373 1.00 79.25 164 LEU A CA 1
ATOM 1273 C C . LEU A 1 164 ? -4.016 7.561 -2.242 1.00 79.25 164 LEU A C 1
ATOM 1275 O O . LEU A 1 164 ? -3.296 7.415 -3.230 1.00 79.25 164 LEU A O 1
ATOM 1279 N N . ASP A 1 165 ? -3.550 7.841 -1.032 1.00 76.88 165 ASP A N 1
ATOM 1280 C CA . ASP A 1 165 ? -2.149 7.937 -0.625 1.00 76.88 165 ASP A CA 1
ATOM 1281 C C . ASP A 1 165 ? -1.456 6.565 -0.543 1.00 76.88 165 ASP A C 1
ATOM 1283 O O . ASP A 1 165 ? -0.274 6.443 -0.865 1.00 76.88 165 ASP A O 1
ATOM 1287 N N . GLU A 1 166 ? -2.185 5.498 -0.199 1.00 70.56 166 GLU A N 1
ATOM 1288 C CA . GLU A 1 166 ? -1.630 4.137 -0.157 1.00 70.56 166 GLU A CA 1
ATOM 1289 C C . GLU A 1 166 ? -1.260 3.614 -1.557 1.00 70.56 166 GLU A C 1
ATOM 1291 O O . GLU A 1 166 ? -0.240 2.936 -1.713 1.00 70.56 166 GLU A O 1
ATOM 1296 N N . ALA A 1 167 ? -2.039 3.970 -2.586 1.00 61.41 167 ALA A N 1
ATOM 1297 C CA . ALA A 1 167 ? -1.803 3.558 -3.973 1.00 61.41 167 ALA A CA 1
ATOM 1298 C C . ALA A 1 167 ? -0.503 4.120 -4.563 1.00 61.41 167 ALA A C 1
ATOM 1300 O O . ALA A 1 167 ? 0.229 3.401 -5.244 1.00 61.41 167 ALA A O 1
ATOM 1301 N N . ALA A 1 168 ? -0.189 5.388 -4.273 1.00 58.28 168 ALA A N 1
ATOM 1302 C CA . ALA A 1 168 ? 1.048 6.030 -4.726 1.00 58.28 168 ALA A CA 1
ATOM 1303 C C . ALA A 1 168 ? 2.302 5.319 -4.182 1.00 58.28 168 ALA A C 1
ATOM 1305 O O . ALA A 1 168 ? 3.358 5.332 -4.810 1.00 58.28 168 ALA A O 1
ATOM 1306 N N . LEU A 1 169 ? 2.169 4.657 -3.029 1.00 55.38 169 LEU A N 1
ATOM 1307 C CA . LEU A 1 169 ? 3.241 3.915 -2.366 1.00 55.38 169 LEU A CA 1
ATOM 1308 C C . LEU A 1 169 ? 3.339 2.453 -2.840 1.00 55.38 169 LEU A C 1
ATOM 1310 O O . LEU A 1 169 ? 4.381 1.827 -2.644 1.00 55.38 169 LEU A O 1
ATOM 1314 N N . ALA A 1 170 ? 2.267 1.909 -3.429 1.00 50.84 170 ALA A N 1
ATOM 1315 C CA . ALA A 1 170 ? 2.133 0.505 -3.827 1.00 50.84 170 ALA A CA 1
ATOM 1316 C C . ALA A 1 170 ? 2.668 0.197 -5.233 1.00 50.84 170 ALA A C 1
ATOM 1318 O O . ALA A 1 170 ? 3.111 -0.917 -5.499 1.00 50.84 170 ALA A O 1
ATOM 1319 N N . SER A 1 171 ? 2.600 1.142 -6.172 1.00 53.41 171 SER A N 1
ATOM 1320 C CA . SER A 1 171 ? 3.050 0.917 -7.550 1.00 53.41 171 SER A CA 1
ATOM 1321 C C . SER A 1 171 ? 3.620 2.198 -8.156 1.00 53.41 171 SER A C 1
ATOM 1323 O O . SER A 1 171 ? 2.928 3.218 -8.162 1.00 53.41 171 SER A O 1
ATOM 1325 N N . PRO A 1 172 ? 4.845 2.168 -8.709 1.00 51.50 172 PRO A N 1
ATOM 1326 C CA . PRO A 1 172 ? 5.360 3.294 -9.473 1.00 51.50 172 PRO A CA 1
ATOM 1327 C C . PRO A 1 172 ? 4.564 3.363 -10.788 1.00 51.50 172 PRO A C 1
ATOM 1329 O O . PRO A 1 172 ? 4.563 2.412 -11.563 1.00 51.50 172 PRO A O 1
ATOM 1332 N N . GLY A 1 173 ? 3.797 4.432 -11.009 1.00 54.88 173 GLY A N 1
ATOM 1333 C CA . GLY A 1 173 ? 2.886 4.548 -12.155 1.00 54.88 173 GLY A CA 1
ATOM 1334 C C . GLY A 1 173 ? 2.020 5.809 -12.109 1.00 54.88 173 GLY A C 1
ATOM 1335 O O . GLY A 1 173 ? 2.157 6.634 -11.206 1.00 54.88 173 GLY A O 1
ATOM 1336 N N . LEU A 1 174 ? 1.115 5.983 -13.086 1.00 56.22 174 LEU A N 1
ATOM 1337 C CA . LEU A 1 174 ? 0.210 7.140 -13.102 1.00 56.22 174 LEU A CA 1
ATOM 1338 C C . LEU A 1 174 ? -0.746 7.062 -11.895 1.00 56.22 174 LEU A C 1
ATOM 1340 O O . LEU A 1 174 ? -1.535 6.115 -11.815 1.00 56.22 174 LEU A O 1
ATOM 1344 N N . PRO A 1 175 ? -0.725 8.035 -10.970 1.00 65.44 175 PRO A N 1
ATOM 1345 C CA . PRO A 1 175 ? -1.502 7.920 -9.750 1.00 65.44 175 PRO A CA 1
ATOM 1346 C C . PRO A 1 175 ? -3.001 8.014 -10.053 1.00 65.44 175 PRO A C 1
ATOM 1348 O O . PRO A 1 175 ? -3.436 8.812 -10.890 1.00 65.44 175 PRO A O 1
ATOM 1351 N N . VAL A 1 176 ? -3.795 7.197 -9.352 1.00 70.75 176 VAL A N 1
ATOM 1352 C CA . VAL A 1 176 ? -5.241 7.026 -9.588 1.00 70.75 176 VAL A CA 1
ATOM 1353 C C . VAL A 1 176 ? -5.962 8.371 -9.620 1.00 70.75 176 VAL A C 1
ATOM 1355 O O . VAL A 1 176 ? -6.753 8.619 -10.530 1.00 70.75 176 VAL A O 1
ATOM 1358 N N . HIS A 1 177 ? -5.623 9.276 -8.695 1.00 69.81 177 HIS A N 1
ATOM 1359 C CA . HIS A 1 177 ? -6.224 10.605 -8.627 1.00 69.81 177 HIS A CA 1
ATOM 1360 C C . HIS A 1 177 ? -6.067 11.384 -9.944 1.00 69.81 177 HIS A C 1
ATOM 1362 O O . HIS A 1 177 ? -7.051 11.936 -10.417 1.00 69.81 177 HIS A O 1
ATOM 1368 N N . ARG A 1 178 ? -4.911 11.341 -10.626 1.00 70.00 178 ARG A N 1
ATOM 1369 C CA . ARG A 1 178 ? -4.709 12.044 -11.913 1.00 70.00 178 ARG A CA 1
ATOM 1370 C C . ARG A 1 178 ? -5.560 11.500 -13.054 1.00 70.00 178 ARG A C 1
ATOM 1372 O O . ARG A 1 178 ? -5.897 12.237 -13.976 1.00 70.00 178 ARG A O 1
ATOM 1379 N N . LEU A 1 179 ? -5.893 10.215 -13.019 1.00 69.25 179 LEU A N 1
ATOM 1380 C CA . LEU A 1 179 ? -6.782 9.601 -14.006 1.00 69.25 179 LEU A CA 1
ATOM 1381 C C . LEU A 1 179 ? -8.253 9.891 -13.696 1.00 69.25 179 LEU A C 1
ATOM 1383 O O . LEU A 1 179 ? -9.049 10.033 -14.624 1.00 69.25 179 LEU A O 1
ATOM 1387 N N . LEU A 1 180 ? -8.587 10.066 -12.414 1.00 67.06 180 LEU A N 1
ATOM 1388 C CA . LEU A 1 180 ? -9.905 10.522 -11.977 1.00 67.06 180 LEU A CA 1
ATOM 1389 C C . LEU A 1 180 ? -10.186 11.994 -12.339 1.00 67.06 180 LEU A C 1
ATOM 1391 O O . LEU A 1 180 ? -11.346 12.371 -12.459 1.00 67.06 180 LEU A O 1
ATOM 1395 N N . LEU A 1 181 ? -9.147 12.815 -12.547 1.00 61.66 181 LEU A N 1
ATOM 1396 C CA . LEU A 1 181 ? -9.253 14.243 -12.897 1.00 61.66 181 LEU A CA 1
ATOM 1397 C C . LEU A 1 181 ? -9.770 14.520 -14.325 1.00 61.66 181 LEU A C 1
ATOM 1399 O O . LEU A 1 181 ? -9.971 15.678 -14.691 1.00 61.66 181 LEU A O 1
ATOM 1403 N N . GLN A 1 182 ? -9.983 13.494 -15.154 1.00 65.69 182 GLN A N 1
ATOM 1404 C CA . GLN A 1 182 ? -10.567 13.668 -16.488 1.00 65.69 182 GLN A CA 1
ATOM 1405 C C . GLN A 1 182 ? -12.091 13.802 -16.354 1.00 65.69 182 GLN A C 1
ATOM 1407 O O . GLN A 1 182 ? -12.738 12.801 -16.072 1.00 65.69 182 GLN A O 1
ATOM 1412 N N . GLU A 1 183 ? -12.619 15.026 -16.512 1.00 65.25 183 GLU A N 1
ATOM 1413 C CA . GLU A 1 183 ? -14.043 15.439 -16.447 1.00 65.25 183 GLU A CA 1
ATOM 1414 C C . GLU A 1 183 ? -15.054 14.293 -16.194 1.00 65.25 183 GLU A C 1
ATOM 1416 O O . GLU A 1 183 ? -15.496 13.638 -17.145 1.00 65.25 183 GLU A O 1
ATOM 1421 N N . PRO A 1 184 ? -15.441 14.021 -14.931 1.00 71.00 184 PRO A N 1
ATOM 1422 C CA . PRO A 1 184 ? -16.403 12.967 -14.643 1.00 71.00 184 PRO A CA 1
ATOM 1423 C C . PRO A 1 184 ? -17.810 13.345 -15.138 1.00 71.00 184 PRO A C 1
ATOM 1425 O O . PRO A 1 184 ? -18.174 14.525 -15.156 1.00 71.00 184 PRO A O 1
ATOM 1428 N N . PRO A 1 185 ? -18.642 12.354 -15.504 1.00 75.88 185 PRO A N 1
ATOM 1429 C CA . PRO A 1 185 ? -19.996 12.611 -15.977 1.00 75.88 185 PRO A CA 1
ATOM 1430 C C . PRO A 1 185 ? -20.884 13.264 -14.908 1.00 75.88 185 PRO A C 1
ATOM 1432 O O . PRO A 1 185 ? -20.786 12.969 -13.714 1.00 75.88 185 PRO A O 1
ATOM 1435 N N . ALA A 1 186 ? -21.804 14.125 -15.352 1.00 78.94 186 ALA A N 1
ATOM 1436 C CA . ALA A 1 186 ? -22.797 14.754 -14.483 1.00 78.94 186 ALA A CA 1
ATOM 1437 C C . ALA A 1 186 ? -23.684 13.699 -13.792 1.00 78.94 186 ALA A C 1
ATOM 1439 O O . ALA A 1 186 ? -24.115 12.740 -14.425 1.00 78.94 186 ALA A O 1
ATOM 1440 N N . GLY A 1 187 ? -23.967 13.884 -12.499 1.00 81.44 187 GLY A N 1
ATOM 1441 C CA . GLY A 1 187 ? -24.699 12.915 -11.663 1.00 81.44 187 GLY A CA 1
ATOM 1442 C C . GLY A 1 187 ? -23.812 11.892 -10.935 1.00 81.44 187 GLY A C 1
ATOM 1443 O O . GLY A 1 187 ? -24.312 11.069 -10.164 1.00 81.44 187 GLY A O 1
ATOM 1444 N N . LEU A 1 188 ? -22.491 11.937 -11.147 1.00 86.94 188 LEU A N 1
ATOM 1445 C CA . LEU A 1 188 ? -21.540 11.114 -10.405 1.00 86.94 188 LEU A CA 1
ATOM 1446 C C . LEU A 1 188 ? -21.200 11.731 -9.041 1.00 86.94 188 LEU A C 1
ATOM 1448 O O . LEU A 1 188 ? -20.863 12.913 -8.936 1.00 86.94 188 LEU A O 1
ATOM 1452 N N . VAL A 1 189 ? -21.230 10.899 -8.004 1.00 88.50 189 VAL A N 1
ATOM 1453 C CA . VAL A 1 189 ? -20.721 11.207 -6.667 1.00 88.50 189 VAL A CA 1
ATOM 1454 C C . VAL A 1 189 ? -19.478 10.365 -6.405 1.00 88.50 189 VAL A C 1
ATOM 1456 O O . VAL A 1 189 ? -19.538 9.136 -6.441 1.00 88.50 189 VAL A O 1
ATOM 1459 N N . LEU A 1 190 ? -18.357 11.032 -6.139 1.00 87.88 190 LEU A N 1
ATOM 1460 C CA . LEU A 1 190 ? -17.088 10.397 -5.790 1.00 87.88 190 LEU A CA 1
ATOM 1461 C C . LEU A 1 190 ? -16.812 10.590 -4.300 1.00 87.88 190 LEU A C 1
ATOM 1463 O O . LEU A 1 190 ? -16.703 11.724 -3.834 1.00 87.88 190 LEU A O 1
ATOM 1467 N N . LEU A 1 191 ? -16.678 9.487 -3.567 1.00 89.44 191 LEU A N 1
ATOM 1468 C CA . LEU A 1 191 ? -16.172 9.478 -2.199 1.00 89.44 191 LEU A CA 1
ATOM 1469 C C . LEU A 1 191 ? -14.721 9.034 -2.214 1.00 89.44 191 LEU A C 1
ATOM 1471 O O . LEU A 1 191 ? -14.410 7.948 -2.703 1.00 89.44 191 LEU A O 1
ATOM 1475 N N . LEU A 1 192 ? -13.851 9.874 -1.677 1.00 89.88 192 LEU A N 1
ATOM 1476 C CA . LEU A 1 192 ? -12.414 9.652 -1.652 1.00 89.88 192 LEU A CA 1
ATOM 1477 C C . LEU A 1 192 ? -11.925 9.716 -0.206 1.00 89.88 192 LEU A C 1
ATOM 1479 O O . LEU A 1 192 ? -12.440 10.517 0.574 1.00 89.88 192 LEU A O 1
ATOM 1483 N N . SER A 1 193 ? -10.914 8.928 0.150 1.00 90.50 193 SER A N 1
ATOM 1484 C CA . SER A 1 193 ? -10.211 9.079 1.427 1.00 90.50 193 SER A CA 1
ATOM 1485 C C . SER A 1 193 ? -8.695 9.186 1.243 1.00 90.50 193 SER A C 1
ATOM 1487 O O . SER A 1 193 ? -8.124 8.602 0.316 1.00 90.50 193 SER A O 1
ATOM 1489 N N . CYS A 1 194 ? -8.048 9.944 2.129 1.00 88.69 194 CYS A N 1
ATOM 1490 C CA . CYS A 1 194 ? -6.590 10.048 2.207 1.00 88.69 194 CYS A CA 1
ATOM 1491 C C . CYS A 1 194 ? -6.125 10.451 3.618 1.00 88.69 194 CYS A C 1
ATOM 1493 O O . CYS A 1 194 ? -6.920 10.885 4.466 1.00 88.69 194 CYS A O 1
ATOM 1495 N N . GLY A 1 195 ? -4.832 10.303 3.898 1.00 86.06 195 GLY A N 1
ATOM 1496 C CA . GLY A 1 195 ? -4.191 10.858 5.086 1.00 86.06 195 GLY A CA 1
ATOM 1497 C C . GLY A 1 195 ? -4.316 12.384 5.179 1.00 86.06 195 GLY A C 1
ATOM 1498 O O . GLY A 1 195 ? -4.404 13.099 4.179 1.00 86.06 195 GLY A O 1
ATOM 1499 N N . ALA A 1 196 ? -4.334 12.907 6.406 1.00 84.06 196 ALA A N 1
ATOM 1500 C CA . ALA A 1 196 ? -4.294 14.349 6.640 1.00 84.06 196 ALA A CA 1
ATOM 1501 C C . ALA A 1 196 ? -2.983 14.947 6.095 1.00 84.06 196 ALA A C 1
ATOM 1503 O O . ALA A 1 196 ? -1.903 14.483 6.452 1.00 84.06 196 ALA A O 1
ATOM 1504 N N . GLY A 1 197 ? -3.083 15.972 5.241 1.00 80.12 197 GLY A N 1
ATOM 1505 C CA . GLY A 1 197 ? -1.924 16.623 4.618 1.00 80.12 197 GLY A CA 1
ATOM 1506 C C . GLY A 1 197 ? -1.227 15.799 3.529 1.00 80.12 197 GLY A C 1
ATOM 1507 O O . GLY A 1 197 ? -0.101 16.120 3.158 1.00 80.12 197 GLY A O 1
ATOM 1508 N N . SER A 1 198 ? -1.857 14.731 3.023 1.00 82.12 198 SER A N 1
ATOM 1509 C CA . SER A 1 198 ? -1.313 13.973 1.889 1.00 82.12 198 SER A CA 1
ATOM 1510 C C . SER A 1 198 ? -1.249 14.853 0.626 1.00 82.12 198 SER A C 1
ATOM 1512 O O . SER A 1 198 ? -2.250 15.523 0.333 1.00 82.12 198 SER A O 1
ATOM 1514 N N . PRO A 1 199 ? -0.161 14.807 -0.168 1.00 77.50 199 PRO A N 1
ATOM 1515 C CA . PRO A 1 199 ? -0.068 15.522 -1.444 1.00 77.50 199 PRO A CA 1
ATOM 1516 C C . PRO A 1 199 ? -1.226 15.208 -2.399 1.00 77.50 199 PRO A C 1
ATOM 1518 O O . PRO A 1 199 ? -1.724 16.092 -3.092 1.00 77.50 199 PRO A O 1
ATOM 1521 N N . GLU A 1 200 ? -1.688 13.957 -2.414 1.00 77.31 200 GLU A N 1
ATOM 1522 C CA . GLU A 1 200 ? -2.814 13.489 -3.220 1.00 77.31 200 GLU A CA 1
ATOM 1523 C C . GLU A 1 200 ? -4.112 14.197 -2.825 1.00 77.31 200 GLU A C 1
ATOM 1525 O O . GLU A 1 200 ? -4.849 14.655 -3.696 1.00 77.31 200 GLU A O 1
ATOM 1530 N N . GLY A 1 201 ? -4.376 14.321 -1.522 1.00 77.44 201 GLY A N 1
ATOM 1531 C CA . GLY A 1 201 ? -5.531 15.045 -0.990 1.00 77.44 201 GLY A CA 1
ATOM 1532 C C . GLY A 1 201 ? -5.510 16.531 -1.348 1.00 77.44 201 GLY A C 1
ATOM 1533 O O . GLY A 1 201 ? -6.522 17.065 -1.804 1.00 77.44 201 GLY A O 1
ATOM 1534 N N . ASP A 1 202 ? -4.350 17.179 -1.225 1.00 79.00 202 ASP A N 1
ATOM 1535 C CA . ASP A 1 202 ? -4.170 18.586 -1.603 1.00 79.00 202 ASP A CA 1
ATOM 1536 C C . ASP A 1 202 ? -4.397 18.805 -3.104 1.00 79.00 202 ASP A C 1
ATOM 1538 O O . ASP A 1 202 ? -5.052 19.770 -3.506 1.00 79.00 202 ASP A O 1
ATOM 1542 N N . LEU A 1 203 ? -3.886 17.900 -3.943 1.00 75.38 203 LEU A N 1
ATOM 1543 C CA . LEU A 1 203 ? -4.092 17.934 -5.391 1.00 75.38 203 LEU A CA 1
ATOM 1544 C C . LEU A 1 203 ? -5.558 17.698 -5.755 1.00 75.38 203 LEU A C 1
ATOM 1546 O O . LEU A 1 203 ? -6.109 18.455 -6.544 1.00 75.38 203 LEU A O 1
ATOM 1550 N N . VAL A 1 204 ? -6.222 16.711 -5.151 1.00 76.19 204 VAL A N 1
ATOM 1551 C CA . VAL A 1 204 ? -7.666 16.465 -5.330 1.00 76.19 204 VAL A CA 1
ATOM 1552 C C . VAL A 1 204 ? -8.475 17.702 -4.928 1.00 76.19 204 VAL A C 1
ATOM 1554 O O . VAL A 1 204 ? -9.384 18.108 -5.651 1.00 76.19 204 VAL A O 1
ATOM 1557 N N . GLY A 1 205 ? -8.119 18.348 -3.816 1.00 71.94 205 GLY A N 1
ATOM 1558 C CA . GLY A 1 205 ? -8.767 19.577 -3.359 1.00 71.94 205 GLY A CA 1
ATOM 1559 C C . GLY A 1 205 ? -8.584 20.768 -4.308 1.00 71.94 205 GLY A C 1
ATOM 1560 O O . GLY A 1 205 ? -9.489 21.593 -4.416 1.00 71.94 205 GLY A O 1
ATOM 1561 N N . ARG A 1 206 ? -7.440 20.860 -5.003 1.00 70.88 206 ARG A N 1
ATOM 1562 C CA . ARG A 1 206 ? -7.084 21.991 -5.883 1.00 70.88 206 ARG A CA 1
ATOM 1563 C C . ARG A 1 206 ? -7.442 21.788 -7.356 1.00 70.88 206 ARG A C 1
ATOM 1565 O O . ARG A 1 206 ? -7.798 22.756 -8.020 1.00 70.88 206 ARG A O 1
ATOM 1572 N N . GLU A 1 207 ? -7.288 20.572 -7.875 1.00 64.56 207 GLU A N 1
ATOM 1573 C CA . GLU A 1 207 ? -7.258 20.287 -9.315 1.00 64.56 207 GLU A CA 1
ATOM 1574 C C . GLU A 1 207 ? -8.510 19.583 -9.854 1.00 64.56 207 GLU A C 1
ATOM 1576 O O . GLU A 1 207 ? -8.678 19.570 -11.071 1.00 64.56 207 GLU A O 1
ATOM 1581 N N . LEU A 1 208 ? -9.406 19.023 -9.019 1.00 63.44 208 LEU A N 1
ATOM 1582 C CA . LEU A 1 208 ? -10.685 18.489 -9.519 1.00 63.44 208 LEU A CA 1
ATOM 1583 C C . LEU A 1 208 ? -11.518 19.645 -10.111 1.00 63.44 208 LEU A C 1
ATOM 1585 O O . LEU A 1 208 ? -11.992 20.492 -9.352 1.00 63.44 208 LEU A O 1
ATOM 1589 N N . PRO A 1 209 ? -11.800 19.670 -11.430 1.00 47.06 209 PRO A N 1
ATOM 1590 C CA . PRO A 1 209 ? -12.600 20.729 -12.052 1.00 47.06 209 PRO A CA 1
ATOM 1591 C C . PRO A 1 209 ? -14.101 20.619 -11.737 1.00 47.06 209 PRO A C 1
ATOM 1593 O O . PRO A 1 209 ? -14.899 21.449 -12.181 1.00 47.06 209 PRO A O 1
ATOM 1596 N N . CYS A 1 210 ? -14.517 19.597 -10.982 1.00 50.34 210 CYS A N 1
ATOM 1597 C CA . CYS A 1 210 ? -15.864 19.504 -10.437 1.00 50.34 210 CYS A CA 1
ATOM 1598 C C . CYS A 1 210 ? -16.049 20.658 -9.459 1.00 50.34 210 CYS A C 1
ATOM 1600 O O . CYS A 1 210 ? -15.431 20.671 -8.401 1.00 50.34 210 CYS A O 1
ATOM 1602 N N . ARG A 1 211 ? -16.910 21.615 -9.799 1.00 51.38 211 ARG A N 1
ATOM 1603 C CA . ARG A 1 211 ? -17.096 22.894 -9.093 1.00 51.38 211 ARG A CA 1
ATOM 1604 C C . ARG A 1 211 ? -17.465 22.814 -7.594 1.00 51.38 211 ARG A C 1
ATOM 1606 O O . ARG A 1 211 ? -17.696 23.857 -6.998 1.00 51.38 211 ARG A O 1
ATOM 1613 N N . GLU A 1 212 ? -17.498 21.637 -6.965 1.00 71.25 212 GLU A N 1
ATOM 1614 C CA . GLU A 1 212 ? -17.881 21.452 -5.561 1.00 71.25 212 GLU A CA 1
ATOM 1615 C C . GLU A 1 212 ? -17.165 20.268 -4.873 1.00 71.25 212 GLU A C 1
ATOM 1617 O O . GLU A 1 212 ? -17.812 19.333 -4.388 1.00 71.25 212 GLU A O 1
ATOM 1622 N N . THR A 1 213 ? -15.834 20.282 -4.785 1.00 80.25 213 THR A N 1
ATOM 1623 C CA . THR A 1 213 ? -15.133 19.388 -3.845 1.00 80.25 213 THR A CA 1
ATOM 1624 C C . THR A 1 213 ? -15.399 19.852 -2.411 1.00 80.25 213 THR A C 1
ATOM 1626 O O . THR A 1 213 ? -15.157 21.008 -2.068 1.00 80.25 213 THR A O 1
ATOM 1629 N N . THR A 1 214 ? -15.906 18.963 -1.560 1.00 87.94 214 THR A N 1
ATOM 1630 C CA . THR A 1 214 ? -16.023 19.202 -0.116 1.00 87.94 214 THR A CA 1
ATOM 1631 C C . THR A 1 214 ? -15.017 18.333 0.605 1.00 87.94 214 THR A C 1
ATOM 1633 O O . THR A 1 214 ? -14.970 17.127 0.383 1.00 87.94 214 THR A O 1
ATOM 1636 N N . MET A 1 215 ? -14.227 18.948 1.478 1.00 88.38 215 MET A N 1
ATOM 1637 C CA . MET A 1 215 ? -13.309 18.236 2.352 1.00 88.38 215 MET A CA 1
ATOM 1638 C C . MET A 1 215 ? -13.914 18.158 3.752 1.00 88.38 215 MET A C 1
ATOM 1640 O O . MET A 1 215 ? -14.297 19.191 4.301 1.00 88.38 215 MET A O 1
ATOM 1644 N N . LEU A 1 216 ? -14.004 16.955 4.317 1.00 91.25 216 LEU A N 1
ATOM 1645 C CA . LEU A 1 216 ? -14.399 16.741 5.708 1.00 91.25 216 LEU A CA 1
ATOM 1646 C C . LEU A 1 216 ? -13.291 16.001 6.446 1.00 91.25 216 LEU A C 1
ATOM 1648 O O . LEU A 1 216 ? -12.814 14.961 5.992 1.00 91.25 216 LEU A O 1
ATOM 1652 N N . GLU A 1 217 ? -12.917 16.531 7.603 1.00 91.44 217 GLU A N 1
ATOM 1653 C CA . GLU A 1 217 ? -11.981 15.866 8.496 1.00 91.44 217 GLU A CA 1
ATOM 1654 C C . GLU A 1 217 ? -12.721 14.854 9.376 1.00 91.44 217 GLU A C 1
ATOM 1656 O O . GLU A 1 217 ? -13.770 15.144 9.954 1.00 91.44 217 GLU A O 1
ATOM 1661 N N . VAL A 1 218 ? -12.162 13.653 9.486 1.00 91.50 218 VAL A N 1
ATOM 1662 C CA . VAL A 1 218 ? -12.645 12.585 10.357 1.00 91.50 218 VAL A CA 1
ATOM 1663 C C . VAL A 1 218 ? -11.972 12.728 11.729 1.00 91.50 218 VAL A C 1
ATOM 1665 O O . VAL A 1 218 ? -10.783 12.403 11.851 1.00 91.50 218 VAL A O 1
ATOM 1668 N N . PRO A 1 219 ? -12.701 13.178 12.772 1.00 90.25 219 PRO A N 1
ATOM 1669 C CA . PRO A 1 219 ? -12.117 13.462 14.074 1.00 90.25 219 PRO A CA 1
ATOM 1670 C C . PRO A 1 219 ? -11.798 12.177 14.847 1.00 90.25 219 PRO A C 1
ATOM 1672 O O . PRO A 1 219 ? -12.349 11.102 14.587 1.00 90.25 219 PRO A O 1
ATOM 1675 N N . ALA A 1 220 ? -10.926 12.295 15.845 1.00 88.88 220 ALA A N 1
ATOM 1676 C CA . ALA A 1 220 ? -10.746 11.254 16.852 1.00 88.88 220 ALA A CA 1
ATOM 1677 C C . ALA A 1 220 ? -12.054 11.020 17.637 1.00 88.88 220 ALA A C 1
ATOM 1679 O O . ALA A 1 220 ? -12.917 11.897 17.694 1.00 88.88 220 ALA A O 1
ATOM 1680 N N . LEU A 1 221 ? -12.212 9.830 18.215 1.00 90.44 221 LEU A N 1
ATOM 1681 C CA . LEU A 1 221 ? -13.321 9.530 19.118 1.00 90.44 221 LEU A CA 1
ATOM 1682 C C . LEU A 1 221 ? -13.211 10.378 20.388 1.00 90.44 221 LEU A C 1
ATOM 1684 O O . LEU A 1 221 ? -12.123 10.546 20.945 1.00 90.44 221 LEU A O 1
ATOM 1688 N N . SER A 1 222 ? -14.347 10.862 20.882 1.00 91.38 222 SER A N 1
ATOM 1689 C CA . SER A 1 222 ? -14.436 11.402 22.237 1.00 91.38 222 SER A CA 1
ATOM 1690 C C . SER A 1 222 ? -14.138 10.307 23.273 1.00 91.38 222 SER A C 1
ATOM 1692 O O . SER A 1 222 ? -14.356 9.125 22.996 1.00 91.38 222 SER A O 1
ATOM 1694 N N . PRO A 1 223 ? -13.701 10.655 24.497 1.00 92.25 223 PRO A N 1
ATOM 1695 C CA . PRO A 1 223 ? -13.458 9.665 25.548 1.00 92.25 223 PRO A CA 1
ATOM 1696 C C . PRO A 1 223 ? -14.672 8.771 25.839 1.00 92.25 223 PRO A C 1
ATOM 1698 O O . PRO A 1 223 ? -14.516 7.583 26.109 1.00 92.25 223 PRO A O 1
ATOM 1701 N N . THR A 1 224 ? -15.887 9.315 25.733 1.00 91.44 224 THR A N 1
ATOM 1702 C CA . THR A 1 224 ? -17.138 8.564 25.903 1.00 91.44 224 THR A CA 1
ATOM 1703 C C . THR A 1 224 ? -17.384 7.574 24.768 1.00 91.44 224 THR A C 1
ATOM 1705 O O . THR A 1 224 ? -17.751 6.432 25.030 1.00 91.44 224 THR A O 1
ATOM 1708 N N . GLU A 1 225 ? -17.151 7.975 23.514 1.00 91.31 225 GLU A N 1
ATOM 1709 C CA . GLU A 1 225 ? -17.266 7.077 22.354 1.00 91.31 225 GLU A CA 1
ATOM 1710 C C . GLU A 1 225 ? -16.185 5.991 22.386 1.00 91.31 225 GLU A C 1
ATOM 1712 O O . GLU A 1 225 ? -16.480 4.828 22.135 1.00 91.31 225 GLU A O 1
ATOM 1717 N N . ALA A 1 226 ? -14.950 6.350 22.745 1.00 91.44 226 ALA A N 1
ATOM 1718 C CA . ALA A 1 226 ? -13.831 5.424 22.890 1.00 91.44 226 ALA A CA 1
ATOM 1719 C C . ALA A 1 226 ? -14.068 4.398 24.007 1.00 91.44 226 ALA A C 1
ATOM 1721 O O . ALA A 1 226 ? -13.795 3.213 23.821 1.00 91.44 226 ALA A O 1
ATOM 1722 N N . ARG A 1 227 ? -14.612 4.831 25.154 1.00 92.38 227 ARG A N 1
ATOM 1723 C CA . ARG A 1 227 ? -14.965 3.918 26.247 1.00 92.38 227 ARG A CA 1
ATOM 1724 C C . ARG A 1 227 ? -16.069 2.957 25.826 1.00 92.38 227 ARG A C 1
ATOM 1726 O O . ARG A 1 227 ? -15.909 1.753 25.978 1.00 92.38 227 ARG A O 1
ATOM 1733 N N . ARG A 1 228 ? -17.133 3.487 25.221 1.00 90.2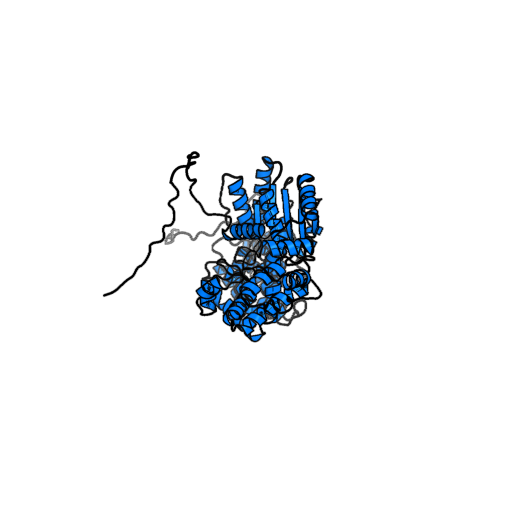5 228 ARG A N 1
ATOM 1734 C CA . ARG A 1 228 ? -18.222 2.676 24.672 1.00 90.25 228 ARG A CA 1
ATOM 1735 C C . ARG A 1 228 ? -17.708 1.654 23.658 1.00 90.25 228 ARG A C 1
ATOM 1737 O O . ARG A 1 228 ? -18.120 0.503 23.707 1.00 90.25 228 ARG A O 1
ATOM 1744 N N . TRP A 1 229 ? -16.793 2.063 22.778 1.00 89.44 229 TRP A N 1
ATOM 1745 C CA . TRP A 1 229 ? -16.138 1.165 21.828 1.00 89.44 229 TRP A CA 1
ATOM 1746 C C . TRP A 1 229 ? -15.452 -0.002 22.521 1.00 89.44 229 TRP A C 1
ATOM 1748 O O . TRP A 1 229 ? -15.659 -1.154 22.150 1.00 89.44 229 TRP A O 1
ATOM 1758 N N . LEU A 1 230 ? -14.662 0.299 23.548 1.00 89.25 230 LEU A N 1
ATOM 1759 C CA . LEU A 1 230 ? -13.916 -0.707 24.287 1.00 89.25 230 LEU A CA 1
ATOM 1760 C C . LEU A 1 230 ? -14.849 -1.696 24.997 1.00 89.25 230 LEU A C 1
ATOM 1762 O O . LEU A 1 230 ? -14.634 -2.902 24.908 1.00 89.25 230 LEU A O 1
ATOM 1766 N N . ASP A 1 231 ? -15.906 -1.188 25.632 1.00 87.75 231 ASP A N 1
ATOM 1767 C CA . ASP A 1 231 ? -16.896 -2.004 26.338 1.00 87.75 231 ASP A CA 1
ATOM 1768 C C . ASP A 1 231 ? -17.705 -2.893 25.364 1.00 87.75 231 ASP A C 1
ATOM 1770 O O . ASP A 1 231 ? -18.011 -4.044 25.672 1.00 87.75 231 ASP A O 1
ATOM 1774 N N . GLU A 1 232 ? -18.028 -2.395 24.161 1.00 86.31 232 GLU A N 1
ATOM 1775 C CA . GLU A 1 232 ? -18.738 -3.169 23.132 1.00 86.31 232 GLU A CA 1
ATOM 1776 C C . GLU A 1 232 ? -17.861 -4.273 22.518 1.00 86.31 232 GLU A C 1
ATOM 1778 O O . GLU A 1 232 ? -18.369 -5.360 22.236 1.00 86.31 232 GLU A O 1
ATOM 1783 N N . MET A 1 233 ? -16.561 -4.019 22.329 1.00 80.44 233 MET A N 1
ATOM 1784 C CA . MET A 1 233 ? -15.623 -4.967 21.708 1.00 80.44 233 MET A CA 1
ATOM 1785 C C . MET A 1 233 ? -15.103 -6.036 22.671 1.00 80.44 233 MET A C 1
ATOM 1787 O O . MET A 1 233 ? -14.708 -7.118 22.234 1.00 80.44 233 MET A O 1
ATOM 1791 N N . VAL A 1 234 ? -15.081 -5.745 23.971 1.00 81.00 234 VAL A N 1
ATOM 1792 C CA . VAL A 1 234 ? -14.484 -6.612 24.987 1.00 81.00 234 VAL A CA 1
ATOM 1793 C C . VAL A 1 234 ? -15.546 -7.029 26.008 1.00 81.00 234 VAL A C 1
ATOM 1795 O O . VAL A 1 234 ? -15.628 -6.489 27.107 1.00 81.00 234 VAL A O 1
ATOM 1798 N N . GLN A 1 235 ? -16.375 -8.007 25.633 1.00 72.25 235 GLN A N 1
ATOM 1799 C CA . GLN A 1 235 ? -17.460 -8.523 26.479 1.00 72.25 235 GLN A CA 1
ATOM 1800 C C . GLN A 1 235 ? -17.082 -9.828 27.202 1.00 72.25 235 GLN A C 1
ATOM 1802 O O . GLN A 1 235 ? -16.275 -10.622 26.717 1.00 72.25 235 GLN A O 1
ATOM 1807 N N . GLY A 1 236 ? -17.718 -10.082 28.351 1.00 69.25 236 GLY A N 1
ATOM 1808 C CA . GLY A 1 236 ? -17.585 -11.337 29.102 1.00 69.25 236 GLY A CA 1
ATOM 1809 C C . GLY A 1 236 ? -16.245 -11.481 29.833 1.00 69.25 236 GLY A C 1
ATOM 1810 O O . GLY A 1 236 ? -15.725 -10.514 30.380 1.00 69.25 236 GLY A O 1
ATOM 1811 N N . GLU A 1 237 ? -15.674 -12.689 29.849 1.00 59.16 237 GLU A N 1
ATOM 1812 C CA . GLU A 1 237 ? -14.400 -12.999 30.533 1.00 59.16 237 GLU A CA 1
ATOM 1813 C C . GLU A 1 237 ? -13.181 -12.262 29.949 1.00 59.16 237 GLU A C 1
ATOM 1815 O O . GLU A 1 237 ? -12.119 -12.236 30.565 1.00 59.16 237 GLU A O 1
ATOM 1820 N N . ALA A 1 238 ? -13.329 -11.640 28.775 1.00 70.00 238 ALA A N 1
ATOM 1821 C CA . ALA A 1 238 ? -12.290 -10.824 28.161 1.00 70.00 238 ALA A CA 1
ATOM 1822 C C . ALA A 1 238 ? -12.242 -9.384 28.706 1.00 70.00 238 ALA A C 1
ATOM 1824 O O . ALA A 1 238 ? -11.304 -8.666 28.362 1.00 70.00 238 ALA A O 1
ATOM 1825 N N . ALA A 1 239 ? -13.233 -8.952 29.505 1.00 82.50 239 ALA A N 1
ATOM 1826 C CA . ALA A 1 239 ? -13.392 -7.567 29.952 1.00 82.50 239 ALA A CA 1
ATOM 1827 C C . ALA A 1 239 ? -12.119 -7.006 30.604 1.00 82.50 239 ALA A C 1
ATOM 1829 O O . ALA A 1 239 ? -11.515 -7.615 31.490 1.00 82.50 239 ALA A O 1
ATOM 1830 N N . LEU A 1 240 ? -11.721 -5.811 30.170 1.00 87.62 240 LEU A N 1
ATOM 1831 C CA . LEU A 1 240 ? -10.562 -5.129 30.734 1.00 87.62 240 LEU A CA 1
ATOM 1832 C C . LEU A 1 240 ? -10.903 -4.554 32.118 1.00 87.62 240 LEU A C 1
ATOM 1834 O O . LEU A 1 240 ? -12.000 -4.022 32.297 1.00 87.62 240 LEU A O 1
ATOM 1838 N N . PRO A 1 241 ? -9.966 -4.581 33.087 1.00 91.62 241 PRO A N 1
ATOM 1839 C CA . PRO A 1 241 ? -10.163 -3.911 34.370 1.00 91.62 241 PRO A CA 1
ATOM 1840 C C . PRO A 1 241 ? -10.480 -2.423 34.177 1.00 91.62 241 PRO A C 1
ATOM 1842 O O . PRO A 1 241 ? -9.795 -1.751 33.407 1.00 91.62 241 PRO A O 1
ATOM 1845 N N . ASP A 1 242 ? -11.452 -1.879 34.918 1.00 91.12 242 ASP A N 1
ATOM 1846 C CA . ASP A 1 242 ? -11.948 -0.502 34.728 1.00 91.12 242 ASP A CA 1
ATOM 1847 C C . ASP A 1 242 ? -10.854 0.566 34.728 1.00 91.12 242 ASP A C 1
ATOM 1849 O O . ASP A 1 242 ? -10.878 1.493 33.914 1.00 91.12 242 ASP A O 1
ATOM 1853 N N . ARG A 1 243 ? -9.873 0.414 35.625 1.00 93.62 243 ARG A N 1
ATOM 1854 C CA . ARG A 1 243 ? -8.696 1.282 35.687 1.00 93.62 243 ARG A CA 1
ATOM 1855 C C . ARG A 1 243 ? -7.929 1.257 34.363 1.00 93.62 243 ARG A C 1
ATOM 1857 O O . ARG A 1 243 ? -7.667 2.311 33.792 1.00 93.62 243 ARG A O 1
ATOM 1864 N N . PHE A 1 244 ? -7.594 0.062 33.880 1.00 94.19 244 PHE A N 1
ATOM 1865 C CA . PHE A 1 244 ? -6.843 -0.118 32.641 1.00 94.19 244 PHE A CA 1
ATOM 1866 C C . PHE A 1 244 ? -7.651 0.350 31.426 1.00 94.19 244 PHE A C 1
ATOM 1868 O O . PHE A 1 244 ? -7.103 0.993 30.541 1.00 94.19 244 PHE A O 1
ATOM 1875 N N . ALA A 1 245 ? -8.964 0.109 31.406 1.00 92.88 245 ALA A N 1
ATOM 1876 C CA . ALA A 1 245 ? -9.858 0.615 30.368 1.00 92.88 245 ALA A CA 1
ATOM 1877 C C . ALA A 1 245 ? -9.872 2.156 30.317 1.00 92.88 245 ALA A C 1
ATOM 1879 O O . ALA A 1 245 ? -9.816 2.739 29.235 1.00 92.88 245 ALA A O 1
ATOM 1880 N N . GLY A 1 246 ? -9.892 2.833 31.472 1.00 93.19 246 GLY A N 1
ATOM 1881 C CA . GLY A 1 246 ? -9.771 4.294 31.550 1.00 93.19 246 GLY A CA 1
ATOM 1882 C C . GLY A 1 246 ? -8.416 4.811 31.051 1.00 93.19 246 GLY A C 1
ATOM 1883 O O . GLY A 1 246 ? -8.367 5.756 30.261 1.00 93.19 246 GLY A O 1
ATOM 1884 N N . GLU A 1 247 ? -7.323 4.159 31.455 1.00 93.38 247 GLU A N 1
ATOM 1885 C CA . GLU A 1 247 ? -5.967 4.471 30.985 1.00 93.38 247 GLU A CA 1
ATOM 1886 C C . GLU A 1 247 ? -5.821 4.238 29.470 1.00 93.38 247 GLU A C 1
ATOM 1888 O O . GLU A 1 247 ? -5.268 5.085 28.775 1.00 93.38 247 GLU A O 1
ATOM 1893 N N . ALA A 1 248 ? -6.378 3.148 28.935 1.00 93.38 248 ALA A N 1
ATOM 1894 C CA . ALA A 1 248 ? -6.383 2.824 27.510 1.00 93.38 248 ALA A CA 1
ATOM 1895 C C . ALA A 1 248 ? -7.138 3.868 26.676 1.00 93.38 248 ALA A C 1
ATOM 1897 O O . ALA A 1 248 ? -6.652 4.289 25.625 1.00 93.38 248 ALA A O 1
ATOM 1898 N N . VAL A 1 249 ? -8.301 4.328 27.152 1.00 94.25 249 VAL A N 1
ATOM 1899 C CA . VAL A 1 249 ? -9.067 5.401 26.499 1.00 94.25 249 VAL A CA 1
ATOM 1900 C C . VAL A 1 249 ? -8.244 6.686 26.440 1.00 94.25 249 VAL A C 1
ATOM 1902 O O . VAL A 1 249 ? -8.137 7.279 25.365 1.00 94.25 249 VAL A O 1
ATOM 1905 N N . ALA A 1 250 ? -7.609 7.081 27.546 1.00 92.38 250 ALA A N 1
ATOM 1906 C CA . ALA A 1 250 ? -6.744 8.259 27.577 1.00 92.38 250 ALA A CA 1
ATOM 1907 C C . ALA A 1 250 ? -5.523 8.101 26.650 1.00 92.38 250 ALA A C 1
ATOM 1909 O O . ALA A 1 250 ? -5.252 8.978 25.830 1.00 92.38 250 ALA A O 1
ATOM 1910 N N . ALA A 1 251 ? -4.835 6.959 26.723 1.00 93.19 251 ALA A N 1
ATOM 1911 C CA . ALA A 1 251 ? -3.642 6.661 25.935 1.00 93.19 251 ALA A CA 1
ATOM 1912 C C . ALA A 1 251 ? -3.927 6.587 24.429 1.00 93.19 251 ALA A C 1
ATOM 1914 O O . ALA A 1 251 ? -3.079 6.977 23.628 1.00 93.19 251 ALA A O 1
ATOM 1915 N N . SER A 1 252 ? -5.129 6.156 24.032 1.00 92.25 252 SER A N 1
ATOM 1916 C CA . SER A 1 252 ? -5.525 6.069 22.622 1.00 92.25 252 SER A CA 1
ATOM 1917 C C . SER A 1 252 ? -5.574 7.411 21.906 1.00 92.25 252 SER A C 1
ATOM 1919 O O . SER A 1 252 ? -5.577 7.443 20.675 1.00 92.25 252 SER A O 1
ATOM 1921 N N . ALA A 1 253 ? -5.690 8.506 22.666 1.00 90.69 253 ALA A N 1
ATOM 1922 C CA . ALA A 1 253 ? -5.980 9.836 22.153 1.00 90.69 253 ALA A CA 1
ATOM 1923 C C . ALA A 1 253 ? -7.155 9.844 21.143 1.00 90.69 253 ALA A C 1
ATOM 1925 O O . ALA A 1 253 ? -7.153 10.582 20.156 1.00 90.69 253 ALA A O 1
ATOM 1926 N N . GLY A 1 254 ? -8.145 8.971 21.380 1.00 89.56 254 GLY A N 1
ATOM 1927 C CA . GLY A 1 254 ? -9.343 8.807 20.561 1.00 89.56 254 GLY A CA 1
ATOM 1928 C C . GLY A 1 254 ? -9.132 8.048 19.245 1.00 89.56 254 GLY A C 1
ATOM 1929 O O . GLY A 1 254 ? -9.972 8.155 18.353 1.00 89.56 254 GLY A O 1
ATOM 1930 N N . LEU A 1 255 ? -8.035 7.303 19.070 1.00 91.25 255 LEU A N 1
ATOM 1931 C CA . LEU A 1 255 ? -7.793 6.490 17.874 1.00 91.25 255 LEU A CA 1
ATOM 1932 C C . LEU A 1 255 ? -8.386 5.073 18.028 1.00 91.25 255 LEU A C 1
ATOM 1934 O O . LEU A 1 255 ? -7.862 4.284 18.816 1.00 91.25 255 LEU A O 1
ATOM 1938 N N . PRO A 1 256 ? -9.411 4.691 17.235 1.00 90.06 256 PRO A N 1
ATOM 1939 C CA . PRO A 1 256 ? -9.957 3.330 17.251 1.00 90.06 256 PRO A CA 1
ATOM 1940 C C . PRO A 1 256 ? -8.907 2.252 16.975 1.00 90.06 256 PRO A C 1
ATOM 1942 O O . PRO A 1 256 ? -8.913 1.204 17.613 1.00 90.06 256 PRO A O 1
ATOM 1945 N N . LEU A 1 257 ? -7.974 2.517 16.050 1.00 89.56 257 LEU A N 1
ATOM 1946 C CA . LEU A 1 257 ? -6.900 1.575 15.731 1.00 89.56 257 LEU A CA 1
ATOM 1947 C C . LEU A 1 257 ? -6.023 1.267 16.947 1.00 89.56 257 LEU A C 1
ATOM 1949 O O . LEU A 1 257 ? -5.615 0.122 17.131 1.00 89.56 257 LEU A O 1
ATOM 1953 N N . TYR A 1 258 ? -5.752 2.277 17.777 1.00 92.94 258 TYR A N 1
ATOM 1954 C CA . TYR A 1 258 ? -4.974 2.064 18.986 1.00 92.94 258 TYR A CA 1
ATOM 1955 C C . TYR A 1 258 ? -5.701 1.097 19.924 1.00 92.94 258 TYR A C 1
ATOM 1957 O O . TYR A 1 258 ? -5.108 0.131 20.395 1.00 92.94 258 TYR A O 1
ATOM 1965 N N . LEU A 1 259 ? -6.994 1.338 20.169 1.00 91.69 259 LEU A N 1
ATOM 1966 C CA . LEU A 1 259 ? -7.797 0.517 21.077 1.00 91.69 259 LEU A CA 1
ATOM 1967 C C . LEU A 1 259 ? -7.901 -0.924 20.570 1.00 91.69 259 LEU A C 1
ATOM 1969 O O . LEU A 1 259 ? -7.664 -1.852 21.337 1.00 91.69 259 LEU A O 1
ATOM 1973 N N . ALA A 1 260 ? -8.164 -1.114 19.274 1.00 89.62 260 ALA A N 1
ATOM 1974 C CA . ALA A 1 260 ? -8.201 -2.437 18.656 1.00 89.62 260 ALA A CA 1
ATOM 1975 C C . ALA A 1 260 ? -6.866 -3.177 18.790 1.00 89.62 260 ALA A C 1
ATOM 1977 O O . ALA A 1 260 ? -6.838 -4.319 19.247 1.00 89.62 260 ALA A O 1
ATOM 1978 N N . GLY A 1 261 ? -5.753 -2.519 18.457 1.00 89.88 261 GLY A N 1
ATOM 1979 C CA . GLY A 1 261 ? -4.429 -3.126 18.576 1.00 89.88 261 GLY A CA 1
ATOM 1980 C C . GLY A 1 261 ? -4.041 -3.425 20.025 1.00 89.88 261 GLY A C 1
ATOM 1981 O O . GLY A 1 261 ? -3.398 -4.440 20.284 1.00 89.88 261 GLY A O 1
ATOM 1982 N N . LEU A 1 262 ? -4.449 -2.584 20.980 1.00 91.56 262 LEU A N 1
ATOM 1983 C CA . LEU A 1 262 ? -4.202 -2.813 22.403 1.00 91.56 262 LEU A CA 1
ATOM 1984 C C . LEU A 1 262 ? -4.982 -4.026 22.918 1.00 91.56 262 LEU A C 1
ATOM 1986 O O . LEU A 1 262 ? -4.398 -4.870 23.592 1.00 91.56 262 LEU A O 1
ATOM 1990 N N . VAL A 1 263 ? -6.269 -4.136 22.577 1.00 90.12 263 VAL A N 1
ATOM 1991 C CA . VAL A 1 263 ? -7.112 -5.283 22.951 1.00 90.12 263 VAL A CA 1
ATOM 1992 C C . VAL A 1 263 ? -6.513 -6.583 22.425 1.00 90.12 263 VAL A C 1
ATOM 1994 O O . VAL A 1 263 ? -6.327 -7.522 23.199 1.00 90.12 263 VAL A O 1
ATOM 1997 N N . GLU A 1 264 ? -6.130 -6.625 21.147 1.00 88.62 264 GLU A N 1
ATOM 1998 C CA . GLU A 1 264 ? -5.489 -7.809 20.565 1.00 88.62 264 GLU A CA 1
ATOM 1999 C C . GLU A 1 264 ? -4.172 -8.159 21.278 1.00 88.62 264 GLU A C 1
ATOM 2001 O O . GLU A 1 264 ? -3.896 -9.328 21.548 1.00 88.62 264 GLU A O 1
ATOM 2006 N N . GLN A 1 265 ? -3.360 -7.159 21.638 1.00 90.00 265 GLN A N 1
ATOM 2007 C CA . GLN A 1 265 ? -2.107 -7.385 22.364 1.00 90.00 265 GLN A CA 1
ATOM 2008 C C . GLN A 1 265 ? -2.320 -7.860 23.808 1.00 90.00 265 GLN A C 1
ATOM 2010 O O . GLN A 1 265 ? -1.529 -8.673 24.294 1.00 90.00 265 GLN A O 1
ATOM 2015 N N . VAL A 1 266 ? -3.368 -7.392 24.493 1.00 89.81 266 VAL A N 1
ATOM 2016 C CA . VAL A 1 266 ? -3.759 -7.897 25.820 1.00 89.81 266 VAL A CA 1
ATOM 2017 C C . VAL A 1 266 ? -4.209 -9.353 25.713 1.00 89.81 266 VAL A C 1
ATOM 2019 O O . VAL A 1 266 ? -3.714 -10.199 26.454 1.00 89.81 266 VAL A O 1
ATOM 2022 N N . GLN A 1 267 ? -5.070 -9.673 24.744 1.00 86.12 267 GLN A N 1
ATOM 2023 C CA . GLN A 1 267 ? -5.553 -11.038 24.506 1.00 86.12 267 GLN A CA 1
ATOM 2024 C C . GLN A 1 267 ? -4.418 -11.999 24.124 1.00 86.12 267 GLN A C 1
ATOM 2026 O O . GLN A 1 267 ? -4.403 -13.151 24.552 1.00 86.12 267 GLN A O 1
ATOM 2031 N N . ALA A 1 268 ? -3.417 -11.518 23.384 1.00 84.94 268 ALA A N 1
ATOM 2032 C CA . ALA A 1 268 ? -2.205 -12.273 23.070 1.00 84.94 268 ALA A CA 1
ATOM 2033 C C . ALA A 1 268 ? -1.193 -12.342 24.234 1.00 84.94 268 ALA A C 1
ATOM 2035 O O . ALA A 1 268 ? -0.124 -12.944 24.099 1.00 84.94 268 ALA A O 1
ATOM 2036 N N . GLY A 1 269 ? -1.490 -11.713 25.377 1.00 87.25 269 GLY A N 1
ATOM 2037 C CA . GLY A 1 269 ? -0.632 -11.686 26.561 1.00 87.25 269 GLY A CA 1
ATOM 2038 C C . GLY A 1 269 ? 0.687 -10.935 26.358 1.00 87.25 269 GLY A C 1
ATOM 2039 O O . GLY A 1 269 ? 1.672 -11.244 27.035 1.00 87.25 269 GLY A O 1
ATOM 2040 N N . LEU A 1 270 ? 0.739 -10.005 25.400 1.00 86.75 270 LEU A N 1
ATOM 2041 C CA . LEU A 1 270 ? 1.892 -9.137 25.121 1.00 86.75 270 LEU A CA 1
ATOM 2042 C C . LEU A 1 270 ? 1.898 -7.891 26.015 1.00 86.75 270 LEU A C 1
ATOM 2044 O O . LEU A 1 270 ? 2.969 -7.372 26.351 1.00 86.75 270 LEU A O 1
ATOM 2048 N N . VAL A 1 271 ? 0.708 -7.457 26.430 1.00 89.75 271 VAL A N 1
ATOM 2049 C CA . VAL A 1 271 ? 0.490 -6.347 27.357 1.00 89.75 271 VAL A CA 1
ATOM 2050 C C . VAL A 1 271 ? 0.022 -6.891 28.699 1.00 89.75 271 VAL A C 1
ATOM 2052 O O . VAL A 1 271 ? -0.870 -7.732 28.771 1.00 89.75 271 VAL A O 1
ATOM 2055 N N . ASP A 1 272 ? 0.648 -6.396 29.762 1.00 88.75 272 ASP A N 1
ATOM 2056 C CA . ASP A 1 272 ? 0.265 -6.682 31.138 1.00 88.75 272 ASP A CA 1
ATOM 2057 C C . ASP A 1 272 ? -0.691 -5.587 31.619 1.00 88.75 272 ASP A C 1
ATOM 2059 O O . ASP A 1 272 ? -0.297 -4.426 31.721 1.00 88.75 272 ASP A O 1
ATOM 2063 N N . VAL A 1 273 ? -1.941 -5.957 31.910 1.00 89.69 273 VAL A N 1
ATOM 2064 C CA . VAL A 1 273 ? -2.992 -5.027 32.361 1.00 89.69 273 VAL A CA 1
ATOM 2065 C C . VAL A 1 273 ? -2.740 -4.450 33.759 1.00 89.69 273 VAL A C 1
ATOM 2067 O O . VAL A 1 273 ? -3.453 -3.541 34.181 1.00 89.69 273 VAL A O 1
ATOM 2070 N N . SER A 1 274 ? -1.749 -4.966 34.497 1.00 88.06 274 SER A N 1
ATOM 2071 C CA . SER A 1 274 ? -1.298 -4.374 35.762 1.00 88.06 274 SER A CA 1
ATOM 2072 C C . SER A 1 274 ? -0.389 -3.155 35.565 1.00 88.06 274 SER A C 1
ATOM 2074 O O . SER A 1 274 ? -0.240 -2.342 36.483 1.00 88.06 274 SER A O 1
ATOM 2076 N N . LEU A 1 275 ? 0.198 -3.009 34.372 1.00 88.88 275 LEU A N 1
ATOM 2077 C CA . LEU A 1 275 ? 1.031 -1.875 33.986 1.00 88.88 275 LEU A CA 1
ATOM 2078 C C . LEU A 1 275 ? 0.208 -0.813 33.239 1.00 88.88 275 LEU A C 1
ATOM 2080 O O . LEU A 1 275 ? -0.820 -1.143 32.644 1.00 88.88 275 LEU A O 1
ATOM 2084 N N . PRO A 1 276 ? 0.667 0.454 33.222 1.00 89.50 276 PRO A N 1
ATOM 2085 C CA . PRO A 1 276 ? -0.006 1.502 32.468 1.00 89.50 276 PRO A CA 1
ATOM 2086 C C . PRO A 1 276 ? -0.098 1.200 30.971 1.00 89.50 276 PRO A C 1
ATOM 2088 O O . PRO A 1 276 ? 0.847 0.670 30.374 1.00 89.50 276 PRO A O 1
ATOM 2091 N N . ALA A 1 277 ? -1.214 1.594 30.354 1.00 89.62 277 ALA A N 1
ATOM 2092 C CA . ALA A 1 277 ? -1.392 1.483 28.908 1.00 89.62 277 ALA A CA 1
ATOM 2093 C C . ALA A 1 277 ? -0.293 2.266 28.142 1.00 89.62 277 ALA A C 1
ATOM 2095 O O . ALA A 1 277 ? 0.100 3.353 28.579 1.00 89.62 277 ALA A O 1
ATOM 2096 N N . PRO A 1 278 ? 0.214 1.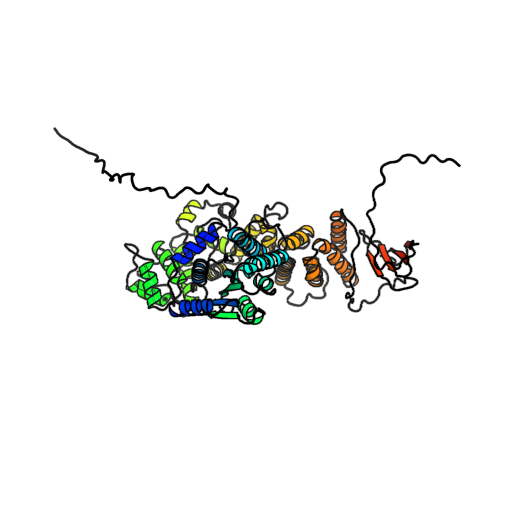761 26.998 1.00 89.50 278 PRO A N 1
ATOM 2097 C CA . PRO A 1 278 ? 1.281 2.426 26.243 1.00 89.50 278 PRO A CA 1
ATOM 2098 C C . PRO A 1 278 ? 0.835 3.796 25.720 1.00 89.50 278 PRO A C 1
ATOM 2100 O O . PRO A 1 278 ? 0.024 3.860 24.805 1.00 89.50 278 PRO A O 1
ATOM 2103 N N . ALA A 1 279 ? 1.349 4.895 26.263 1.00 89.00 279 ALA A N 1
ATOM 2104 C CA . ALA A 1 279 ? 0.881 6.237 25.913 1.00 89.00 279 ALA A CA 1
ATOM 2105 C C . ALA A 1 279 ? 1.981 7.096 25.277 1.00 89.00 279 ALA A C 1
ATOM 2107 O O . ALA A 1 279 ? 3.148 7.010 25.665 1.00 89.00 279 ALA A O 1
ATOM 2108 N N . GLY A 1 280 ? 1.581 7.948 24.331 1.00 83.88 280 GLY A N 1
ATOM 2109 C CA . GLY A 1 280 ? 2.363 9.074 23.817 1.00 83.88 280 GLY A CA 1
ATOM 2110 C C . GLY A 1 280 ? 1.717 10.412 24.195 1.00 83.88 280 GLY A C 1
ATOM 2111 O O . GLY A 1 280 ? 0.574 10.440 24.653 1.00 83.88 280 GLY A O 1
ATOM 2112 N N . ALA A 1 281 ? 2.425 11.530 24.014 1.00 74.44 281 ALA A N 1
ATOM 2113 C CA . ALA A 1 281 ? 1.875 12.866 24.271 1.00 74.44 281 ALA A CA 1
ATOM 2114 C C . ALA A 1 281 ? 0.943 13.332 23.141 1.00 74.44 281 ALA A C 1
ATOM 2116 O O . ALA A 1 281 ? 0.051 14.154 23.356 1.00 74.44 281 ALA A O 1
ATOM 2117 N N . THR A 1 282 ? 1.131 12.797 21.934 1.00 79.81 282 THR A N 1
ATOM 2118 C CA . THR A 1 282 ? 0.283 13.060 20.769 1.00 79.81 282 THR A CA 1
ATOM 2119 C C . THR A 1 282 ? -0.333 11.766 20.221 1.00 79.81 282 THR A C 1
ATOM 2121 O O . THR A 1 282 ? 0.228 10.691 20.416 1.00 79.81 282 THR A O 1
ATOM 2124 N N . PRO A 1 283 ? -1.444 11.825 19.458 1.00 74.19 283 PRO A N 1
ATOM 2125 C CA . PRO A 1 283 ? -2.043 10.620 18.873 1.00 74.19 283 PRO A CA 1
ATOM 2126 C C . PRO A 1 283 ? -1.095 9.793 17.985 1.00 74.19 283 PRO A C 1
ATOM 2128 O O . PRO A 1 283 ? -1.216 8.574 17.926 1.00 74.19 283 PRO A O 1
ATOM 2131 N N . GLY A 1 284 ? -0.147 10.442 17.295 1.00 77.06 284 GLY A N 1
ATOM 2132 C CA . GLY A 1 284 ? 0.876 9.734 16.514 1.00 77.06 284 GLY A CA 1
ATOM 2133 C C . GLY A 1 284 ? 1.829 8.952 17.417 1.00 77.06 284 GLY A C 1
ATOM 2134 O O . GLY A 1 284 ? 2.018 7.754 17.225 1.00 77.06 284 GLY A O 1
ATOM 2135 N N . GLU A 1 285 ? 2.327 9.604 18.468 1.00 84.50 285 GLU A N 1
ATOM 2136 C CA . GLU A 1 285 ? 3.162 8.961 19.487 1.00 84.50 285 GLU A CA 1
ATOM 2137 C C . GLU A 1 285 ? 2.422 7.836 20.221 1.00 84.50 285 GLU A C 1
ATOM 2139 O O . GLU A 1 285 ? 3.050 6.860 20.612 1.00 84.50 285 GLU A O 1
ATOM 2144 N N . SER A 1 286 ? 1.097 7.920 20.384 1.00 87.12 286 SER A N 1
ATOM 2145 C CA . SER A 1 286 ? 0.303 6.830 20.961 1.00 87.12 286 SER A CA 1
ATOM 2146 C C . SER A 1 286 ? 0.321 5.570 20.092 1.00 87.12 286 SER A C 1
ATOM 2148 O O . SER A 1 286 ? 0.520 4.473 20.615 1.00 87.12 286 SER A O 1
ATOM 2150 N N . LEU A 1 287 ? 0.159 5.692 18.767 1.00 90.75 287 LEU A N 1
ATOM 2151 C CA . LEU A 1 287 ? 0.301 4.544 17.858 1.00 90.75 287 LEU A CA 1
ATOM 2152 C C . LEU A 1 287 ? 1.738 4.015 17.846 1.00 90.75 287 LEU A C 1
ATOM 2154 O O . LEU A 1 287 ? 1.946 2.805 17.894 1.00 90.75 287 LEU A O 1
ATOM 2158 N N . GLU A 1 288 ? 2.737 4.898 17.838 1.00 91.38 288 GLU A N 1
ATOM 2159 C CA . GLU A 1 288 ? 4.140 4.487 17.939 1.00 91.38 288 GLU A CA 1
ATOM 2160 C C . GLU A 1 288 ? 4.431 3.750 19.252 1.00 91.38 288 GLU A C 1
ATOM 2162 O O . GLU A 1 288 ? 5.088 2.709 19.232 1.00 91.38 288 GLU A O 1
ATOM 2167 N N . ALA A 1 289 ? 3.907 4.230 20.382 1.00 91.81 289 ALA A N 1
ATOM 2168 C CA . ALA A 1 289 ? 4.039 3.590 21.688 1.00 91.81 289 ALA A CA 1
ATOM 2169 C C . ALA A 1 289 ? 3.381 2.204 21.702 1.00 91.81 289 ALA A C 1
ATOM 2171 O O . ALA A 1 289 ? 3.966 1.250 22.223 1.00 91.81 289 ALA A O 1
ATOM 2172 N N . LEU A 1 290 ? 2.206 2.066 21.079 1.00 94.31 290 LEU A N 1
ATOM 2173 C CA . LEU A 1 290 ? 1.526 0.783 20.907 1.00 94.31 290 LEU A CA 1
ATOM 2174 C C . LEU A 1 290 ? 2.369 -0.203 20.089 1.00 94.31 290 LEU A C 1
ATOM 2176 O O . LEU A 1 290 ? 2.559 -1.349 20.500 1.00 94.31 290 LEU A O 1
ATOM 2180 N N . TRP A 1 291 ? 2.896 0.229 18.943 1.00 93.75 291 TRP A N 1
ATOM 2181 C CA . TRP A 1 291 ? 3.721 -0.610 18.071 1.00 93.75 291 TRP A CA 1
ATOM 2182 C C . TRP A 1 291 ? 5.090 -0.925 18.680 1.00 93.75 291 TRP A C 1
ATOM 2184 O O . TRP A 1 291 ? 5.622 -2.020 18.486 1.00 93.75 291 TRP A O 1
ATOM 2194 N N . LEU A 1 292 ? 5.655 -0.014 19.471 1.00 92.75 292 LEU A N 1
ATOM 2195 C CA . LEU A 1 292 ? 6.874 -0.264 20.232 1.00 92.75 292 LEU A CA 1
ATOM 2196 C C . LEU A 1 292 ? 6.634 -1.300 21.337 1.00 92.75 292 LEU A C 1
ATOM 2198 O O . LEU A 1 292 ? 7.477 -2.181 21.541 1.00 92.75 292 LEU A O 1
ATOM 2202 N N . ASN A 1 293 ? 5.489 -1.235 22.025 1.00 92.38 293 ASN A N 1
ATOM 2203 C CA . ASN A 1 293 ? 5.110 -2.250 23.005 1.00 92.38 293 ASN A CA 1
ATOM 2204 C C . ASN A 1 293 ? 4.949 -3.617 22.337 1.00 92.38 293 ASN A C 1
ATOM 2206 O O . ASN A 1 293 ? 5.580 -4.571 22.784 1.00 92.38 293 ASN A O 1
ATOM 2210 N N . LEU A 1 294 ? 4.241 -3.688 21.204 1.00 91.69 294 LEU A N 1
ATOM 2211 C CA . LEU A 1 294 ? 4.156 -4.899 20.385 1.00 91.69 294 LEU A CA 1
ATOM 2212 C C . LEU A 1 294 ? 5.551 -5.461 20.092 1.00 91.69 294 LEU A C 1
ATOM 2214 O O . LEU A 1 294 ? 5.850 -6.606 20.424 1.00 91.69 294 LEU A O 1
ATOM 2218 N N . TRP A 1 295 ? 6.425 -4.646 19.499 1.00 90.94 295 TRP A N 1
ATOM 2219 C CA . TRP A 1 295 ? 7.755 -5.071 19.068 1.00 90.94 295 TRP A CA 1
ATOM 2220 C C . TRP A 1 295 ? 8.609 -5.607 20.224 1.00 90.94 295 TRP A C 1
ATOM 2222 O O . TRP A 1 295 ? 9.248 -6.651 20.096 1.00 90.94 295 TRP A O 1
ATOM 2232 N N . THR A 1 296 ? 8.582 -4.929 21.373 1.00 90.44 296 THR A N 1
ATOM 2233 C CA . THR A 1 296 ? 9.307 -5.349 22.585 1.00 90.44 296 THR A CA 1
ATOM 2234 C C . THR A 1 296 ? 8.639 -6.528 23.299 1.00 90.44 296 THR A C 1
ATOM 2236 O O . THR A 1 296 ? 9.319 -7.367 23.889 1.00 90.44 296 THR A O 1
ATOM 2239 N N . GLY A 1 297 ? 7.312 -6.639 23.246 1.00 88.06 297 GLY A N 1
ATOM 2240 C CA . GLY A 1 297 ? 6.538 -7.766 23.767 1.00 88.06 297 GLY A CA 1
ATOM 2241 C C . GLY A 1 297 ? 6.858 -9.065 23.035 1.00 88.06 297 GLY A C 1
ATOM 2242 O O . GLY A 1 297 ? 7.063 -10.096 23.678 1.00 88.06 297 GLY A O 1
ATOM 2243 N N . LEU A 1 298 ? 7.007 -9.001 21.707 1.00 88.12 298 LEU A N 1
ATOM 2244 C CA . LEU A 1 298 ? 7.449 -10.137 20.896 1.00 88.12 298 LEU A CA 1
ATOM 2245 C C . LEU A 1 298 ? 8.828 -10.648 21.340 1.00 88.12 298 LEU A C 1
ATOM 2247 O O . LEU A 1 298 ? 9.034 -11.860 21.399 1.00 88.12 298 LEU A O 1
ATOM 2251 N N . ASP A 1 299 ? 9.750 -9.755 21.712 1.00 86.00 299 ASP A N 1
ATOM 2252 C CA . ASP A 1 299 ? 11.064 -10.142 22.242 1.00 86.00 299 ASP A CA 1
ATOM 2253 C C . ASP A 1 299 ? 10.982 -10.809 23.604 1.00 86.00 299 ASP A C 1
ATOM 2255 O O . ASP A 1 299 ? 11.554 -11.884 23.800 1.00 86.00 299 ASP A O 1
ATOM 2259 N N . ARG A 1 300 ? 10.228 -10.207 24.527 1.00 88.00 300 ARG A N 1
ATOM 2260 C CA . ARG A 1 300 ? 10.030 -10.748 25.878 1.00 88.00 300 ARG A CA 1
ATOM 2261 C C . ARG A 1 300 ? 9.421 -12.151 25.850 1.00 88.00 300 ARG A C 1
ATOM 2263 O O . ARG A 1 300 ? 9.803 -12.993 26.655 1.00 88.00 300 ARG A O 1
ATOM 2270 N N . LYS A 1 301 ? 8.516 -12.423 24.905 1.00 85.69 301 LYS A N 1
ATOM 2271 C CA . LYS A 1 301 ? 7.896 -13.746 24.704 1.00 85.69 301 LYS A CA 1
ATOM 2272 C C . LYS A 1 301 ? 8.727 -14.705 23.843 1.00 85.69 301 LYS A C 1
ATOM 2274 O O . LYS A 1 301 ? 8.295 -15.828 23.609 1.00 85.69 301 LYS A O 1
ATOM 2279 N N . GLY A 1 302 ? 9.894 -14.290 23.344 1.00 83.12 302 GLY A N 1
ATOM 2280 C CA . GLY A 1 302 ? 10.741 -15.130 22.492 1.00 83.12 302 GLY A CA 1
ATOM 2281 C C . GLY A 1 302 ? 10.173 -15.388 21.089 1.00 83.12 302 GLY A C 1
ATOM 2282 O O . GLY A 1 302 ? 10.615 -16.311 20.404 1.00 83.12 302 GLY A O 1
ATOM 2283 N N . LEU A 1 303 ? 9.235 -14.564 20.614 1.00 84.50 303 LEU A N 1
ATOM 2284 C CA . LEU A 1 303 ? 8.554 -14.692 19.319 1.00 84.50 303 LEU A CA 1
ATOM 2285 C C . LEU A 1 303 ? 9.401 -14.134 18.159 1.00 84.50 303 LEU A C 1
ATOM 2287 O O . LEU A 1 303 ? 8.925 -13.375 17.312 1.00 84.50 303 LEU A O 1
ATOM 2291 N N . ARG A 1 304 ? 10.676 -14.544 18.082 1.00 84.31 304 ARG A N 1
ATOM 2292 C CA . ARG A 1 304 ? 11.640 -14.063 17.070 1.00 84.31 304 ARG A CA 1
ATOM 2293 C C . ARG A 1 304 ? 11.159 -14.283 15.634 1.00 84.31 304 ARG A C 1
ATOM 2295 O O . ARG A 1 304 ? 11.377 -13.431 14.779 1.00 84.31 304 ARG A O 1
ATOM 2302 N N . ARG A 1 305 ? 10.458 -15.393 15.382 1.00 83.69 305 ARG A N 1
ATOM 2303 C CA . ARG A 1 305 ? 9.881 -15.713 14.064 1.00 83.69 305 ARG A CA 1
ATOM 2304 C C . ARG A 1 305 ? 8.846 -14.679 13.627 1.00 83.69 305 ARG A C 1
ATOM 2306 O O . ARG A 1 305 ? 8.868 -14.242 12.485 1.00 83.69 305 ARG A O 1
ATOM 2313 N N . PHE A 1 306 ? 7.985 -14.234 14.542 1.00 83.94 306 PHE A N 1
ATOM 2314 C CA . PHE A 1 306 ? 6.978 -13.218 14.234 1.00 83.94 306 PHE A CA 1
ATOM 2315 C C . PHE A 1 306 ? 7.632 -11.876 13.877 1.00 83.94 306 PHE A C 1
ATOM 2317 O O . PHE A 1 306 ? 7.217 -11.228 12.921 1.00 83.94 306 PHE A O 1
ATOM 2324 N N . ARG A 1 307 ? 8.722 -11.498 14.565 1.00 87.06 307 ARG A N 1
ATOM 2325 C CA . ARG A 1 307 ? 9.521 -10.314 14.197 1.00 87.06 307 ARG A CA 1
ATOM 2326 C C . ARG A 1 307 ? 10.145 -10.433 12.808 1.00 87.06 307 ARG A C 1
ATOM 2328 O O . ARG A 1 307 ? 10.120 -9.457 12.069 1.00 87.06 307 ARG A O 1
ATOM 2335 N N . GLN A 1 308 ? 10.673 -11.603 12.441 1.00 88.00 308 GLN A N 1
ATOM 2336 C CA . GLN A 1 308 ? 11.223 -11.842 11.099 1.00 88.00 308 GLN A CA 1
ATOM 2337 C C . GLN A 1 308 ? 10.147 -11.729 10.014 1.00 88.00 308 GLN A C 1
ATOM 2339 O O . GLN A 1 308 ? 10.392 -11.119 8.978 1.00 88.00 308 GLN A O 1
ATOM 2344 N N . ILE A 1 309 ? 8.946 -12.253 10.274 1.00 88.75 309 ILE A N 1
ATOM 2345 C CA . ILE A 1 309 ? 7.804 -12.129 9.360 1.00 88.75 309 ILE A CA 1
ATOM 2346 C C . ILE A 1 309 ? 7.392 -10.663 9.216 1.00 88.75 309 ILE A C 1
ATOM 2348 O O . ILE A 1 309 ? 7.267 -10.181 8.096 1.00 88.75 309 ILE A O 1
ATOM 2352 N N . LEU A 1 310 ? 7.248 -9.927 10.325 1.00 89.75 310 LEU A N 1
ATOM 2353 C CA . LEU A 1 310 ? 6.950 -8.493 10.281 1.00 89.75 310 LEU A CA 1
ATOM 2354 C C . LEU A 1 310 ? 8.032 -7.711 9.533 1.00 89.75 310 LEU A C 1
ATOM 2356 O O . LEU A 1 310 ? 7.695 -6.856 8.725 1.00 89.75 310 LEU A O 1
ATOM 2360 N N . ALA A 1 311 ? 9.312 -8.008 9.767 1.00 92.00 311 ALA A N 1
ATOM 2361 C CA . ALA A 1 311 ? 10.425 -7.365 9.074 1.00 92.00 311 ALA A CA 1
ATOM 2362 C C . ALA A 1 311 ? 10.382 -7.629 7.563 1.00 92.00 311 ALA A C 1
ATOM 2364 O O . ALA A 1 311 ? 10.525 -6.693 6.774 1.00 92.00 311 ALA A O 1
ATOM 2365 N N . LEU A 1 312 ? 10.128 -8.875 7.155 1.00 91.88 312 LEU A N 1
ATOM 2366 C CA . LEU A 1 312 ? 9.998 -9.240 5.748 1.00 91.88 312 LEU A CA 1
ATOM 2367 C C . LEU A 1 312 ? 8.784 -8.558 5.105 1.00 91.88 312 LEU A C 1
ATOM 2369 O O . LEU A 1 312 ? 8.940 -7.907 4.078 1.00 91.88 312 LEU A O 1
ATOM 2373 N N . LEU A 1 313 ? 7.607 -8.630 5.732 1.00 89.62 313 LEU A N 1
ATOM 2374 C CA . LEU A 1 313 ? 6.379 -7.998 5.236 1.00 89.62 313 LEU A CA 1
ATOM 2375 C C . LEU A 1 313 ? 6.473 -6.465 5.203 1.00 89.62 313 LEU A C 1
ATOM 2377 O O . LEU A 1 313 ? 5.901 -5.841 4.313 1.00 89.62 313 LEU A O 1
ATOM 2381 N N . ALA A 1 314 ? 7.182 -5.853 6.158 1.00 89.75 314 ALA A N 1
ATOM 2382 C CA . ALA A 1 314 ? 7.435 -4.413 6.194 1.00 89.75 314 ALA A CA 1
ATOM 2383 C C . ALA A 1 314 ? 8.434 -3.971 5.112 1.00 89.75 314 ALA A C 1
ATOM 2385 O O . ALA A 1 314 ? 8.313 -2.862 4.589 1.00 89.75 314 ALA A O 1
ATOM 2386 N N . THR A 1 315 ? 9.384 -4.841 4.758 1.00 91.25 315 THR A N 1
ATOM 2387 C CA . THR A 1 315 ? 10.353 -4.607 3.677 1.00 91.25 315 THR A CA 1
ATOM 2388 C C . THR A 1 315 ? 9.727 -4.841 2.302 1.00 91.25 315 THR A C 1
ATOM 2390 O O . THR A 1 315 ? 10.012 -4.098 1.364 1.00 91.25 315 THR A O 1
ATOM 2393 N N . ALA A 1 316 ? 8.855 -5.842 2.175 1.00 87.38 316 ALA A N 1
ATOM 2394 C CA . ALA A 1 316 ? 8.141 -6.143 0.943 1.00 87.38 316 ALA A CA 1
ATOM 2395 C C . ALA A 1 316 ? 7.269 -4.956 0.521 1.00 87.38 316 ALA A C 1
ATOM 2397 O O . ALA A 1 316 ? 6.523 -4.395 1.328 1.00 87.38 316 ALA A O 1
ATOM 2398 N N . ARG A 1 317 ? 7.376 -4.564 -0.752 1.00 78.12 317 ARG A N 1
ATOM 2399 C CA . ARG A 1 317 ? 6.579 -3.473 -1.334 1.00 78.12 317 ARG A CA 1
ATOM 2400 C C . ARG A 1 317 ? 5.132 -3.872 -1.604 1.00 78.12 317 ARG A C 1
ATOM 2402 O O . ARG A 1 317 ? 4.296 -2.990 -1.770 1.00 78.12 317 ARG A O 1
ATOM 2409 N N . GLU A 1 318 ? 4.854 -5.168 -1.561 1.00 76.94 318 GLU A N 1
ATOM 2410 C CA . GLU A 1 318 ? 3.527 -5.727 -1.736 1.00 76.94 318 GLU A CA 1
ATOM 2411 C C . GLU A 1 318 ? 3.216 -6.847 -0.739 1.00 76.94 318 GLU A C 1
ATOM 2413 O O . GLU A 1 318 ? 4.080 -7.291 0.024 1.00 76.94 318 GLU A O 1
ATOM 2418 N N . ALA A 1 319 ? 1.960 -7.291 -0.732 1.00 79.56 319 ALA A N 1
ATOM 2419 C CA . ALA A 1 319 ? 1.536 -8.447 0.046 1.00 79.56 319 ALA A CA 1
ATOM 2420 C C . ALA A 1 319 ? 2.190 -9.741 -0.465 1.00 79.56 319 ALA A C 1
ATOM 2422 O O . ALA A 1 319 ? 2.224 -10.004 -1.667 1.00 79.56 319 ALA A O 1
ATOM 2423 N N . LEU A 1 320 ? 2.661 -10.578 0.457 1.00 83.50 320 LEU A N 1
ATOM 2424 C CA . LEU A 1 320 ? 3.306 -11.852 0.147 1.00 83.50 320 LEU A CA 1
ATOM 2425 C C . LEU A 1 320 ? 2.347 -13.008 0.394 1.00 83.50 320 LEU A C 1
ATOM 2427 O O . LEU A 1 320 ? 1.663 -13.045 1.419 1.00 83.50 320 LEU A O 1
ATOM 2431 N N . THR A 1 321 ? 2.327 -13.972 -0.526 1.00 84.44 321 THR A N 1
ATOM 2432 C CA . THR A 1 321 ? 1.554 -15.197 -0.309 1.00 84.44 321 THR A CA 1
ATOM 2433 C C . THR A 1 321 ? 2.145 -16.008 0.835 1.00 84.44 321 THR A C 1
ATOM 2435 O O . THR A 1 321 ? 3.315 -15.846 1.196 1.00 84.44 321 THR A O 1
ATOM 2438 N N . ILE A 1 322 ? 1.354 -16.906 1.408 1.00 83.31 322 ILE A N 1
ATOM 2439 C CA . ILE A 1 322 ? 1.861 -17.783 2.465 1.00 83.31 322 ILE A CA 1
ATOM 2440 C C . ILE A 1 322 ? 2.953 -18.711 1.936 1.00 83.31 322 ILE A C 1
ATOM 2442 O O . ILE A 1 322 ? 3.980 -18.845 2.592 1.00 83.31 322 ILE A O 1
ATOM 2446 N N . GLU A 1 323 ? 2.800 -19.234 0.722 1.00 84.94 323 GLU A N 1
ATOM 2447 C CA . GLU A 1 323 ? 3.844 -20.010 0.044 1.00 84.94 323 GLU A CA 1
ATOM 2448 C C . GLU A 1 323 ? 5.139 -19.194 -0.130 1.00 84.94 323 GLU A C 1
ATOM 2450 O O . GLU A 1 323 ? 6.225 -19.667 0.206 1.00 84.94 323 GLU A O 1
ATOM 2455 N N . SER A 1 324 ? 5.034 -17.929 -0.561 1.00 87.44 324 SER A N 1
ATOM 2456 C CA . SER A 1 324 ? 6.180 -17.013 -0.660 1.00 87.44 324 SER A CA 1
ATOM 2457 C C . SER A 1 324 ? 6.866 -16.805 0.690 1.00 87.44 324 SER A C 1
ATOM 2459 O O . SER A 1 324 ? 8.093 -16.803 0.757 1.00 87.44 324 SER A O 1
ATOM 2461 N N . LEU A 1 325 ? 6.098 -16.624 1.771 1.00 87.31 325 LEU A N 1
ATOM 2462 C CA . LEU A 1 325 ? 6.640 -16.453 3.122 1.00 87.31 325 LEU A CA 1
ATOM 2463 C C . LEU A 1 325 ? 7.358 -17.713 3.610 1.00 87.31 325 LEU A C 1
ATOM 2465 O O . LEU A 1 325 ? 8.440 -17.600 4.189 1.00 87.31 325 LEU A O 1
ATOM 2469 N N . GLU A 1 326 ? 6.787 -18.892 3.363 1.00 87.31 326 GLU A N 1
ATOM 2470 C CA . GLU A 1 326 ? 7.389 -20.180 3.715 1.00 87.31 326 GLU A CA 1
ATOM 2471 C C . GLU A 1 326 ? 8.683 -20.417 2.937 1.00 87.31 326 GLU A C 1
ATOM 2473 O O . GLU A 1 326 ? 9.690 -20.789 3.540 1.00 87.31 326 GLU A O 1
ATOM 2478 N N . HIS A 1 327 ? 8.691 -20.126 1.634 1.00 87.88 327 HIS A N 1
ATOM 2479 C CA . HIS A 1 327 ? 9.879 -20.227 0.791 1.00 87.88 327 HIS A CA 1
ATOM 2480 C C . HIS A 1 327 ? 10.970 -19.247 1.226 1.00 87.88 327 HIS A C 1
ATOM 2482 O O . HIS A 1 327 ? 12.123 -19.634 1.412 1.00 87.88 327 HIS A O 1
ATOM 2488 N N . LEU A 1 328 ? 10.602 -17.978 1.425 1.00 88.50 328 LEU A N 1
ATOM 2489 C CA . LEU A 1 328 ? 11.542 -16.943 1.821 1.00 88.50 328 LEU A CA 1
ATOM 2490 C C . LEU A 1 328 ? 12.131 -17.268 3.182 1.00 88.50 328 LEU A C 1
ATOM 2492 O O . LEU A 1 328 ? 13.348 -17.298 3.290 1.00 88.50 328 LEU A O 1
ATOM 2496 N N . LEU A 1 329 ? 11.316 -17.524 4.208 1.00 84.12 329 LEU A N 1
ATOM 2497 C CA . LEU A 1 329 ? 11.779 -17.685 5.590 1.00 84.12 329 LEU A CA 1
ATOM 2498 C C . LEU A 1 329 ? 12.235 -19.107 5.939 1.00 84.12 329 LEU A C 1
ATOM 2500 O O . LEU A 1 329 ? 12.956 -19.263 6.924 1.00 84.12 329 LEU A O 1
ATOM 2504 N N . GLY A 1 330 ? 11.843 -20.119 5.163 1.00 78.94 330 GLY A N 1
ATOM 2505 C CA . GLY A 1 330 ? 12.118 -21.531 5.440 1.00 78.94 330 GLY A CA 1
ATOM 2506 C C . GLY A 1 330 ? 11.339 -22.079 6.640 1.00 78.94 330 GLY A C 1
ATOM 2507 O O . GLY A 1 330 ? 11.844 -22.942 7.358 1.00 78.94 330 GLY A O 1
ATOM 2508 N N . VAL A 1 331 ? 10.146 -21.544 6.928 1.00 69.38 331 VAL A N 1
ATOM 2509 C CA . VAL A 1 331 ? 9.366 -21.878 8.134 1.00 69.38 331 VAL A CA 1
ATOM 2510 C C . VAL A 1 331 ? 7.894 -22.061 7.787 1.00 69.38 331 VAL A C 1
ATOM 2512 O O . VAL A 1 331 ? 7.318 -21.170 7.179 1.00 69.38 331 VAL A O 1
ATOM 2515 N N . GLY A 1 332 ? 7.273 -23.151 8.255 1.00 69.75 332 GLY A N 1
ATOM 2516 C CA . GLY A 1 332 ? 5.832 -23.385 8.099 1.00 69.75 332 GLY A CA 1
ATOM 2517 C C . GLY A 1 332 ? 4.969 -22.351 8.838 1.00 69.75 332 GLY A C 1
ATOM 2518 O O . GLY A 1 332 ? 5.211 -22.038 10.009 1.00 69.75 332 GLY A O 1
ATOM 2519 N N . MET A 1 333 ? 3.948 -21.824 8.160 1.00 73.06 333 MET A N 1
ATOM 2520 C CA . MET A 1 333 ? 3.125 -20.690 8.614 1.00 73.06 333 MET A CA 1
ATOM 2521 C C . MET A 1 333 ? 1.886 -21.086 9.436 1.00 73.06 333 MET A C 1
ATOM 2523 O O . MET A 1 333 ? 1.107 -20.226 9.853 1.00 73.06 333 MET A O 1
ATOM 2527 N N . GLU A 1 334 ? 1.690 -22.371 9.727 1.00 67.06 334 GLU A N 1
ATOM 2528 C CA . GLU A 1 334 ? 0.463 -22.855 10.370 1.00 67.06 334 GLU A CA 1
ATOM 2529 C C . GLU A 1 334 ? 0.295 -22.358 11.817 1.00 67.06 334 GLU A C 1
ATOM 2531 O O . GLU A 1 334 ? -0.802 -21.969 12.225 1.00 67.06 334 GLU A O 1
ATOM 2536 N N . SER A 1 335 ? 1.393 -22.258 12.576 1.00 62.16 335 SER A N 1
ATOM 2537 C CA . SER A 1 335 ? 1.382 -21.627 13.903 1.00 62.16 335 SER A CA 1
ATOM 2538 C C . SER A 1 335 ? 1.247 -20.105 13.825 1.00 62.16 335 SER A C 1
ATOM 2540 O O . SER A 1 335 ? 0.683 -19.499 14.728 1.00 62.16 335 SER A O 1
ATOM 2542 N N . PHE A 1 336 ? 1.753 -19.482 12.752 1.00 67.56 336 PHE A N 1
ATOM 2543 C CA . PHE A 1 336 ? 1.658 -18.035 12.556 1.00 67.56 336 PHE A CA 1
ATOM 2544 C C . PHE A 1 336 ? 0.203 -17.612 12.372 1.00 67.56 336 PHE A C 1
ATOM 2546 O O . PHE A 1 336 ? -0.238 -16.729 13.097 1.00 67.56 336 PHE A O 1
ATOM 2553 N N . ARG A 1 337 ? -0.568 -18.301 11.514 1.00 65.62 337 ARG A N 1
ATOM 2554 C CA . ARG A 1 337 ? -1.995 -18.011 11.263 1.00 65.62 337 ARG A CA 1
ATOM 2555 C C . ARG A 1 337 ? -2.842 -17.926 12.537 1.00 65.62 337 ARG A C 1
ATOM 2557 O O . ARG A 1 337 ? -3.720 -17.077 12.617 1.00 65.62 337 ARG A O 1
ATOM 2564 N N . ARG A 1 338 ? -2.573 -18.776 13.535 1.00 60.03 338 ARG A N 1
ATOM 2565 C CA . ARG A 1 338 ? -3.314 -18.791 14.814 1.00 60.03 338 ARG A CA 1
ATOM 2566 C C . ARG A 1 338 ? -2.890 -17.685 15.785 1.00 60.03 338 ARG A C 1
ATOM 2568 O O . ARG A 1 338 ? -3.598 -17.434 16.751 1.00 60.03 338 ARG A O 1
ATOM 2575 N N . SER A 1 339 ? -1.744 -17.054 15.546 1.00 62.81 339 SER A N 1
ATOM 2576 C CA . SER A 1 339 ? -1.149 -16.024 16.406 1.00 62.81 339 SER A CA 1
ATOM 2577 C C . SER A 1 339 ? -1.039 -14.661 15.715 1.00 62.81 339 SER A C 1
ATOM 2579 O O . SER A 1 339 ? -0.378 -13.764 16.239 1.00 62.81 339 SER A O 1
ATOM 2581 N N . VAL A 1 340 ? -1.651 -14.491 14.535 1.00 64.38 340 VAL A N 1
ATOM 2582 C CA . VAL A 1 340 ? -1.693 -13.199 13.848 1.00 64.38 340 VAL A CA 1
ATOM 2583 C C . VAL A 1 340 ? -2.602 -12.251 14.615 1.00 64.38 340 VAL A C 1
ATOM 2585 O O . VAL A 1 340 ? -3.797 -12.494 14.749 1.00 64.38 340 VAL A O 1
ATOM 2588 N N . LEU A 1 341 ? -2.030 -11.136 15.059 1.00 75.81 341 LEU A N 1
ATOM 2589 C CA . LEU A 1 341 ? -2.800 -9.970 15.476 1.00 75.81 341 LEU A CA 1
ATOM 2590 C C . LEU A 1 341 ? -3.413 -9.351 14.216 1.00 75.81 341 LEU A C 1
ATOM 2592 O O . LEU A 1 341 ? -2.677 -8.879 13.340 1.00 75.81 341 LEU A O 1
ATOM 2596 N N . ALA A 1 342 ? -4.739 -9.418 14.091 1.00 75.38 342 ALA A N 1
ATOM 2597 C CA . ALA A 1 342 ? -5.466 -9.022 12.888 1.00 75.38 342 ALA A CA 1
ATOM 2598 C C . ALA A 1 342 ? -5.359 -7.517 12.591 1.00 75.38 342 ALA A C 1
ATOM 2600 O O . ALA A 1 342 ? -5.551 -7.113 11.440 1.00 75.38 342 ALA A O 1
ATOM 2601 N N . THR A 1 343 ? -5.002 -6.704 13.589 1.00 79.31 343 THR A N 1
ATOM 2602 C CA . THR A 1 343 ? -4.624 -5.291 13.441 1.00 79.31 343 THR A CA 1
ATOM 2603 C C . THR A 1 343 ? -3.237 -5.111 12.826 1.00 79.31 343 THR A C 1
ATOM 2605 O O . THR A 1 343 ? -3.005 -4.136 12.121 1.00 79.31 343 THR A O 1
ATOM 2608 N N . CYS A 1 344 ? -2.311 -6.053 13.011 1.00 82.81 344 CYS A N 1
ATOM 2609 C CA . CYS A 1 344 ? -0.934 -5.927 12.532 1.00 82.81 344 CYS A CA 1
ATOM 2610 C C . CYS A 1 344 ? -0.768 -6.443 11.101 1.00 82.81 344 CYS A C 1
ATOM 2612 O O . CYS A 1 344 ? -0.164 -5.774 10.258 1.00 82.81 344 CYS A O 1
ATOM 2614 N N . VAL A 1 345 ? -1.288 -7.644 10.833 1.00 81.94 345 VAL A N 1
ATOM 2615 C CA . VAL A 1 345 ? -1.121 -8.342 9.553 1.00 81.94 345 VAL A CA 1
ATOM 2616 C C . VAL A 1 345 ? -2.475 -8.804 9.027 1.00 81.94 345 VAL A C 1
ATOM 2618 O O . VAL A 1 345 ? -3.360 -9.208 9.776 1.00 81.94 345 VAL A O 1
ATOM 2621 N N . SER A 1 346 ? -2.638 -8.734 7.710 1.00 74.25 346 SER A N 1
ATOM 2622 C CA . SER A 1 346 ? -3.734 -9.368 6.978 1.00 74.25 346 SER A CA 1
ATOM 2623 C C . SER A 1 346 ? -3.888 -10.846 7.377 1.00 74.25 346 SER A C 1
ATOM 2625 O O . SER A 1 346 ? -2.957 -11.631 7.228 1.00 74.25 346 SER A O 1
ATOM 2627 N N . GLY A 1 347 ? -5.069 -11.230 7.878 1.00 62.81 347 GLY A N 1
ATOM 2628 C CA . GLY A 1 347 ? -5.391 -12.622 8.232 1.00 62.81 347 GLY A CA 1
ATOM 2629 C C . GLY A 1 347 ? -5.734 -13.519 7.032 1.00 62.81 347 GLY A C 1
ATOM 2630 O O . GLY A 1 347 ? -5.994 -14.707 7.207 1.00 62.81 347 GLY A O 1
ATOM 2631 N N . SER A 1 348 ? -5.755 -12.958 5.821 1.00 68.06 348 SER A N 1
ATOM 2632 C CA . SER A 1 348 ? -6.018 -13.656 4.558 1.00 68.06 348 SER A CA 1
ATOM 2633 C C . SER A 1 348 ? -4.729 -13.824 3.755 1.00 68.06 348 SER A C 1
ATOM 2635 O O . SER A 1 348 ? -3.856 -12.969 3.843 1.00 68.06 348 SER A O 1
ATOM 2637 N N . ASP A 1 349 ? -4.649 -14.848 2.910 1.00 70.62 349 ASP A N 1
ATOM 2638 C CA . ASP A 1 349 ? -3.618 -14.952 1.869 1.00 70.62 349 ASP A CA 1
ATOM 2639 C C . ASP A 1 349 ? -3.999 -14.034 0.681 1.00 70.62 349 ASP A C 1
ATOM 2641 O O . ASP A 1 349 ? -5.133 -14.159 0.200 1.00 70.62 349 ASP A O 1
ATOM 2645 N N . PRO A 1 350 ? -3.148 -13.092 0.216 1.00 77.31 350 PRO A N 1
ATOM 2646 C CA . PRO A 1 350 ? -1.786 -12.776 0.668 1.00 77.31 350 PRO A CA 1
ATOM 2647 C C . PRO A 1 350 ? -1.701 -11.897 1.931 1.00 77.31 350 PRO A C 1
ATOM 2649 O O . PRO A 1 350 ? -2.551 -11.043 2.213 1.00 77.31 350 PRO A O 1
ATOM 2652 N N . CYS A 1 351 ? -0.617 -12.091 2.682 1.00 80.88 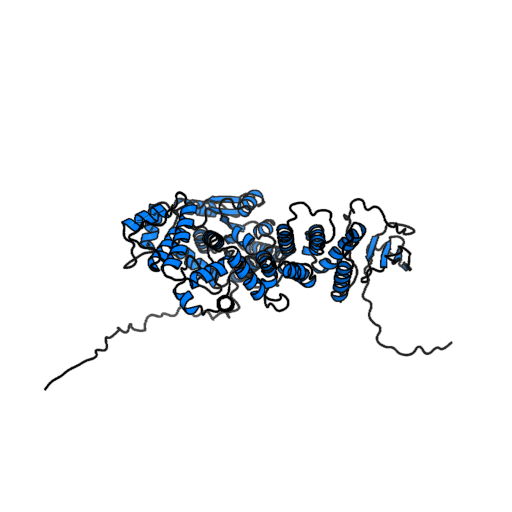351 CYS A N 1
ATOM 2653 C CA . CYS A 1 351 ? -0.289 -11.410 3.933 1.00 80.88 351 CYS A CA 1
ATOM 2654 C C . CYS A 1 351 ? 0.372 -10.042 3.684 1.00 80.88 351 CYS A C 1
ATOM 2656 O O . CYS A 1 351 ? 1.302 -9.923 2.893 1.00 80.88 351 CYS A O 1
ATOM 2658 N N . GLU A 1 352 ? -0.032 -9.014 4.432 1.00 81.75 352 GLU A N 1
ATOM 2659 C CA . GLU A 1 352 ? 0.541 -7.660 4.388 1.00 81.75 352 GLU A CA 1
ATOM 2660 C C . GLU A 1 352 ? 0.487 -6.991 5.763 1.00 81.75 352 GLU A C 1
ATOM 2662 O O . GLU A 1 352 ? -0.418 -7.273 6.551 1.00 81.75 352 GLU A O 1
ATOM 2667 N N . VAL A 1 353 ? 1.422 -6.074 6.033 1.00 85.19 353 VAL A N 1
ATOM 2668 C CA . VAL A 1 353 ? 1.319 -5.152 7.177 1.00 85.19 353 VAL A CA 1
ATOM 2669 C C . VAL A 1 353 ? 0.214 -4.138 6.893 1.00 85.19 353 VAL A C 1
ATOM 2671 O O . VAL A 1 353 ? 0.281 -3.448 5.876 1.00 85.19 353 VAL A O 1
ATOM 2674 N N . ARG A 1 354 ? -0.774 -4.033 7.789 1.00 78.50 354 ARG A N 1
ATOM 2675 C CA . ARG A 1 354 ? -2.007 -3.254 7.560 1.00 78.50 354 ARG A CA 1
ATOM 2676 C C . ARG A 1 354 ? -1.865 -1.745 7.716 1.00 78.50 354 ARG A C 1
ATOM 2678 O O . ARG A 1 354 ? -2.689 -1.011 7.182 1.00 78.50 354 ARG A O 1
ATOM 2685 N N . HIS A 1 355 ? -0.876 -1.300 8.485 1.00 82.44 355 HIS A N 1
ATOM 2686 C CA . HIS A 1 355 ? -0.727 0.100 8.875 1.00 82.44 355 HIS A CA 1
ATOM 2687 C C . HIS A 1 355 ? 0.678 0.600 8.567 1.00 82.44 355 HIS A C 1
ATOM 2689 O O . HIS A 1 355 ? 1.669 -0.089 8.838 1.00 82.44 355 HIS A O 1
ATOM 2695 N N . ASP A 1 356 ? 0.765 1.795 7.985 1.00 78.31 356 ASP A N 1
ATOM 2696 C CA . ASP A 1 356 ? 2.038 2.361 7.552 1.00 78.31 356 ASP A CA 1
ATOM 2697 C C . ASP A 1 356 ? 2.889 2.772 8.756 1.00 78.31 356 ASP A C 1
ATOM 2699 O O . ASP A 1 356 ? 4.080 2.485 8.771 1.00 78.31 356 ASP A O 1
ATOM 2703 N N . THR A 1 357 ? 2.279 3.286 9.827 1.00 86.00 357 THR A N 1
ATOM 2704 C CA . THR A 1 357 ? 2.958 3.545 11.115 1.00 86.00 357 THR A CA 1
ATOM 2705 C C . THR A 1 357 ? 3.671 2.312 11.677 1.00 86.00 357 THR A C 1
ATOM 2707 O O . THR A 1 357 ? 4.828 2.396 12.094 1.00 86.00 357 THR A O 1
ATOM 2710 N N . LEU A 1 358 ? 3.025 1.138 11.649 1.00 90.00 358 LEU A N 1
ATOM 2711 C CA . LEU A 1 358 ? 3.653 -0.114 12.084 1.00 90.00 358 LEU A CA 1
ATOM 2712 C C . LEU A 1 358 ? 4.824 -0.477 11.165 1.00 90.00 358 LEU A C 1
ATOM 2714 O O . LEU A 1 358 ? 5.900 -0.840 11.637 1.00 90.00 358 LEU A O 1
ATOM 2718 N N . ARG A 1 359 ? 4.641 -0.347 9.849 1.00 88.00 359 ARG A N 1
ATOM 2719 C CA . ARG A 1 359 ? 5.698 -0.608 8.866 1.00 88.00 359 ARG A CA 1
ATOM 2720 C C . ARG A 1 359 ? 6.897 0.320 9.052 1.00 88.00 359 ARG A C 1
ATOM 2722 O O . ARG A 1 359 ? 8.029 -0.162 9.012 1.00 88.00 359 ARG A O 1
ATOM 2729 N N . GLN A 1 360 ? 6.669 1.613 9.263 1.00 87.62 360 GLN A N 1
ATOM 2730 C CA . GLN A 1 360 ? 7.711 2.608 9.520 1.00 87.62 360 GLN A CA 1
ATOM 2731 C C . GLN A 1 360 ? 8.485 2.260 10.792 1.00 87.62 360 GLN A C 1
ATOM 2733 O O . GLN A 1 360 ? 9.716 2.207 10.758 1.00 87.62 360 GLN A O 1
ATOM 2738 N N . LEU A 1 361 ? 7.781 1.917 11.879 1.00 91.88 361 LEU A N 1
ATOM 2739 C CA . LEU A 1 361 ? 8.418 1.489 13.122 1.00 91.88 361 LEU A CA 1
ATOM 2740 C C . LEU A 1 361 ? 9.258 0.224 12.921 1.00 91.88 361 LEU A C 1
ATOM 2742 O O . LEU A 1 361 ? 10.422 0.196 13.318 1.00 91.88 361 LEU A O 1
ATOM 2746 N N . VAL A 1 362 ? 8.712 -0.808 12.273 1.00 91.75 362 VAL A N 1
ATOM 2747 C CA . VAL A 1 362 ? 9.456 -2.044 11.984 1.00 91.75 362 VAL A CA 1
ATOM 2748 C C . VAL A 1 362 ? 10.686 -1.734 11.132 1.00 91.75 362 VAL A C 1
ATOM 2750 O O . VAL A 1 362 ? 11.786 -2.157 11.476 1.00 91.75 362 VAL A O 1
ATOM 2753 N N . THR A 1 363 ? 10.538 -0.931 10.078 1.00 89.38 363 THR A N 1
ATOM 2754 C CA . THR A 1 363 ? 11.647 -0.532 9.196 1.00 89.38 363 THR A CA 1
ATOM 2755 C C . THR A 1 363 ? 12.741 0.209 9.964 1.00 89.38 363 THR A C 1
ATOM 2757 O O . THR A 1 363 ? 13.922 -0.054 9.748 1.00 89.38 363 THR A O 1
ATOM 2760 N N . ALA A 1 364 ? 12.371 1.089 10.898 1.00 90.75 364 ALA A N 1
ATOM 2761 C CA . ALA A 1 364 ? 13.310 1.808 11.755 1.00 90.75 364 ALA A CA 1
ATOM 2762 C C . ALA A 1 364 ? 14.017 0.894 12.772 1.00 90.75 364 ALA A C 1
ATOM 2764 O O . ALA A 1 364 ? 15.157 1.160 13.150 1.00 90.75 364 ALA A O 1
ATOM 2765 N N . LYS A 1 365 ? 13.360 -0.184 13.220 1.00 92.38 365 LYS A N 1
ATOM 2766 C CA . LYS A 1 365 ? 13.924 -1.162 14.166 1.00 92.38 365 LYS A CA 1
ATOM 2767 C C . LYS A 1 365 ? 14.765 -2.251 13.505 1.00 92.38 365 LYS A C 1
ATOM 2769 O O . LYS A 1 365 ? 15.560 -2.882 14.198 1.00 92.38 365 LYS A O 1
ATOM 2774 N N . VAL A 1 366 ? 14.580 -2.497 12.212 1.00 90.75 366 VAL A N 1
ATOM 2775 C CA . VAL A 1 366 ? 15.411 -3.418 11.430 1.00 90.75 366 VAL A CA 1
ATOM 2776 C C . VAL A 1 366 ? 16.693 -2.693 11.030 1.00 90.75 366 VAL A C 1
ATOM 2778 O O . VAL A 1 366 ? 16.651 -1.647 10.371 1.00 90.75 366 VAL A O 1
ATOM 2781 N N . ASP A 1 367 ? 17.834 -3.249 11.436 1.00 91.31 367 ASP A N 1
ATOM 2782 C CA . ASP A 1 367 ? 19.140 -2.685 11.113 1.00 91.31 367 ASP A CA 1
ATOM 2783 C C . ASP A 1 367 ? 19.420 -2.696 9.600 1.00 91.31 367 ASP A C 1
ATOM 2785 O O . ASP A 1 367 ? 18.780 -3.402 8.817 1.00 91.31 367 ASP A O 1
ATOM 2789 N N . ALA A 1 368 ? 20.378 -1.872 9.172 1.00 89.62 368 ALA A N 1
ATOM 2790 C CA . ALA A 1 368 ? 20.674 -1.689 7.754 1.00 89.62 368 ALA A CA 1
ATOM 2791 C C . ALA A 1 368 ? 21.169 -2.976 7.068 1.00 89.62 368 ALA A C 1
ATOM 2793 O O . ALA A 1 368 ? 20.862 -3.192 5.897 1.00 89.62 368 ALA A O 1
ATOM 2794 N N . THR A 1 369 ? 21.892 -3.838 7.790 1.00 92.81 369 THR A N 1
ATOM 2795 C CA . THR A 1 369 ? 22.456 -5.077 7.231 1.00 92.81 369 THR A CA 1
ATOM 2796 C C . THR A 1 369 ? 21.348 -6.087 6.973 1.00 92.81 369 THR A C 1
ATOM 2798 O O . THR A 1 369 ? 21.270 -6.676 5.896 1.00 92.81 369 THR A O 1
ATOM 2801 N N . GLU A 1 370 ? 20.453 -6.265 7.942 1.00 91.56 370 GLU A N 1
ATOM 2802 C CA . GLU A 1 370 ? 19.303 -7.146 7.797 1.00 91.56 370 GLU A CA 1
ATOM 2803 C C . GLU A 1 370 ? 18.344 -6.623 6.728 1.00 91.56 370 GLU A C 1
ATOM 2805 O O . GLU A 1 370 ? 17.865 -7.392 5.898 1.00 91.56 370 GLU A O 1
ATOM 2810 N N . ARG A 1 371 ? 18.137 -5.304 6.652 1.00 90.69 371 ARG A N 1
ATOM 2811 C CA . ARG A 1 371 ? 17.332 -4.696 5.587 1.00 90.69 371 ARG A CA 1
ATOM 2812 C C . ARG A 1 371 ? 17.910 -4.977 4.200 1.00 90.69 371 ARG A C 1
ATOM 2814 O O . ARG A 1 371 ? 17.152 -5.339 3.303 1.00 90.69 371 ARG A O 1
ATOM 2821 N N . GLN A 1 372 ? 19.226 -4.854 4.015 1.00 92.94 372 GLN A N 1
ATOM 2822 C CA . GLN A 1 372 ? 19.885 -5.207 2.751 1.00 92.94 372 GLN A CA 1
ATOM 2823 C C . GLN A 1 372 ? 19.693 -6.690 2.412 1.00 92.94 372 GLN A C 1
ATOM 2825 O O . GLN A 1 372 ? 19.309 -7.013 1.291 1.00 92.94 372 GLN A O 1
ATOM 2830 N N . ARG A 1 373 ? 19.868 -7.590 3.390 1.00 93.94 373 ARG A N 1
ATOM 2831 C CA . ARG A 1 373 ? 19.655 -9.038 3.208 1.00 93.94 373 ARG A CA 1
ATOM 2832 C C . ARG A 1 373 ? 18.218 -9.383 2.828 1.00 93.94 373 ARG A C 1
ATOM 2834 O O . ARG A 1 373 ? 18.006 -10.208 1.944 1.00 93.94 373 ARG A O 1
ATOM 2841 N N . LEU A 1 374 ? 17.231 -8.768 3.481 1.00 94.12 374 LEU A N 1
ATOM 2842 C CA . LEU A 1 374 ? 15.816 -8.971 3.164 1.00 94.12 374 LEU A CA 1
ATOM 2843 C C . LEU A 1 374 ? 15.488 -8.479 1.751 1.00 94.12 374 LEU A C 1
ATOM 2845 O O . LEU A 1 374 ? 14.799 -9.179 1.016 1.00 94.12 374 LEU A O 1
ATOM 2849 N N . ASN A 1 375 ? 16.020 -7.323 1.345 1.00 93.62 375 ASN A N 1
ATOM 2850 C CA . ASN A 1 375 ? 15.841 -6.817 -0.016 1.00 93.62 375 ASN A CA 1
ATOM 2851 C C . ASN A 1 375 ? 16.511 -7.708 -1.068 1.00 93.62 375 ASN A C 1
ATOM 2853 O O . ASN A 1 375 ? 15.898 -7.955 -2.100 1.00 93.62 375 ASN A O 1
ATOM 2857 N N . ALA A 1 376 ? 17.703 -8.247 -0.799 1.00 94.12 376 ALA A N 1
ATOM 2858 C CA . ALA A 1 376 ? 18.355 -9.198 -1.700 1.00 94.12 376 ALA A CA 1
ATOM 2859 C C . ALA A 1 376 ? 17.496 -10.460 -1.893 1.00 94.12 376 ALA A C 1
ATOM 2861 O O . ALA A 1 376 ? 17.191 -10.838 -3.019 1.00 94.12 376 ALA A O 1
ATOM 2862 N N . ARG A 1 377 ? 16.992 -11.039 -0.794 1.00 94.19 377 ARG A N 1
ATOM 2863 C CA . ARG A 1 377 ? 16.091 -12.206 -0.840 1.00 94.19 377 ARG A CA 1
ATOM 2864 C C . ARG A 1 377 ? 14.797 -11.921 -1.597 1.00 94.19 377 ARG A C 1
ATOM 2866 O O . ARG A 1 377 ? 14.319 -12.784 -2.321 1.00 94.19 377 ARG A O 1
ATOM 2873 N N . LEU A 1 378 ? 14.222 -10.730 -1.426 1.00 92.94 378 LEU A N 1
ATOM 2874 C CA . LEU A 1 378 ? 13.032 -10.317 -2.170 1.00 92.94 378 LEU A CA 1
ATOM 2875 C C . LEU A 1 378 ? 13.338 -10.149 -3.664 1.00 92.94 378 LEU A C 1
ATOM 2877 O O . LEU A 1 378 ? 12.567 -10.629 -4.487 1.00 92.94 378 LEU A O 1
ATOM 2881 N N . ALA A 1 379 ? 14.466 -9.531 -4.024 1.00 91.75 379 ALA A N 1
ATOM 2882 C CA . ALA A 1 379 ? 14.887 -9.400 -5.419 1.00 91.75 379 ALA A CA 1
ATOM 2883 C C . ALA A 1 379 ? 15.080 -10.767 -6.099 1.00 91.75 379 ALA A C 1
ATOM 2885 O O . ALA A 1 379 ? 14.665 -10.929 -7.248 1.00 91.75 379 ALA A O 1
ATOM 2886 N N . ASP A 1 380 ? 15.651 -11.739 -5.382 1.00 91.38 380 ASP A N 1
ATOM 2887 C CA . ASP A 1 380 ? 15.802 -13.120 -5.852 1.00 91.38 380 ASP A CA 1
ATOM 2888 C C . ASP A 1 380 ? 14.449 -13.832 -5.965 1.00 91.38 380 ASP A C 1
ATOM 2890 O O . ASP A 1 380 ? 14.183 -14.491 -6.968 1.00 91.38 380 ASP A O 1
ATOM 2894 N N . HIS A 1 381 ? 13.566 -13.657 -4.976 1.00 90.38 381 HIS A N 1
ATOM 2895 C CA . HIS A 1 381 ? 12.228 -14.252 -4.971 1.00 90.38 381 HIS A CA 1
ATOM 2896 C C . HIS A 1 381 ? 11.371 -13.798 -6.151 1.00 90.38 381 HIS A C 1
ATOM 2898 O O . HIS A 1 381 ? 10.666 -14.615 -6.738 1.00 90.38 381 HIS A O 1
ATOM 2904 N N . TYR A 1 382 ? 11.442 -12.518 -6.525 1.00 86.56 382 TYR A N 1
ATOM 2905 C CA . TYR A 1 382 ? 10.729 -12.030 -7.704 1.00 86.56 382 TYR A CA 1
ATOM 2906 C C . TYR A 1 382 ? 11.280 -12.595 -9.019 1.00 86.56 382 TYR A C 1
ATOM 2908 O O . TYR A 1 382 ? 10.574 -12.559 -10.024 1.00 86.56 382 TYR A O 1
ATOM 2916 N N . GLY A 1 383 ? 12.507 -13.126 -9.025 1.00 84.00 383 GLY A N 1
ATOM 2917 C CA . GLY A 1 383 ? 13.061 -13.878 -10.149 1.00 84.00 383 GLY A CA 1
ATOM 2918 C C . GLY A 1 383 ? 13.129 -13.096 -11.464 1.00 84.00 383 GLY A C 1
ATOM 2919 O O . GLY A 1 383 ? 13.003 -11.866 -11.503 1.00 84.00 383 GLY A O 1
ATOM 2920 N N . ASP A 1 384 ? 13.380 -13.801 -12.571 1.00 82.00 384 ASP A N 1
ATOM 2921 C CA . ASP A 1 384 ? 13.368 -13.204 -13.911 1.00 82.00 384 ASP A CA 1
ATOM 2922 C C . ASP A 1 384 ? 11.940 -12.848 -14.341 1.00 82.00 384 ASP A C 1
ATOM 2924 O O . ASP A 1 384 ? 11.022 -13.666 -14.306 1.00 82.00 384 ASP A O 1
ATOM 2928 N N . TRP A 1 385 ? 11.764 -11.612 -14.798 1.00 83.19 385 TRP A N 1
ATOM 2929 C CA . TRP A 1 385 ? 10.496 -11.104 -15.302 1.00 83.19 385 TRP A CA 1
ATOM 2930 C C . TRP A 1 385 ? 10.029 -11.834 -16.569 1.00 83.19 385 TRP A C 1
ATOM 2932 O O . TRP A 1 385 ? 8.839 -11.808 -16.877 1.00 83.19 385 TRP A O 1
ATOM 2942 N N . ARG A 1 386 ? 10.941 -12.485 -17.307 1.00 82.50 386 ARG A N 1
ATOM 2943 C CA . ARG A 1 386 ? 10.605 -13.309 -18.482 1.00 82.50 386 ARG A CA 1
ATOM 2944 C C . ARG A 1 386 ? 9.920 -14.624 -18.113 1.00 82.50 386 ARG A C 1
ATOM 2946 O O . ARG A 1 386 ? 9.161 -15.152 -18.921 1.00 82.50 386 ARG A O 1
ATOM 2953 N N . GLU A 1 387 ? 10.203 -15.142 -16.922 1.00 78.62 387 GLU A N 1
ATOM 2954 C CA . GLU A 1 387 ? 9.673 -16.411 -16.407 1.00 78.62 387 GLU A CA 1
ATOM 2955 C C . GLU A 1 387 ? 8.517 -16.193 -15.420 1.00 78.62 387 GLU A C 1
ATOM 2957 O O . GLU A 1 387 ? 7.750 -17.115 -15.142 1.00 78.62 387 GLU A O 1
ATOM 2962 N N . ALA A 1 388 ? 8.368 -14.966 -14.912 1.00 70.38 388 ALA A N 1
ATOM 2963 C CA . ALA A 1 388 ? 7.312 -14.592 -13.987 1.00 70.38 388 ALA A CA 1
ATOM 2964 C C . ALA A 1 388 ? 5.917 -14.711 -14.629 1.00 70.38 388 ALA A C 1
ATOM 2966 O O . ALA A 1 388 ? 5.651 -14.191 -15.715 1.00 70.38 388 ALA A O 1
ATOM 2967 N N . ALA A 1 389 ? 4.999 -15.363 -13.912 1.00 61.50 389 ALA A N 1
ATOM 2968 C CA . ALA A 1 389 ? 3.599 -15.493 -14.315 1.00 61.50 389 ALA A CA 1
ATOM 2969 C C . ALA A 1 389 ? 2.810 -14.171 -14.204 1.00 61.50 389 ALA A C 1
ATOM 2971 O O . ALA A 1 389 ? 1.716 -14.060 -14.757 1.00 61.50 389 ALA A O 1
ATOM 2972 N N . ASP A 1 390 ? 3.349 -13.180 -13.491 1.00 70.12 390 ASP A N 1
ATOM 2973 C CA . ASP A 1 390 ? 2.718 -11.891 -13.223 1.00 70.12 390 ASP A CA 1
ATOM 2974 C C . ASP A 1 390 ? 3.713 -10.716 -13.292 1.00 70.12 390 ASP A C 1
ATOM 2976 O O . ASP A 1 390 ? 4.889 -10.869 -13.629 1.00 70.12 390 ASP A O 1
ATOM 2980 N N . ASP A 1 391 ? 3.218 -9.511 -13.004 1.00 75.31 391 ASP A N 1
ATOM 2981 C CA . ASP A 1 391 ? 3.971 -8.264 -13.151 1.00 75.31 391 ASP A CA 1
ATOM 2982 C C . ASP A 1 391 ? 4.828 -7.905 -11.926 1.00 75.31 391 ASP A C 1
ATOM 2984 O O . ASP A 1 391 ? 5.451 -6.843 -11.916 1.00 75.31 391 ASP A O 1
ATOM 2988 N N . ARG A 1 392 ? 4.910 -8.765 -10.899 1.00 76.31 392 ARG A N 1
ATOM 2989 C CA . ARG A 1 392 ? 5.601 -8.439 -9.635 1.00 76.31 392 ARG A CA 1
ATOM 2990 C C . ARG A 1 392 ? 7.092 -8.207 -9.826 1.00 76.31 392 ARG A C 1
ATOM 2992 O O . A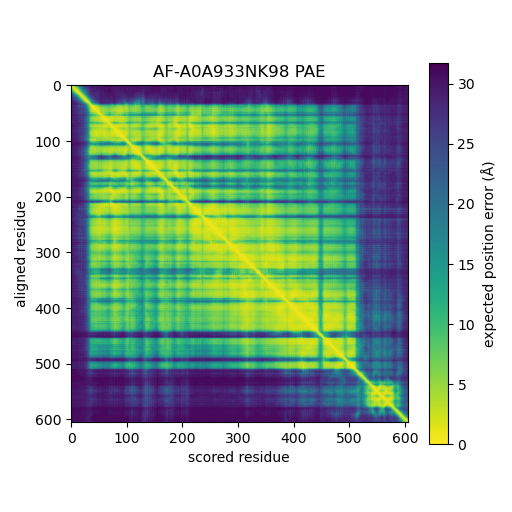RG A 1 392 ? 7.652 -7.251 -9.287 1.00 76.31 392 ARG A O 1
ATOM 2999 N N . SER A 1 393 ? 7.723 -9.022 -10.671 1.00 83.88 393 SER A N 1
ATOM 3000 C CA . SER A 1 393 ? 9.130 -8.834 -11.030 1.00 83.88 393 SER A CA 1
ATOM 3001 C C . SER A 1 393 ? 9.361 -7.495 -11.737 1.00 83.88 393 SER A C 1
ATOM 3003 O O . SER A 1 393 ? 10.264 -6.748 -11.360 1.00 83.88 393 SER A O 1
ATOM 3005 N N . LEU A 1 394 ? 8.484 -7.124 -12.681 1.00 83.56 394 LEU A N 1
ATOM 3006 C CA . LEU A 1 394 ? 8.538 -5.817 -13.348 1.00 83.56 394 LEU A CA 1
ATOM 3007 C C . LEU A 1 394 ? 8.293 -4.663 -12.365 1.00 83.56 394 LEU A C 1
ATOM 3009 O O . LEU A 1 394 ? 8.932 -3.620 -12.471 1.00 83.56 394 LEU A O 1
ATOM 3013 N N . ALA A 1 395 ? 7.388 -4.826 -11.402 1.00 79.31 395 ALA A N 1
ATOM 3014 C CA . ALA A 1 395 ? 6.997 -3.766 -10.480 1.00 79.31 395 ALA A CA 1
ATOM 3015 C C . ALA A 1 395 ? 8.034 -3.508 -9.377 1.00 79.31 395 ALA A C 1
ATOM 3017 O O . ALA A 1 395 ? 8.313 -2.350 -9.062 1.00 79.31 395 ALA A O 1
ATOM 3018 N N . HIS A 1 396 ? 8.611 -4.564 -8.795 1.00 84.44 396 HIS A N 1
ATOM 3019 C CA . HIS A 1 396 ? 9.301 -4.465 -7.504 1.00 84.44 396 HIS A CA 1
ATOM 3020 C C . HIS A 1 396 ? 10.769 -4.887 -7.523 1.00 84.44 396 HIS A C 1
ATOM 3022 O O . HIS A 1 396 ? 11.529 -4.463 -6.650 1.00 84.44 396 HIS A O 1
ATOM 3028 N N . ARG A 1 397 ? 11.225 -5.672 -8.506 1.00 89.88 397 ARG A N 1
ATOM 3029 C CA . ARG A 1 397 ? 12.601 -6.191 -8.486 1.00 89.88 397 ARG A CA 1
ATOM 3030 C C . ARG A 1 397 ? 13.646 -5.075 -8.487 1.00 89.88 397 ARG A C 1
ATOM 3032 O O . ARG A 1 397 ? 14.575 -5.122 -7.686 1.00 89.88 397 ARG A O 1
ATOM 3039 N N . ALA A 1 398 ? 13.472 -4.051 -9.325 1.00 89.12 398 ALA A N 1
ATOM 3040 C CA . ALA A 1 398 ? 14.412 -2.935 -9.427 1.00 89.12 398 ALA A CA 1
ATOM 3041 C C . ALA A 1 398 ? 14.622 -2.214 -8.085 1.00 89.12 398 ALA A C 1
ATOM 3043 O O . ALA A 1 398 ? 15.760 -2.049 -7.651 1.00 89.12 398 ALA A O 1
ATOM 3044 N N . ILE A 1 399 ? 13.544 -1.849 -7.380 1.00 86.12 399 ILE A N 1
ATOM 3045 C CA . ILE A 1 399 ? 13.654 -1.166 -6.083 1.00 86.12 399 ILE A CA 1
ATOM 3046 C C . ILE A 1 399 ? 14.293 -2.061 -5.013 1.00 86.12 399 ILE A C 1
ATOM 3048 O O . ILE A 1 399 ? 15.049 -1.573 -4.177 1.00 86.12 399 ILE A O 1
ATOM 3052 N N . HIS A 1 400 ? 14.065 -3.375 -5.049 1.00 91.62 400 HIS A N 1
ATOM 3053 C CA . HIS A 1 400 ? 14.734 -4.293 -4.127 1.00 91.62 400 HIS A CA 1
ATOM 3054 C C . HIS A 1 400 ? 16.228 -4.453 -4.439 1.00 91.62 400 HIS A C 1
ATOM 3056 O O . HIS A 1 400 ? 17.024 -4.493 -3.505 1.00 91.62 400 HIS A O 1
ATOM 3062 N N . LEU A 1 401 ? 16.637 -4.442 -5.713 1.00 91.75 401 LEU A N 1
ATOM 3063 C CA . LEU A 1 401 ? 18.056 -4.395 -6.098 1.00 91.75 401 LEU A CA 1
ATOM 3064 C C . LEU A 1 401 ? 18.722 -3.090 -5.636 1.00 91.75 401 LEU A C 1
ATOM 3066 O O . LEU A 1 401 ? 19.812 -3.128 -5.061 1.00 91.75 401 LEU A O 1
ATOM 3070 N N . VAL A 1 402 ? 18.034 -1.951 -5.807 1.00 88.94 402 VAL A N 1
ATOM 3071 C CA . VAL A 1 402 ? 18.458 -0.647 -5.268 1.00 88.94 402 VAL A CA 1
ATOM 3072 C C . VAL A 1 402 ? 18.718 -0.776 -3.771 1.00 88.94 402 VAL A C 1
ATOM 3074 O O . VAL A 1 402 ? 19.824 -0.480 -3.319 1.00 88.94 402 VAL A O 1
ATOM 3077 N N . GLU A 1 403 ? 17.724 -1.236 -3.007 1.00 89.31 403 GLU A N 1
ATOM 3078 C CA . GLU A 1 403 ? 17.772 -1.330 -1.546 1.00 89.31 403 GLU A CA 1
ATOM 3079 C C . GLU A 1 403 ? 18.799 -2.344 -1.028 1.00 89.31 403 GLU A C 1
ATOM 3081 O O . GLU A 1 403 ? 19.477 -2.062 -0.037 1.00 89.31 403 GLU A O 1
ATOM 3086 N N . ALA A 1 404 ? 18.977 -3.464 -1.731 1.00 91.69 404 ALA A N 1
ATOM 3087 C CA . ALA A 1 404 ? 20.012 -4.460 -1.464 1.00 91.69 404 ALA A CA 1
ATOM 3088 C C . ALA A 1 404 ? 21.433 -3.943 -1.750 1.00 91.69 404 ALA A C 1
ATOM 3090 O O . ALA A 1 404 ? 22.398 -4.482 -1.213 1.00 91.69 404 ALA A O 1
ATOM 3091 N N . GLY A 1 405 ? 21.568 -2.894 -2.568 1.00 88.69 405 GLY A N 1
ATOM 3092 C CA . GLY A 1 405 ? 22.860 -2.383 -3.022 1.00 88.69 405 GLY A CA 1
ATOM 3093 C C . GLY A 1 405 ? 23.464 -3.172 -4.188 1.00 88.69 405 GLY A C 1
ATOM 3094 O O . GLY A 1 405 ? 24.646 -2.991 -4.477 1.00 88.69 405 GLY A O 1
ATOM 3095 N N . ASP A 1 406 ? 22.679 -4.011 -4.874 1.00 89.81 406 ASP A N 1
ATOM 3096 C CA . ASP A 1 406 ? 23.116 -4.748 -6.066 1.00 89.81 406 ASP A CA 1
ATOM 3097 C C . ASP A 1 406 ? 23.076 -3.841 -7.305 1.00 89.81 406 ASP A C 1
ATOM 3099 O O . ASP A 1 406 ? 22.127 -3.829 -8.096 1.00 89.81 406 ASP A O 1
ATOM 3103 N N . ARG A 1 407 ? 24.135 -3.040 -7.453 1.00 85.06 407 ARG A N 1
ATOM 3104 C CA . ARG A 1 407 ? 24.297 -2.122 -8.587 1.00 85.06 407 ARG A CA 1
ATOM 3105 C C . ARG A 1 407 ? 24.422 -2.856 -9.916 1.00 85.06 407 ARG A C 1
ATOM 3107 O O . ARG A 1 407 ? 23.870 -2.389 -10.908 1.00 85.06 407 ARG A O 1
ATOM 3114 N N . ASP A 1 408 ? 25.102 -3.998 -9.937 1.00 86.19 408 ASP A N 1
ATOM 3115 C CA . ASP A 1 408 ? 25.339 -4.747 -11.170 1.00 86.19 408 ASP A CA 1
ATOM 3116 C C . ASP A 1 408 ? 24.043 -5.386 -11.679 1.00 86.19 408 ASP A C 1
ATOM 3118 O O . ASP A 1 408 ? 23.752 -5.344 -12.877 1.00 86.19 408 ASP A O 1
ATOM 3122 N N . GLY A 1 409 ? 23.236 -5.951 -10.776 1.00 89.00 409 GLY A N 1
ATOM 3123 C CA . GLY A 1 409 ? 21.902 -6.458 -11.088 1.00 89.00 409 GLY A CA 1
ATOM 3124 C C . GLY A 1 409 ? 20.982 -5.365 -11.616 1.00 89.00 409 GLY A C 1
ATOM 3125 O O . GLY A 1 409 ? 20.318 -5.562 -12.635 1.00 89.00 409 GLY A O 1
ATOM 3126 N N . LEU A 1 410 ? 20.991 -4.195 -10.977 1.00 89.25 410 LEU A N 1
ATOM 3127 C CA . LEU A 1 410 ? 20.173 -3.060 -11.392 1.00 89.25 410 LEU A CA 1
ATOM 3128 C C . LEU A 1 410 ? 20.609 -2.486 -12.747 1.00 89.25 410 LEU A C 1
ATOM 3130 O O . LEU A 1 410 ? 19.760 -2.254 -13.604 1.00 89.25 410 LEU A O 1
ATOM 3134 N N . HIS A 1 411 ? 21.914 -2.323 -12.980 1.00 87.88 411 HIS A N 1
ATOM 3135 C CA . HIS A 1 411 ? 22.443 -1.883 -14.272 1.00 87.88 411 HIS A CA 1
ATOM 3136 C C . HIS A 1 411 ? 22.056 -2.864 -15.389 1.00 87.88 411 HIS A C 1
ATOM 3138 O O . HIS A 1 411 ? 21.596 -2.439 -16.449 1.00 87.88 411 HIS A O 1
ATOM 3144 N N . ARG A 1 412 ? 22.183 -4.182 -15.162 1.00 89.19 412 ARG A N 1
ATOM 3145 C CA . ARG A 1 412 ? 21.730 -5.203 -16.129 1.00 89.19 412 ARG A CA 1
ATOM 3146 C C . ARG A 1 412 ? 20.239 -5.079 -16.439 1.00 89.19 412 ARG A C 1
ATOM 3148 O O . ARG A 1 412 ? 19.858 -5.175 -17.599 1.00 89.19 412 ARG A O 1
ATOM 3155 N N . LEU A 1 413 ? 19.409 -4.845 -15.424 1.00 91.44 413 LEU A N 1
ATOM 3156 C CA . LEU A 1 413 ? 17.962 -4.714 -15.594 1.00 91.44 413 LEU A CA 1
ATOM 3157 C C . LEU A 1 413 ? 17.587 -3.442 -16.376 1.00 91.44 413 LEU A C 1
ATOM 3159 O O . LEU A 1 413 ? 16.778 -3.499 -17.296 1.00 91.44 413 LEU A O 1
ATOM 3163 N N . LEU A 1 414 ? 18.213 -2.304 -16.060 1.00 90.81 414 LEU A N 1
ATOM 3164 C CA . LEU A 1 414 ? 17.910 -1.002 -16.671 1.00 90.81 414 LEU A CA 1
ATOM 3165 C C . LEU A 1 414 ? 18.550 -0.777 -18.047 1.00 90.81 414 LEU A C 1
ATOM 3167 O O . LEU A 1 414 ? 18.222 0.196 -18.724 1.00 90.81 414 LEU A O 1
ATOM 3171 N N . THR A 1 415 ? 19.427 -1.680 -18.482 1.00 88.44 415 THR A N 1
ATOM 3172 C CA . THR A 1 415 ? 19.959 -1.723 -19.855 1.00 88.44 415 THR A CA 1
ATOM 3173 C C . THR A 1 415 ? 19.259 -2.767 -20.732 1.00 88.44 415 THR A C 1
ATOM 3175 O O . THR A 1 415 ? 19.469 -2.797 -21.946 1.00 88.44 415 THR A O 1
ATOM 3178 N N . ASP A 1 416 ? 18.375 -3.590 -20.159 1.00 89.62 416 ASP A N 1
ATOM 3179 C CA . ASP A 1 416 ? 17.574 -4.567 -20.892 1.00 89.62 416 ASP A CA 1
ATOM 3180 C C . ASP A 1 416 ? 16.358 -3.891 -21.553 1.00 89.62 416 ASP A C 1
ATOM 3182 O O . ASP A 1 416 ? 15.341 -3.602 -20.922 1.00 89.62 416 ASP A O 1
ATOM 3186 N N . PHE A 1 417 ? 16.443 -3.646 -22.862 1.00 87.38 417 PHE A N 1
ATOM 3187 C CA . PHE A 1 417 ? 15.360 -3.012 -23.622 1.00 87.38 417 PHE A CA 1
ATOM 3188 C C . PHE A 1 417 ? 14.059 -3.827 -23.654 1.00 87.38 417 PHE A C 1
ATOM 3190 O O . PHE A 1 417 ? 12.987 -3.231 -23.780 1.00 87.38 417 PHE A O 1
ATOM 3197 N N . ASP A 1 418 ? 14.118 -5.158 -23.525 1.00 86.94 418 ASP A N 1
ATOM 3198 C CA . ASP A 1 418 ? 12.903 -5.970 -23.425 1.00 86.94 418 ASP A CA 1
ATOM 3199 C C . ASP A 1 418 ? 12.222 -5.744 -22.069 1.00 86.94 418 ASP A C 1
ATOM 3201 O O . ASP A 1 418 ? 11.000 -5.597 -22.032 1.00 86.94 418 ASP A O 1
ATOM 3205 N N . TYR A 1 419 ? 13.003 -5.643 -20.982 1.00 90.19 419 TYR A N 1
ATOM 3206 C CA . TYR A 1 419 ? 12.491 -5.294 -19.650 1.00 90.19 419 TYR A CA 1
ATOM 3207 C C . TYR A 1 419 ? 11.842 -3.912 -19.669 1.00 90.19 419 TYR A C 1
ATOM 3209 O O . TYR A 1 419 ? 10.692 -3.766 -19.256 1.00 90.19 419 TYR A O 1
ATOM 3217 N N . LEU A 1 420 ? 12.545 -2.903 -20.199 1.00 89.38 420 LEU A N 1
ATOM 3218 C CA . LEU A 1 420 ? 12.033 -1.534 -20.267 1.00 89.38 420 LEU A CA 1
ATOM 3219 C C . LEU A 1 420 ? 10.733 -1.475 -21.069 1.00 89.38 420 LEU A C 1
ATOM 3221 O O . LEU A 1 420 ? 9.751 -0.907 -20.599 1.00 89.38 420 LEU A O 1
ATOM 3225 N N . LYS A 1 421 ? 10.690 -2.107 -22.249 1.00 85.00 421 LYS A N 1
ATOM 3226 C CA . LYS A 1 421 ? 9.473 -2.166 -23.064 1.00 85.00 421 LYS A CA 1
ATOM 3227 C C . LYS A 1 421 ? 8.337 -2.870 -22.319 1.00 85.00 421 LYS A C 1
ATOM 3229 O O . LYS A 1 421 ? 7.239 -2.325 -22.264 1.00 85.00 421 LYS A O 1
ATOM 3234 N N . ALA A 1 422 ? 8.591 -4.042 -21.733 1.00 84.00 422 ALA A N 1
ATOM 3235 C CA . ALA A 1 422 ? 7.581 -4.795 -20.992 1.00 84.00 422 ALA A CA 1
ATOM 3236 C C . ALA A 1 422 ? 7.045 -4.002 -19.791 1.00 84.00 422 ALA A C 1
ATOM 3238 O O . ALA A 1 422 ? 5.839 -3.991 -19.545 1.00 84.00 422 ALA A O 1
ATOM 3239 N N . LYS A 1 423 ? 7.918 -3.287 -19.076 1.00 84.62 423 LYS A N 1
ATOM 3240 C CA . LYS A 1 423 ? 7.529 -2.435 -17.953 1.00 84.62 423 LYS A CA 1
ATOM 3241 C C . LYS A 1 423 ? 6.695 -1.234 -18.406 1.00 84.62 423 LYS A C 1
ATOM 3243 O O . LYS A 1 423 ? 5.673 -0.967 -17.781 1.00 84.62 423 LYS A O 1
ATOM 3248 N N . VAL A 1 424 ? 7.044 -0.568 -19.514 1.00 80.31 424 VAL A N 1
ATOM 3249 C CA . VAL A 1 424 ? 6.195 0.490 -20.101 1.00 80.31 424 VAL A CA 1
ATOM 3250 C C . VAL A 1 424 ? 4.840 -0.076 -20.537 1.00 80.31 424 VAL A C 1
ATOM 3252 O O . VAL A 1 424 ? 3.812 0.496 -20.185 1.00 80.31 424 VAL A O 1
ATOM 3255 N N . ASP A 1 425 ? 4.824 -1.203 -21.254 1.00 75.12 425 ASP A N 1
ATOM 3256 C CA . ASP A 1 425 ? 3.594 -1.827 -21.760 1.00 75.12 425 ASP A CA 1
ATOM 3257 C C . ASP A 1 425 ? 2.592 -2.138 -20.636 1.00 75.12 425 ASP A C 1
ATOM 3259 O O . ASP A 1 425 ? 1.383 -1.981 -20.820 1.00 75.12 425 ASP A O 1
ATOM 3263 N N . ARG A 1 426 ? 3.088 -2.606 -19.481 1.00 74.75 426 ARG A N 1
ATOM 3264 C CA . ARG A 1 426 ? 2.247 -3.132 -18.394 1.00 74.75 426 ARG A CA 1
ATOM 3265 C C . ARG A 1 426 ? 2.014 -2.143 -17.250 1.00 74.75 426 ARG A C 1
ATOM 3267 O O . ARG A 1 426 ? 0.911 -2.101 -16.708 1.00 74.75 426 ARG A O 1
ATOM 3274 N N . LEU A 1 427 ? 3.016 -1.335 -16.898 1.00 73.88 427 LEU A N 1
ATOM 3275 C CA . LEU A 1 427 ? 2.995 -0.432 -15.734 1.00 73.88 427 LEU A CA 1
ATOM 3276 C C . LEU A 1 427 ? 3.070 1.061 -16.108 1.00 73.88 427 LEU A C 1
ATOM 3278 O O . LEU A 1 427 ? 2.760 1.917 -15.277 1.00 73.88 427 LEU A O 1
ATOM 3282 N N . GLY A 1 428 ? 3.411 1.382 -17.358 1.00 73.00 428 GLY A N 1
ATOM 3283 C CA . GLY A 1 428 ? 3.542 2.752 -17.862 1.00 73.00 428 GLY A CA 1
ATOM 3284 C C . GLY A 1 428 ? 4.956 3.325 -17.732 1.00 73.00 428 GLY A C 1
ATOM 3285 O O . GLY A 1 428 ? 5.816 2.807 -17.018 1.00 73.00 428 GLY A O 1
ATOM 3286 N N . VAL A 1 429 ? 5.209 4.427 -18.438 1.00 76.81 429 VAL A N 1
ATOM 3287 C CA . VAL A 1 429 ? 6.536 5.054 -18.535 1.00 76.81 429 VAL A CA 1
ATOM 3288 C C . VAL A 1 429 ? 7.022 5.629 -17.206 1.00 76.81 429 VAL A C 1
ATOM 3290 O O . VAL A 1 429 ? 8.212 5.573 -16.911 1.00 76.81 429 VAL A O 1
ATOM 3293 N N . GLU A 1 430 ? 6.108 6.111 -16.362 1.00 74.06 430 GLU A N 1
ATOM 3294 C CA . GLU A 1 430 ? 6.437 6.631 -15.027 1.00 74.06 430 GLU A CA 1
ATOM 3295 C C . GLU A 1 430 ? 7.048 5.546 -14.126 1.00 74.06 430 GLU A C 1
ATOM 3297 O O . GLU A 1 430 ? 7.929 5.834 -13.320 1.00 74.06 430 GLU A O 1
ATOM 3302 N N . ALA A 1 431 ? 6.641 4.282 -14.306 1.00 76.06 431 ALA A N 1
ATOM 3303 C CA . ALA A 1 431 ? 7.199 3.154 -13.565 1.00 76.06 431 ALA A CA 1
ATOM 3304 C C . ALA A 1 431 ? 8.691 2.961 -13.860 1.00 76.06 431 ALA A C 1
ATOM 3306 O O . ALA A 1 431 ? 9.485 2.662 -12.972 1.00 76.06 431 ALA A O 1
ATOM 3307 N N . VAL A 1 432 ? 9.063 3.132 -15.128 1.00 83.62 432 VAL A N 1
ATOM 3308 C CA . VAL A 1 432 ? 10.443 3.028 -15.603 1.00 83.62 432 VAL A CA 1
ATOM 3309 C C . VAL A 1 432 ? 11.270 4.230 -15.145 1.00 83.62 432 VAL A C 1
ATOM 3311 O O . VAL A 1 432 ? 12.397 4.065 -14.685 1.00 83.62 432 VAL A O 1
ATOM 3314 N N . LEU A 1 433 ? 10.706 5.437 -15.221 1.00 81.25 433 LEU A N 1
ATOM 3315 C CA . LEU A 1 433 ? 11.370 6.659 -14.760 1.00 81.25 433 LEU A CA 1
ATOM 3316 C C . LEU A 1 433 ? 11.665 6.627 -13.255 1.00 81.25 433 LEU A C 1
ATOM 3318 O O . LEU A 1 433 ? 12.732 7.074 -12.837 1.00 81.25 433 LEU A O 1
ATOM 3322 N N . ALA A 1 434 ? 10.772 6.046 -12.450 1.00 78.38 434 ALA A N 1
ATOM 3323 C CA . ALA A 1 434 ? 11.001 5.853 -11.021 1.00 78.38 434 ALA A CA 1
ATOM 3324 C C . ALA A 1 434 ? 12.207 4.940 -10.733 1.00 78.38 434 ALA A C 1
ATOM 3326 O O . ALA A 1 434 ? 13.012 5.259 -9.856 1.00 78.38 434 ALA A O 1
ATOM 3327 N N . ASP A 1 435 ? 12.375 3.844 -11.485 1.00 85.62 435 ASP A N 1
ATOM 3328 C CA . ASP A 1 435 ? 13.546 2.969 -11.337 1.00 85.62 435 ASP A CA 1
ATOM 3329 C C . ASP A 1 435 ? 14.848 3.703 -11.697 1.00 85.62 435 ASP A C 1
ATOM 3331 O O . ASP A 1 435 ? 15.846 3.590 -10.979 1.00 85.62 435 ASP A O 1
ATOM 3335 N N . PHE A 1 436 ? 14.841 4.478 -12.790 1.00 85.69 436 PHE A N 1
ATOM 3336 C CA . PHE A 1 436 ? 15.995 5.282 -13.196 1.00 85.69 436 PHE A CA 1
ATOM 3337 C C . PHE A 1 436 ? 16.348 6.336 -12.146 1.00 85.69 436 PHE A C 1
ATOM 3339 O O . PHE A 1 436 ? 17.520 6.495 -11.808 1.00 85.69 436 PHE A O 1
ATOM 3346 N N . GLN A 1 437 ? 15.353 7.024 -11.583 1.00 82.56 437 GLN A N 1
ATOM 3347 C CA . GLN A 1 437 ? 15.591 8.002 -10.523 1.00 82.56 437 GLN A CA 1
ATOM 3348 C C . GLN A 1 437 ? 16.216 7.340 -9.287 1.00 82.56 437 GLN A C 1
ATOM 3350 O O . GLN A 1 437 ? 17.203 7.843 -8.754 1.00 82.56 437 GLN A O 1
ATOM 3355 N N . ALA A 1 438 ? 15.705 6.175 -8.877 1.00 81.31 438 ALA A N 1
ATOM 3356 C CA . ALA A 1 438 ? 16.248 5.426 -7.746 1.00 81.31 438 ALA A CA 1
ATOM 3357 C C . ALA A 1 438 ? 17.707 4.975 -7.977 1.00 81.31 438 ALA A C 1
ATOM 3359 O O . ALA A 1 438 ? 18.510 4.959 -7.038 1.00 81.31 438 ALA A O 1
ATOM 3360 N N . TYR A 1 439 ? 18.068 4.650 -9.224 1.00 83.88 439 TYR A N 1
ATOM 3361 C CA . TYR A 1 439 ? 19.450 4.373 -9.622 1.00 83.88 439 TYR A CA 1
ATOM 3362 C C . TYR A 1 439 ? 20.350 5.614 -9.493 1.00 83.88 439 TYR A C 1
ATOM 3364 O O . TYR A 1 439 ? 21.432 5.535 -8.900 1.00 83.88 439 TYR A O 1
ATOM 3372 N N . VAL A 1 440 ? 19.902 6.771 -9.995 1.00 79.19 440 VAL A N 1
ATOM 3373 C CA . VAL A 1 440 ? 20.668 8.032 -9.951 1.00 79.19 440 VAL A CA 1
ATOM 3374 C C . VAL A 1 440 ? 20.889 8.491 -8.508 1.00 79.19 440 VAL A C 1
ATOM 3376 O O . VAL A 1 440 ? 22.021 8.803 -8.124 1.00 79.19 440 VAL A O 1
ATOM 3379 N N . ASP A 1 441 ? 19.845 8.450 -7.677 1.00 77.50 441 ASP A N 1
ATOM 3380 C CA . ASP A 1 441 ? 19.900 8.882 -6.277 1.00 77.50 441 ASP A CA 1
ATOM 3381 C C . ASP A 1 441 ? 20.958 8.105 -5.474 1.00 77.50 441 ASP A C 1
ATOM 3383 O O . ASP A 1 441 ? 21.672 8.680 -4.645 1.00 77.50 441 ASP A O 1
ATOM 3387 N N . ARG A 1 442 ? 21.119 6.802 -5.748 1.00 72.94 442 ARG A N 1
ATOM 3388 C CA . ARG A 1 442 ? 22.140 5.951 -5.107 1.00 72.94 442 ARG A CA 1
ATOM 3389 C C . ARG A 1 442 ? 23.521 6.033 -5.742 1.00 72.94 442 ARG A C 1
ATOM 3391 O O . ARG A 1 442 ? 24.494 5.597 -5.117 1.00 72.94 442 ARG A O 1
ATOM 3398 N N . SER A 1 443 ? 23.631 6.585 -6.944 1.00 64.19 443 SER A N 1
ATOM 3399 C CA . SER A 1 443 ? 24.910 6.795 -7.629 1.00 64.19 443 SER A CA 1
ATOM 3400 C C . SER A 1 443 ? 25.659 8.029 -7.103 1.00 64.19 443 SER A C 1
ATOM 3402 O O . SER A 1 443 ? 26.821 8.234 -7.436 1.00 64.19 443 SER A O 1
ATOM 3404 N N . GLY A 1 444 ? 25.045 8.809 -6.198 1.00 55.75 444 GLY A N 1
ATOM 3405 C CA . GLY A 1 444 ? 25.679 9.951 -5.525 1.00 55.75 444 GLY A CA 1
ATOM 3406 C C . GLY A 1 444 ? 25.691 11.239 -6.356 1.00 55.75 444 GLY A C 1
ATOM 3407 O O . GLY A 1 444 ? 26.228 12.252 -5.908 1.00 55.75 444 GLY A O 1
ATOM 3408 N N . SER A 1 445 ? 25.065 11.227 -7.535 1.00 51.00 445 SER A N 1
ATOM 3409 C CA . SER A 1 445 ? 24.914 12.389 -8.409 1.00 51.00 445 SER A CA 1
ATOM 3410 C C . SER A 1 445 ? 23.740 13.255 -7.935 1.00 51.00 445 SER A C 1
ATOM 3412 O O . SER A 1 445 ? 22.632 13.194 -8.460 1.00 51.00 445 SER A O 1
ATOM 3414 N N . LYS A 1 446 ? 23.941 14.050 -6.876 1.00 37.72 446 LYS A N 1
ATOM 3415 C CA . LYS A 1 446 ? 22.963 15.081 -6.491 1.00 37.72 446 LYS A CA 1
ATOM 3416 C C . LYS A 1 446 ? 23.136 16.312 -7.384 1.00 37.72 446 LYS A C 1
ATOM 3418 O O . LYS A 1 446 ? 23.930 17.199 -7.084 1.00 37.72 446 LYS A O 1
ATOM 3423 N N . GLY A 1 447 ? 22.372 16.361 -8.471 1.00 43.25 447 GLY A N 1
ATOM 3424 C CA . GLY A 1 447 ? 22.271 17.490 -9.399 1.00 43.25 447 GLY A CA 1
ATOM 3425 C C . GLY A 1 447 ? 21.614 17.057 -10.716 1.00 43.25 447 GLY A C 1
ATOM 3426 O O . GLY A 1 447 ? 21.486 15.856 -10.945 1.00 43.25 447 GLY A O 1
ATOM 3427 N N . PRO A 1 448 ? 21.191 17.986 -11.600 1.00 40.38 448 PRO A N 1
ATOM 3428 C CA . PRO A 1 448 ? 20.949 17.617 -12.996 1.00 40.38 448 PRO A CA 1
ATOM 3429 C C . PRO A 1 448 ? 22.190 16.872 -13.507 1.00 40.38 448 PRO A C 1
ATOM 3431 O O . PRO A 1 448 ? 23.298 17.286 -13.142 1.00 40.38 448 PRO A O 1
ATOM 3434 N N . PRO A 1 449 ? 22.021 15.785 -14.286 1.00 42.31 449 PRO A N 1
ATOM 3435 C CA . PRO A 1 449 ? 23.099 14.855 -14.595 1.00 42.31 449 PRO A CA 1
ATOM 3436 C C . PRO A 1 449 ? 24.337 15.642 -15.030 1.00 42.31 449 PRO A C 1
ATOM 3438 O O . PRO A 1 449 ? 24.227 16.509 -15.914 1.00 42.31 449 PRO A O 1
ATOM 3441 N N . PRO A 1 450 ? 25.503 15.440 -14.385 1.00 39.25 450 PRO A N 1
ATOM 3442 C CA . PRO A 1 450 ? 26.717 16.070 -14.853 1.00 39.25 450 PRO A CA 1
ATOM 3443 C C . PRO A 1 450 ? 26.870 15.689 -16.322 1.00 39.25 450 PRO A C 1
ATOM 3445 O O . PRO A 1 450 ? 26.670 14.543 -16.709 1.00 39.25 450 PRO A O 1
ATOM 3448 N N . ARG A 1 451 ? 27.256 16.645 -17.170 1.00 44.03 451 ARG A N 1
ATOM 3449 C CA . ARG A 1 451 ? 27.605 16.385 -18.578 1.00 44.03 451 ARG A CA 1
ATOM 3450 C C . ARG A 1 451 ? 28.874 15.515 -18.721 1.00 44.03 451 ARG A C 1
ATOM 3452 O O . ARG A 1 451 ? 29.594 15.646 -19.705 1.00 44.03 451 ARG A O 1
ATOM 3459 N N . GLN A 1 452 ? 29.189 14.678 -17.733 1.00 44.56 452 GLN A N 1
ATOM 3460 C CA . GLN A 1 452 ? 30.174 13.614 -17.828 1.00 44.56 452 GLN A CA 1
ATOM 3461 C C . GLN A 1 452 ? 29.456 12.375 -18.351 1.00 44.56 452 GLN A C 1
ATOM 3463 O O . GLN A 1 452 ? 28.929 11.551 -17.617 1.00 44.56 452 GLN A O 1
ATOM 3468 N N . ALA A 1 453 ? 29.391 12.324 -19.674 1.00 50.28 453 ALA A N 1
ATOM 3469 C CA . ALA A 1 453 ? 28.827 11.236 -20.437 1.00 50.28 453 ALA A CA 1
ATOM 3470 C C . ALA A 1 453 ? 29.611 9.930 -20.210 1.00 50.28 453 ALA A C 1
ATOM 3472 O O . ALA A 1 453 ? 30.839 9.914 -20.311 1.00 50.28 453 ALA A O 1
ATOM 3473 N N . GLY A 1 454 ? 28.900 8.837 -19.918 1.00 61.88 454 GLY A N 1
ATOM 3474 C CA . GLY A 1 454 ? 29.518 7.514 -19.817 1.00 61.88 454 GLY A CA 1
ATOM 3475 C C . GLY A 1 454 ? 28.592 6.382 -19.378 1.00 61.88 454 GLY A C 1
ATOM 3476 O O . GLY A 1 454 ? 28.705 5.297 -19.942 1.00 61.88 454 GLY A O 1
ATOM 3477 N N . ASP A 1 455 ? 27.678 6.615 -18.430 1.00 75.75 455 ASP A N 1
ATOM 3478 C CA . ASP A 1 455 ? 26.792 5.561 -17.913 1.00 75.75 455 ASP A CA 1
ATOM 3479 C C . ASP A 1 455 ? 25.623 5.279 -18.885 1.00 75.75 455 ASP A C 1
ATOM 3481 O O . ASP A 1 455 ? 24.809 6.175 -19.139 1.00 75.75 455 ASP A O 1
ATOM 3485 N N . PRO A 1 456 ? 25.507 4.052 -19.437 1.00 78.12 456 PRO A N 1
ATOM 3486 C CA . PRO A 1 456 ? 24.367 3.626 -20.245 1.00 78.12 456 PRO A CA 1
ATOM 3487 C C . PRO A 1 456 ? 23.003 3.947 -19.632 1.00 78.12 456 PRO A C 1
ATOM 3489 O O . PRO A 1 456 ? 22.107 4.402 -20.343 1.00 78.12 456 PRO A O 1
ATOM 3492 N N . VAL A 1 457 ? 22.847 3.728 -18.326 1.00 83.88 457 VAL A N 1
ATOM 3493 C CA . VAL A 1 457 ? 21.572 3.849 -17.613 1.00 83.88 457 VAL A CA 1
ATOM 3494 C C . VAL A 1 457 ? 21.110 5.305 -17.588 1.00 83.88 457 VAL A C 1
ATOM 3496 O O . VAL A 1 457 ? 19.953 5.580 -17.899 1.00 83.88 457 VAL A O 1
ATOM 3499 N N . GLU A 1 458 ? 22.013 6.250 -17.309 1.00 80.06 458 GLU A N 1
ATOM 3500 C CA . GLU A 1 458 ? 21.693 7.684 -17.288 1.00 80.06 458 GLU A CA 1
ATOM 3501 C C . GLU A 1 458 ? 21.296 8.210 -18.674 1.00 80.06 458 GLU A C 1
ATOM 3503 O O . GLU A 1 458 ? 20.371 9.015 -18.800 1.00 80.06 458 GLU A O 1
ATOM 3508 N N . VAL A 1 459 ? 21.957 7.732 -19.734 1.00 77.81 459 VAL A N 1
ATOM 3509 C CA . VAL A 1 459 ? 21.635 8.163 -21.102 1.00 77.81 459 VAL A CA 1
ATOM 3510 C C . VAL A 1 459 ? 20.284 7.610 -21.556 1.00 77.81 459 VAL A C 1
ATOM 3512 O O . VAL A 1 459 ? 19.509 8.323 -22.199 1.00 77.81 459 VAL A O 1
ATOM 3515 N N . ILE A 1 460 ? 19.972 6.358 -21.207 1.00 84.25 460 ILE A N 1
ATOM 3516 C CA . ILE A 1 460 ? 18.644 5.789 -21.460 1.00 84.25 460 ILE A CA 1
ATOM 3517 C C . ILE A 1 460 ? 17.586 6.570 -20.668 1.00 84.25 460 ILE A C 1
ATOM 3519 O O . ILE A 1 460 ? 16.558 6.934 -21.242 1.00 84.25 460 ILE A O 1
ATOM 3523 N N . ALA A 1 461 ? 17.844 6.879 -19.394 1.00 84.12 461 ALA A N 1
ATOM 3524 C CA . ALA A 1 461 ? 16.929 7.636 -18.544 1.00 84.12 461 ALA A CA 1
ATOM 3525 C C . ALA A 1 461 ? 16.576 9.005 -19.149 1.00 84.12 461 ALA A C 1
ATOM 3527 O O . ALA A 1 461 ? 15.397 9.333 -19.286 1.00 84.12 461 ALA A O 1
ATOM 3528 N N . ASP A 1 462 ? 17.580 9.777 -19.580 1.00 78.94 462 ASP A N 1
ATOM 3529 C CA . ASP A 1 462 ? 17.384 11.083 -20.223 1.00 78.94 462 ASP A CA 1
ATOM 3530 C C . ASP A 1 462 ? 16.557 10.968 -21.518 1.00 78.94 462 ASP A C 1
ATOM 3532 O O . ASP A 1 462 ? 15.633 11.754 -21.757 1.00 78.94 462 ASP A O 1
ATOM 3536 N N . ALA A 1 463 ? 16.820 9.940 -22.331 1.00 79.44 463 ALA A N 1
ATOM 3537 C CA . ALA A 1 463 ? 16.064 9.691 -23.554 1.00 79.44 463 ALA A CA 1
ATOM 3538 C C . ALA A 1 463 ? 14.589 9.347 -23.280 1.00 79.44 463 ALA A C 1
ATOM 3540 O O . ALA A 1 463 ? 13.688 9.899 -23.925 1.00 79.44 463 ALA A O 1
ATOM 3541 N N . VAL A 1 464 ? 14.331 8.467 -22.304 1.00 83.75 464 VAL A N 1
ATOM 3542 C CA . VAL A 1 464 ? 12.971 8.086 -21.895 1.00 83.75 464 VAL A CA 1
ATOM 3543 C C . VAL A 1 464 ? 12.235 9.289 -21.304 1.00 83.75 464 VAL A C 1
ATOM 3545 O O . VAL A 1 464 ? 11.086 9.534 -21.670 1.00 83.75 464 VAL A O 1
ATOM 3548 N N . GLN A 1 465 ? 12.899 10.105 -20.481 1.00 79.56 465 GLN A N 1
ATOM 3549 C CA . GLN A 1 465 ? 12.316 11.303 -19.873 1.00 79.56 465 GLN A CA 1
ATOM 3550 C C . GLN A 1 465 ? 11.870 12.328 -20.927 1.00 79.56 465 GLN A C 1
ATOM 3552 O O . GLN A 1 465 ? 10.739 12.816 -20.882 1.00 79.56 465 GLN A O 1
ATOM 3557 N N . LYS A 1 466 ? 12.720 12.638 -21.916 1.00 77.00 466 LYS A N 1
ATOM 3558 C CA . LYS A 1 466 ? 12.415 13.608 -22.989 1.00 77.00 466 LYS A CA 1
ATOM 3559 C C . LYS A 1 466 ? 11.226 13.200 -23.858 1.00 77.00 466 LYS A C 1
ATOM 3561 O O . LYS A 1 466 ? 10.557 14.059 -24.440 1.00 77.00 466 LYS A O 1
ATOM 3566 N N . LYS A 1 467 ? 10.986 11.894 -23.995 1.00 77.38 467 LYS A N 1
ATOM 3567 C CA . LYS A 1 467 ? 9.967 11.322 -24.886 1.00 77.38 467 LYS A CA 1
ATOM 3568 C C . LYS A 1 467 ? 8.873 10.569 -24.133 1.00 77.38 467 LYS A C 1
ATOM 3570 O O . LYS A 1 467 ? 8.091 9.872 -24.775 1.00 77.38 467 LYS A O 1
ATOM 3575 N N . SER A 1 468 ? 8.755 10.772 -22.820 1.00 73.50 468 SER A N 1
ATOM 3576 C CA . SER A 1 468 ? 7.868 10.007 -21.936 1.00 73.50 468 SER A CA 1
ATOM 3577 C C . SER A 1 468 ? 6.434 9.929 -22.457 1.00 73.50 468 SER A C 1
ATOM 3579 O O . SER A 1 468 ? 5.889 8.842 -22.612 1.00 73.50 468 SER A O 1
ATOM 3581 N N . ARG A 1 469 ? 5.855 11.067 -22.866 1.00 66.94 469 ARG A N 1
ATOM 3582 C CA . ARG A 1 469 ? 4.498 11.133 -23.437 1.00 66.94 469 ARG A CA 1
ATOM 3583 C C . ARG A 1 469 ? 4.305 10.255 -24.680 1.00 66.94 469 ARG A C 1
ATOM 3585 O O . ARG A 1 469 ? 3.215 9.737 -24.875 1.00 66.94 469 ARG A O 1
ATOM 3592 N N . TRP A 1 470 ? 5.323 10.129 -25.525 1.00 69.00 470 TRP A N 1
ATOM 3593 C CA . TRP A 1 470 ? 5.245 9.374 -26.779 1.00 69.00 470 TRP A CA 1
ATOM 3594 C C . TRP A 1 470 ? 5.488 7.886 -26.553 1.00 69.00 470 TRP A C 1
ATOM 3596 O O . TRP A 1 470 ? 4.775 7.062 -27.113 1.00 69.00 470 TRP A O 1
ATOM 3606 N N . ILE A 1 471 ? 6.455 7.563 -25.693 1.00 72.75 471 ILE A N 1
ATOM 3607 C CA . ILE A 1 471 ? 6.754 6.193 -25.265 1.00 72.75 471 ILE A CA 1
ATOM 3608 C C . ILE A 1 471 ? 5.545 5.579 -24.551 1.00 72.75 471 ILE A C 1
ATOM 3610 O O . ILE A 1 471 ? 5.223 4.424 -24.793 1.00 72.75 471 ILE A O 1
ATOM 3614 N N . GLU A 1 472 ? 4.842 6.368 -23.738 1.00 68.25 472 GLU A N 1
ATOM 3615 C CA . GLU A 1 472 ? 3.605 5.962 -23.064 1.00 68.25 472 GLU A CA 1
ATOM 3616 C C . GLU A 1 472 ? 2.508 5.527 -24.052 1.00 68.25 472 GLU A C 1
ATOM 3618 O O . GLU A 1 472 ? 1.804 4.552 -23.807 1.00 68.25 472 GLU A O 1
ATOM 3623 N N . ASP A 1 473 ? 2.352 6.243 -25.170 1.00 64.31 473 ASP A N 1
ATOM 3624 C CA . ASP A 1 473 ? 1.322 5.935 -26.170 1.00 64.31 473 ASP A CA 1
ATOM 3625 C C . ASP A 1 473 ? 1.767 4.834 -27.152 1.00 64.31 473 ASP A C 1
ATOM 3627 O O . ASP A 1 473 ? 0.919 4.171 -27.755 1.00 64.31 473 ASP A O 1
ATOM 3631 N N . ARG A 1 474 ? 3.083 4.667 -27.346 1.00 69.88 474 ARG A N 1
ATOM 3632 C CA . ARG A 1 474 ? 3.701 3.726 -28.294 1.00 69.88 474 ARG A CA 1
ATOM 3633 C C . ARG A 1 474 ? 4.990 3.126 -27.728 1.00 69.88 474 ARG A C 1
ATOM 3635 O O . ARG A 1 474 ? 6.091 3.550 -28.105 1.00 69.88 474 ARG A O 1
ATOM 3642 N N . PRO A 1 475 ? 4.893 2.122 -26.846 1.00 73.12 475 PRO A N 1
ATOM 3643 C CA . PRO A 1 475 ? 6.065 1.514 -26.217 1.00 73.12 475 PRO A CA 1
ATOM 3644 C C . PRO A 1 475 ? 7.013 0.844 -27.224 1.00 73.12 475 PRO A C 1
ATOM 3646 O O . PRO A 1 475 ? 8.217 0.744 -26.992 1.00 73.12 475 PRO A O 1
ATOM 3649 N N . GLU A 1 476 ? 6.511 0.431 -28.392 1.00 72.38 476 GLU A N 1
ATOM 3650 C CA . GLU A 1 476 ? 7.315 -0.068 -29.512 1.00 72.38 476 GLU A CA 1
ATOM 3651 C C . GLU A 1 476 ? 8.280 0.977 -30.100 1.00 72.38 476 GLU A C 1
ATOM 3653 O O . GLU A 1 476 ? 9.258 0.614 -30.759 1.00 72.38 476 GLU A O 1
ATOM 3658 N N . GLU A 1 477 ? 8.041 2.269 -29.853 1.00 74.06 477 GLU A N 1
ATOM 3659 C CA . GLU A 1 477 ? 8.917 3.360 -30.280 1.00 74.06 477 GLU A CA 1
ATOM 3660 C C . GLU A 1 477 ? 10.050 3.653 -29.273 1.00 74.06 477 GLU A C 1
ATOM 3662 O O . GLU A 1 477 ? 10.937 4.450 -29.590 1.00 74.06 477 GLU A O 1
ATOM 3667 N N . LEU A 1 478 ? 10.099 2.968 -28.117 1.00 81.75 478 LEU A N 1
ATOM 3668 C CA . LEU A 1 478 ? 11.140 3.141 -27.090 1.00 81.75 478 LEU A CA 1
ATOM 3669 C C . LEU A 1 478 ? 12.556 3.005 -27.668 1.00 81.75 478 LEU A C 1
ATOM 3671 O O . LEU A 1 478 ? 13.358 3.930 -27.549 1.00 81.75 478 LEU A O 1
ATOM 3675 N N . GLY A 1 479 ? 12.862 1.898 -28.351 1.00 79.94 479 GLY A N 1
ATOM 3676 C CA . GLY A 1 479 ? 14.197 1.685 -28.927 1.00 79.94 479 GLY A CA 1
ATOM 3677 C C . GLY A 1 479 ? 14.595 2.747 -29.954 1.00 79.94 479 GLY A C 1
ATOM 3678 O O . GLY A 1 479 ? 15.686 3.301 -29.831 1.00 79.94 479 GLY A O 1
ATOM 3679 N N . PRO A 1 480 ? 13.750 3.075 -30.954 1.00 75.81 480 PRO A N 1
ATOM 3680 C CA . PRO A 1 480 ? 14.012 4.184 -31.869 1.00 75.81 480 PRO A CA 1
ATOM 3681 C C . PRO A 1 480 ? 14.307 5.518 -31.169 1.00 75.81 480 PRO A C 1
ATOM 3683 O O . PRO A 1 480 ? 15.262 6.185 -31.560 1.00 75.81 480 PRO A O 1
ATOM 3686 N N . TYR A 1 481 ? 13.548 5.894 -30.131 1.00 76.56 481 TYR A N 1
ATOM 3687 C CA . TYR A 1 481 ? 13.802 7.133 -29.385 1.00 76.56 481 TYR A CA 1
ATOM 3688 C C . TYR A 1 481 ? 15.134 7.098 -28.638 1.00 76.56 481 TYR A C 1
ATOM 3690 O O . TYR A 1 481 ? 15.927 8.031 -28.762 1.00 76.56 481 TYR A O 1
ATOM 3698 N N . VAL A 1 482 ? 15.411 6.005 -27.922 1.00 79.00 482 VAL A N 1
ATOM 3699 C CA . VAL A 1 482 ? 16.673 5.832 -27.193 1.00 79.00 482 VAL A CA 1
ATOM 3700 C C . VAL A 1 482 ? 17.862 5.843 -28.154 1.00 79.00 482 VAL A C 1
ATOM 3702 O O . VAL A 1 482 ? 18.848 6.527 -27.906 1.00 79.00 482 VAL A O 1
ATOM 3705 N N . ARG A 1 483 ? 17.763 5.165 -29.302 1.00 79.00 483 ARG A N 1
ATOM 3706 C CA . ARG A 1 483 ? 18.810 5.165 -30.333 1.00 79.00 483 ARG A CA 1
ATOM 3707 C C . ARG A 1 483 ? 19.073 6.563 -30.895 1.00 79.00 483 ARG A C 1
ATOM 3709 O O . ARG A 1 483 ? 20.234 6.922 -31.071 1.00 79.00 483 ARG A O 1
ATOM 3716 N N . ASP A 1 484 ? 18.026 7.322 -31.213 1.00 74.19 484 ASP A N 1
ATOM 3717 C CA . ASP A 1 484 ? 18.171 8.665 -31.782 1.00 74.19 484 ASP A CA 1
ATOM 3718 C C . ASP A 1 484 ? 18.869 9.605 -30.774 1.00 74.19 484 ASP A C 1
ATOM 3720 O O . ASP A 1 484 ? 19.803 10.318 -31.144 1.00 74.19 484 ASP A O 1
ATOM 3724 N N . GLU A 1 485 ? 18.503 9.542 -29.489 1.00 73.81 485 GLU A N 1
ATOM 3725 C CA . GLU A 1 485 ? 19.180 10.297 -28.423 1.00 73.81 485 GLU A CA 1
ATOM 3726 C C . GLU A 1 485 ? 20.624 9.820 -28.205 1.00 73.81 485 GLU A C 1
ATOM 3728 O O . GLU A 1 485 ? 21.529 10.646 -28.110 1.00 73.81 485 GLU A O 1
ATOM 3733 N N . LEU A 1 486 ? 20.883 8.508 -28.226 1.00 71.50 486 LEU A N 1
ATOM 3734 C CA . LEU A 1 486 ? 22.236 7.943 -28.133 1.00 71.50 486 LEU A CA 1
ATOM 3735 C C . LEU A 1 486 ? 23.131 8.378 -29.294 1.00 71.50 486 LEU A C 1
ATOM 3737 O O . LEU A 1 486 ? 24.309 8.677 -29.099 1.00 71.50 486 LEU A O 1
ATOM 3741 N N . PHE A 1 487 ? 22.582 8.440 -30.505 1.00 70.00 487 PHE A N 1
ATOM 3742 C CA . PHE A 1 487 ? 23.293 8.922 -31.684 1.00 70.00 487 PHE A CA 1
ATOM 3743 C C . PHE A 1 487 ? 23.645 10.411 -31.562 1.00 70.00 487 PHE A C 1
ATOM 3745 O O . PHE A 1 487 ? 24.741 10.821 -31.951 1.00 70.00 487 PHE A O 1
ATOM 3752 N N . LEU A 1 488 ? 22.746 11.222 -30.995 1.00 64.06 488 LEU A N 1
ATOM 3753 C CA . LEU A 1 488 ? 22.999 12.637 -30.717 1.00 64.06 488 LEU A CA 1
ATOM 3754 C C . LEU A 1 488 ? 24.023 12.821 -29.585 1.00 64.06 488 LEU A C 1
ATOM 3756 O O . LEU A 1 488 ? 24.953 13.612 -29.734 1.00 64.06 488 LEU A O 1
ATOM 3760 N N . ALA A 1 489 ? 23.911 12.060 -28.496 1.00 61.47 489 ALA A N 1
ATOM 3761 C CA . ALA A 1 489 ? 24.819 12.112 -27.350 1.00 61.47 489 ALA A CA 1
ATOM 3762 C C . ALA A 1 489 ? 26.229 11.595 -27.690 1.00 61.47 489 ALA A C 1
ATOM 3764 O O . ALA A 1 489 ? 27.230 12.189 -27.284 1.00 61.47 489 ALA A O 1
ATOM 3765 N N . GLY A 1 490 ? 26.333 10.546 -28.512 1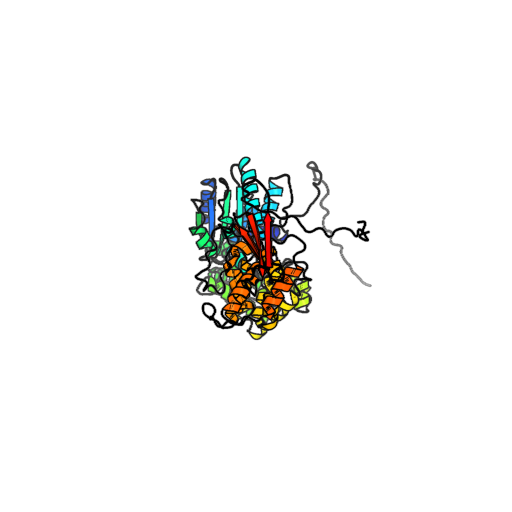.00 57.91 490 GLY A N 1
ATOM 3766 C CA . GLY A 1 490 ? 27.599 10.002 -29.016 1.00 57.91 490 GLY A CA 1
ATOM 3767 C C . GLY A 1 490 ? 28.400 10.987 -29.877 1.00 57.91 490 GLY A C 1
ATOM 3768 O O . GLY A 1 490 ? 29.614 10.846 -29.994 1.00 57.91 490 GLY A O 1
ATOM 3769 N N . ARG A 1 491 ? 27.754 12.029 -30.421 1.00 52.28 491 ARG A N 1
ATOM 3770 C CA . ARG A 1 491 ? 28.421 13.145 -31.116 1.00 52.28 491 ARG A CA 1
ATOM 3771 C C . ARG A 1 491 ? 28.969 14.221 -30.170 1.00 52.28 491 ARG A C 1
ATOM 3773 O O . ARG A 1 491 ? 29.751 15.053 -30.620 1.00 52.28 491 ARG A O 1
ATOM 3780 N N . VAL A 1 492 ? 28.561 14.220 -28.897 1.00 45.19 492 VAL A N 1
ATOM 3781 C CA . VAL A 1 492 ? 28.879 15.266 -27.907 1.00 45.19 492 VAL A CA 1
ATOM 3782 C C . VAL A 1 492 ? 29.761 14.744 -26.761 1.00 45.19 492 VAL A C 1
ATOM 3784 O O . VAL A 1 492 ? 30.477 15.538 -26.159 1.00 45.19 492 VAL A O 1
ATOM 3787 N N . GLY A 1 493 ? 29.792 13.433 -26.483 1.00 50.59 493 GLY A N 1
ATOM 3788 C CA . GLY A 1 493 ? 30.591 12.921 -25.362 1.00 50.59 493 GLY A CA 1
ATOM 3789 C C . GLY A 1 493 ? 30.754 11.405 -25.241 1.00 50.59 493 GLY A C 1
ATOM 3790 O O . GLY A 1 493 ? 30.517 10.866 -24.176 1.00 50.59 493 GLY A O 1
ATOM 3791 N N . GLY A 1 494 ? 31.194 10.690 -26.281 1.00 53.53 494 GLY A N 1
ATOM 3792 C CA . GLY A 1 494 ? 31.795 9.358 -26.076 1.00 53.53 494 GLY A CA 1
ATOM 3793 C C . GLY A 1 494 ? 30.912 8.289 -25.410 1.00 53.53 494 GLY A C 1
ATOM 3794 O O . GLY A 1 494 ? 31.436 7.430 -24.708 1.00 53.53 494 GLY A O 1
ATOM 3795 N N . VAL A 1 495 ? 29.592 8.306 -25.629 1.00 55.69 495 VAL A N 1
ATOM 3796 C CA . VAL A 1 495 ? 28.722 7.195 -25.206 1.00 55.69 495 VAL A CA 1
ATOM 3797 C C . VAL A 1 495 ? 29.200 5.898 -25.868 1.00 55.69 495 VAL A C 1
ATOM 3799 O O . VAL A 1 495 ? 29.488 5.886 -27.068 1.00 55.69 495 VAL A O 1
ATOM 3802 N N . ALA A 1 496 ? 29.300 4.813 -25.094 1.00 60.00 496 ALA A N 1
ATOM 3803 C CA . ALA A 1 496 ? 29.880 3.549 -25.536 1.00 60.00 496 ALA A CA 1
ATOM 3804 C C . ALA A 1 496 ? 29.211 3.048 -26.840 1.00 60.00 496 ALA A C 1
ATOM 3806 O O . ALA A 1 496 ? 28.019 2.728 -26.827 1.00 60.00 496 ALA A O 1
ATOM 3807 N N . PRO A 1 497 ? 29.953 2.892 -27.961 1.00 69.19 497 PRO A N 1
ATOM 3808 C CA . PRO A 1 497 ? 29.441 2.336 -29.224 1.00 69.19 497 PRO A CA 1
ATOM 3809 C C . PRO A 1 497 ? 28.731 0.981 -29.070 1.00 69.19 497 PRO A C 1
ATOM 3811 O O . PRO A 1 497 ? 27.975 0.551 -29.939 1.00 69.19 497 PRO A O 1
ATOM 3814 N N . THR A 1 498 ? 28.986 0.291 -27.962 1.00 73.50 498 THR A N 1
ATOM 3815 C CA . THR A 1 498 ? 28.318 -0.939 -27.540 1.00 73.50 498 THR A CA 1
ATOM 3816 C C . THR A 1 498 ? 26.819 -0.745 -27.316 1.00 73.50 498 THR A C 1
ATOM 3818 O O . THR A 1 498 ? 26.052 -1.461 -27.950 1.00 73.50 498 THR A O 1
ATOM 3821 N N . LEU A 1 499 ? 26.383 0.273 -26.567 1.00 74.62 499 LEU A N 1
ATOM 3822 C CA . LEU A 1 499 ? 24.957 0.490 -26.293 1.00 74.62 499 LEU A CA 1
ATOM 3823 C C . LEU A 1 499 ? 24.177 0.865 -27.562 1.00 74.62 499 LEU A C 1
ATOM 3825 O O . LEU A 1 499 ? 23.067 0.387 -27.795 1.00 74.62 499 LEU A O 1
ATOM 3829 N N . LEU A 1 500 ? 24.792 1.664 -28.444 1.00 76.94 500 LEU A N 1
ATOM 3830 C CA . LEU A 1 500 ? 24.213 1.993 -29.749 1.00 76.94 500 LEU A CA 1
ATOM 3831 C C . LEU A 1 500 ? 24.056 0.741 -30.634 1.00 76.94 500 LEU A C 1
ATOM 3833 O O . LEU A 1 500 ? 23.059 0.607 -31.350 1.00 76.94 500 LEU A O 1
ATOM 3837 N N . ARG A 1 501 ? 25.017 -0.193 -30.585 1.00 79.19 501 ARG A N 1
ATOM 3838 C CA . ARG A 1 501 ? 24.914 -1.489 -31.278 1.00 79.19 501 ARG A CA 1
ATOM 3839 C C . ARG A 1 501 ? 23.832 -2.371 -30.665 1.00 79.19 501 ARG A C 1
ATOM 3841 O O . ARG A 1 501 ? 23.071 -2.972 -31.417 1.00 79.19 501 ARG A O 1
ATOM 3848 N N . GLU A 1 502 ? 23.736 -2.424 -29.342 1.00 80.44 502 GLU A N 1
ATOM 3849 C CA . GLU A 1 502 ? 22.742 -3.222 -28.620 1.00 80.44 502 GLU A CA 1
ATOM 3850 C C . GLU A 1 502 ? 21.317 -2.766 -28.926 1.00 80.44 502 GLU A C 1
ATOM 3852 O O . GLU A 1 502 ? 20.506 -3.588 -29.356 1.00 80.44 502 GLU A O 1
ATOM 3857 N N . VAL A 1 503 ? 21.030 -1.461 -28.821 1.00 80.56 503 VAL A N 1
ATOM 3858 C CA . VAL A 1 503 ? 19.703 -0.923 -29.157 1.00 80.56 503 VAL A CA 1
ATOM 3859 C C . VAL A 1 503 ? 19.385 -1.120 -30.641 1.00 80.56 503 VAL A C 1
ATOM 3861 O O . VAL A 1 503 ? 18.265 -1.482 -30.993 1.00 80.56 503 VAL A O 1
ATOM 3864 N N . SER A 1 504 ? 20.370 -0.970 -31.535 1.00 79.81 504 SER A N 1
ATOM 3865 C CA . SER A 1 504 ? 20.166 -1.194 -32.974 1.00 79.81 504 SER A CA 1
ATOM 3866 C C . SER A 1 504 ? 19.870 -2.664 -33.282 1.00 79.81 504 SER A C 1
ATOM 3868 O O . SER A 1 504 ? 18.955 -2.967 -34.048 1.00 79.81 504 SER A O 1
ATOM 3870 N N . ALA A 1 505 ? 20.589 -3.589 -32.642 1.00 79.88 505 ALA A N 1
ATOM 3871 C CA . ALA A 1 505 ? 20.342 -5.021 -32.757 1.00 79.88 505 ALA A CA 1
ATOM 3872 C C . ALA A 1 505 ? 18.988 -5.419 -32.152 1.00 79.88 505 ALA A C 1
ATOM 3874 O O . ALA A 1 505 ? 18.326 -6.311 -32.679 1.00 79.88 505 ALA A O 1
ATOM 3875 N N . TRP A 1 506 ? 18.571 -4.772 -31.062 1.00 81.56 506 TRP A N 1
ATOM 3876 C CA . TRP A 1 506 ? 17.255 -4.964 -30.458 1.00 81.56 506 TRP A CA 1
ATOM 3877 C C . TRP A 1 506 ? 16.132 -4.510 -31.400 1.00 81.56 506 TRP A C 1
ATOM 3879 O O . TRP A 1 506 ? 15.241 -5.300 -31.706 1.00 81.56 506 TRP A O 1
ATOM 3889 N N . ILE A 1 507 ? 16.229 -3.301 -31.970 1.00 74.38 507 ILE A N 1
ATOM 3890 C CA . ILE A 1 507 ? 15.270 -2.785 -32.967 1.00 74.38 507 ILE A CA 1
ATOM 3891 C C . ILE A 1 507 ? 15.167 -3.735 -34.167 1.00 74.38 507 ILE A C 1
ATOM 3893 O O . ILE A 1 507 ? 14.065 -4.021 -34.643 1.00 74.38 507 ILE A O 1
ATOM 3897 N N . ALA A 1 508 ? 16.307 -4.233 -34.657 1.00 73.06 508 ALA A N 1
ATOM 3898 C CA . ALA A 1 508 ? 16.354 -5.159 -35.785 1.00 73.06 508 ALA A CA 1
ATOM 3899 C C . ALA A 1 508 ? 15.667 -6.502 -35.478 1.00 73.06 508 ALA A C 1
ATOM 3901 O O . ALA A 1 508 ? 15.039 -7.075 -36.365 1.00 73.06 508 ALA A O 1
ATOM 3902 N N . ARG A 1 509 ? 15.746 -6.986 -34.229 1.00 72.75 509 ARG A N 1
ATOM 3903 C CA . ARG A 1 509 ? 15.075 -8.213 -33.763 1.00 72.75 509 ARG A CA 1
ATOM 3904 C C . ARG A 1 509 ? 13.572 -8.022 -33.536 1.00 72.75 509 ARG A C 1
ATOM 3906 O O . ARG A 1 509 ? 12.797 -8.916 -33.863 1.00 72.75 509 ARG A O 1
ATOM 3913 N N . ALA A 1 510 ? 13.162 -6.870 -33.003 1.00 62.41 510 ALA A N 1
ATOM 3914 C CA . ALA A 1 510 ? 11.774 -6.588 -32.630 1.00 62.41 510 ALA A CA 1
ATOM 3915 C C . ALA A 1 510 ? 10.840 -6.330 -33.833 1.00 62.41 510 ALA A C 1
ATOM 3917 O O . ALA A 1 510 ? 9.627 -6.521 -33.732 1.00 62.41 510 ALA A O 1
ATOM 3918 N N . ARG A 1 511 ? 11.365 -5.908 -34.994 1.00 55.94 511 ARG A N 1
ATOM 3919 C CA . ARG A 1 511 ? 10.547 -5.616 -36.185 1.00 55.94 511 ARG A CA 1
ATOM 3920 C C . ARG A 1 511 ? 10.307 -6.854 -37.062 1.00 55.94 511 ARG A C 1
ATOM 3922 O O . ARG A 1 511 ? 11.158 -7.226 -37.864 1.00 55.94 511 ARG A O 1
ATOM 3929 N N . ARG A 1 512 ? 9.085 -7.407 -36.999 1.00 45.09 512 ARG A N 1
ATOM 3930 C CA . ARG A 1 512 ? 8.472 -8.229 -38.073 1.00 45.09 512 ARG A CA 1
ATOM 3931 C C . ARG A 1 512 ? 7.377 -7.500 -38.895 1.00 45.09 512 ARG A C 1
ATOM 3933 O O . ARG A 1 512 ? 6.872 -8.090 -39.837 1.00 45.09 512 ARG A O 1
ATOM 3940 N N . GLU A 1 513 ? 7.064 -6.225 -38.626 1.00 37.62 513 GLU A N 1
ATOM 3941 C CA . GLU A 1 513 ? 6.047 -5.385 -39.325 1.00 37.62 513 GLU A CA 1
ATOM 3942 C C . GLU A 1 513 ? 6.559 -3.905 -39.462 1.00 37.62 513 GLU A C 1
ATOM 3944 O O . GLU A 1 513 ? 7.593 -3.582 -38.869 1.00 37.62 513 GLU A O 1
ATOM 3949 N N . PRO A 1 514 ? 5.964 -3.019 -40.308 1.00 42.66 514 PRO A N 1
ATOM 3950 C CA . PRO A 1 514 ? 6.675 -2.126 -41.244 1.00 42.66 514 PRO A CA 1
ATOM 3951 C C . PRO A 1 514 ? 7.400 -0.898 -40.657 1.00 42.66 514 PRO A C 1
ATOM 3953 O O . PRO A 1 514 ? 7.200 -0.458 -39.533 1.00 42.66 514 PRO A O 1
ATOM 3956 N N . TRP A 1 515 ? 8.281 -0.324 -41.486 1.00 50.38 515 TRP A N 1
ATOM 3957 C CA . TRP A 1 515 ? 9.503 0.382 -41.090 1.00 50.38 515 TRP A CA 1
ATOM 3958 C C . TRP A 1 515 ? 9.471 1.924 -41.155 1.00 50.38 515 TRP A C 1
ATOM 3960 O O . TRP A 1 515 ? 10.509 2.549 -40.928 1.00 50.38 515 TRP A O 1
ATOM 3970 N N . LEU A 1 516 ? 8.317 2.552 -41.415 1.00 40.94 516 LEU A N 1
ATOM 3971 C CA . LEU A 1 516 ? 8.173 4.019 -41.482 1.00 40.94 516 LEU A CA 1
ATOM 3972 C C . LEU A 1 516 ? 7.738 4.632 -40.134 1.00 40.94 516 LEU A C 1
ATOM 3974 O O . LEU A 1 516 ? 6.765 4.175 -39.544 1.00 40.94 516 LEU A O 1
ATOM 3978 N N . ARG A 1 517 ? 8.398 5.720 -39.702 1.00 44.28 517 ARG A N 1
ATOM 3979 C CA . ARG A 1 517 ? 7.942 6.624 -38.620 1.00 44.28 517 ARG A CA 1
ATOM 3980 C C . ARG A 1 517 ? 7.387 7.915 -39.234 1.00 44.28 517 ARG A C 1
ATOM 3982 O O . ARG A 1 517 ? 7.941 8.407 -40.213 1.00 44.28 517 ARG A O 1
ATOM 3989 N N . ARG A 1 518 ? 6.325 8.481 -38.652 1.00 36.84 518 ARG A N 1
ATOM 3990 C CA . ARG A 1 518 ? 5.796 9.814 -38.999 1.00 36.84 518 ARG A CA 1
ATOM 3991 C C . ARG A 1 518 ? 6.441 10.870 -38.092 1.00 36.84 518 ARG A C 1
ATOM 3993 O O . ARG A 1 518 ? 6.461 10.689 -36.882 1.00 36.84 518 ARG A O 1
ATOM 4000 N N . VAL A 1 519 ? 6.970 11.945 -38.671 1.00 40.09 519 VAL A N 1
ATOM 4001 C CA . VAL A 1 519 ? 7.473 13.126 -37.945 1.00 40.09 519 VAL A CA 1
ATOM 4002 C C . VAL A 1 519 ? 6.392 14.208 -38.003 1.00 40.09 519 VAL A C 1
ATOM 4004 O O . VAL A 1 519 ? 5.939 14.538 -39.099 1.00 40.09 519 VAL A O 1
ATOM 4007 N N . GLU A 1 520 ? 5.939 14.726 -36.856 1.00 36.50 520 GLU A N 1
ATOM 4008 C CA . GLU A 1 520 ? 4.878 15.749 -36.790 1.00 36.50 520 GLU A CA 1
ATOM 4009 C C . GLU A 1 520 ? 5.439 17.173 -36.592 1.00 36.50 520 GLU A C 1
ATOM 4011 O O . GLU A 1 520 ? 6.529 17.345 -36.035 1.00 36.50 520 GLU A O 1
ATOM 4016 N N . PRO A 1 521 ? 4.702 18.224 -37.010 1.00 31.45 521 PRO A N 1
ATOM 4017 C CA . PRO A 1 521 ? 5.146 19.611 -36.892 1.00 31.45 521 PRO A CA 1
ATOM 4018 C C . PRO A 1 521 ? 5.262 20.032 -35.419 1.00 31.45 521 PRO A C 1
ATOM 4020 O O . PRO A 1 521 ? 4.261 20.132 -34.716 1.00 31.45 521 PRO A O 1
ATOM 4023 N N . GLY A 1 522 ? 6.484 20.298 -34.951 1.00 34.94 522 GLY A N 1
ATOM 4024 C CA . GLY A 1 522 ? 6.751 20.712 -33.566 1.00 34.94 522 GLY A CA 1
ATOM 4025 C C . GLY A 1 522 ? 8.118 20.282 -33.028 1.00 34.94 522 GLY A C 1
ATOM 4026 O O . GLY A 1 522 ? 8.596 20.869 -32.060 1.00 34.94 522 GLY A O 1
ATOM 4027 N N . GLU A 1 523 ? 8.786 19.324 -33.681 1.00 39.81 523 GLU A N 1
ATOM 4028 C CA . GLU A 1 523 ? 10.179 18.951 -33.398 1.00 39.81 523 GLU A CA 1
ATOM 4029 C C . GLU A 1 523 ? 11.144 20.092 -33.788 1.00 39.81 523 GLU A C 1
ATOM 4031 O O . GLU A 1 523 ? 11.784 20.074 -34.838 1.00 39.81 523 GLU A O 1
ATOM 4036 N N . ARG A 1 524 ? 11.250 21.135 -32.955 1.00 36.53 524 ARG A N 1
ATOM 4037 C CA . ARG A 1 524 ? 12.356 22.098 -33.037 1.00 36.53 524 ARG A CA 1
ATOM 4038 C C . ARG A 1 524 ? 13.538 21.537 -32.256 1.00 36.53 524 ARG A C 1
ATOM 4040 O O . ARG A 1 524 ? 13.564 21.610 -31.031 1.00 36.53 524 ARG A O 1
ATOM 4047 N N . ALA A 1 525 ? 14.519 20.999 -32.976 1.00 36.31 525 ALA A N 1
ATOM 4048 C CA . ALA A 1 525 ? 15.829 20.698 -32.415 1.00 36.31 525 ALA A CA 1
ATOM 4049 C C . ALA A 1 525 ? 16.422 21.978 -31.798 1.00 36.31 525 ALA A C 1
ATOM 4051 O O . ALA A 1 525 ? 16.559 23.001 -32.476 1.00 36.31 525 ALA A O 1
ATOM 4052 N N . ALA A 1 526 ? 16.756 21.932 -30.506 1.00 34.22 526 ALA A N 1
ATOM 4053 C CA . ALA A 1 526 ? 17.593 22.949 -29.883 1.00 34.22 526 ALA A CA 1
ATOM 4054 C C . ALA A 1 526 ? 18.903 23.033 -30.680 1.00 34.22 526 ALA A C 1
ATOM 4056 O O . ALA A 1 526 ? 19.494 21.994 -30.960 1.00 34.22 526 ALA A O 1
ATOM 4057 N N . ARG A 1 527 ? 19.275 24.257 -31.094 1.00 38.22 527 ARG A N 1
ATOM 4058 C CA . ARG A 1 527 ? 20.416 24.619 -31.962 1.00 38.22 527 ARG A CA 1
ATOM 4059 C C . ARG A 1 527 ? 21.446 23.492 -32.128 1.00 38.22 527 ARG A C 1
ATOM 4061 O O . ARG A 1 527 ? 22.414 23.409 -31.380 1.00 38.22 527 ARG A O 1
ATOM 4068 N N . ALA A 1 528 ? 21.233 22.654 -33.140 1.00 32.62 528 ALA A N 1
ATOM 4069 C CA . ALA A 1 528 ? 22.230 21.708 -33.597 1.00 32.62 528 ALA A CA 1
ATOM 4070 C C . ALA A 1 528 ? 23.261 22.480 -34.425 1.00 32.62 528 ALA A C 1
ATOM 4072 O O . ALA A 1 528 ? 22.915 23.094 -35.436 1.00 32.62 528 ALA A O 1
ATOM 4073 N N . THR A 1 529 ? 24.525 22.457 -34.014 1.00 35.03 529 THR A N 1
ATOM 4074 C CA . THR A 1 529 ? 25.641 22.743 -34.916 1.00 35.03 529 THR A CA 1
ATOM 4075 C C . THR A 1 529 ? 25.592 21.680 -36.013 1.00 35.03 529 THR A C 1
ATOM 4077 O O . THR A 1 529 ? 25.775 20.490 -35.752 1.00 35.03 529 THR A O 1
ATOM 4080 N N . SER A 1 530 ? 25.227 22.079 -37.231 1.00 37.41 530 SER A N 1
ATOM 4081 C CA . SER A 1 530 ? 25.052 21.167 -38.360 1.00 37.41 530 SER A CA 1
ATOM 4082 C C . SER A 1 530 ? 26.380 20.486 -38.697 1.00 37.41 530 SER A C 1
ATOM 4084 O O . SER A 1 530 ? 27.298 21.144 -39.177 1.00 37.41 530 SER A O 1
ATOM 4086 N N . ALA A 1 531 ? 26.489 19.176 -38.466 1.00 41.44 531 ALA A N 1
ATOM 4087 C CA . ALA A 1 531 ? 27.682 18.413 -38.847 1.00 41.44 531 ALA A CA 1
ATOM 4088 C C . ALA A 1 531 ? 27.732 18.103 -40.358 1.00 41.44 531 ALA A C 1
ATOM 4090 O O . ALA A 1 531 ? 28.810 17.936 -40.914 1.00 41.44 531 ALA A O 1
ATOM 4091 N N . ALA A 1 532 ? 26.577 18.042 -41.026 1.00 43.78 532 ALA A N 1
ATOM 4092 C CA . ALA A 1 532 ? 26.463 17.946 -42.478 1.00 43.78 532 ALA A CA 1
ATOM 4093 C C . ALA A 1 532 ? 25.065 18.416 -42.895 1.00 43.78 532 ALA A C 1
ATOM 4095 O O . ALA A 1 532 ? 24.065 17.930 -42.361 1.00 43.78 532 ALA A O 1
ATOM 4096 N N . ALA A 1 533 ? 25.000 19.373 -43.817 1.00 39.81 533 ALA A N 1
ATOM 4097 C CA . ALA A 1 533 ? 23.766 19.725 -44.503 1.00 39.81 533 ALA A CA 1
ATOM 4098 C C . ALA A 1 533 ? 23.593 18.764 -45.683 1.00 39.81 533 ALA A C 1
ATOM 4100 O O . ALA A 1 533 ? 24.508 18.589 -46.484 1.00 39.81 533 ALA A O 1
ATOM 4101 N N . ILE A 1 534 ? 22.437 18.111 -45.753 1.00 50.28 534 ILE A N 1
ATOM 4102 C CA . ILE A 1 534 ? 22.064 17.262 -46.880 1.00 50.28 534 ILE A CA 1
ATOM 4103 C C . ILE A 1 534 ? 21.118 18.092 -47.748 1.00 50.28 534 ILE A C 1
ATOM 4105 O O . ILE A 1 534 ? 19.972 18.320 -47.359 1.00 50.28 534 ILE A O 1
ATOM 4109 N N . ASP A 1 535 ? 21.611 18.578 -48.888 1.00 49.66 535 ASP A N 1
ATOM 4110 C CA . ASP A 1 535 ? 20.831 19.429 -49.788 1.00 49.66 535 ASP A CA 1
ATOM 4111 C C . ASP A 1 535 ? 19.892 18.593 -50.664 1.00 49.66 535 ASP A C 1
ATOM 4113 O O . ASP A 1 535 ? 20.317 17.823 -51.527 1.00 49.66 535 ASP A O 1
ATOM 4117 N N . HIS A 1 536 ? 18.586 18.768 -50.458 1.00 51.09 536 HIS A N 1
ATOM 4118 C CA . HIS A 1 536 ? 17.563 18.266 -51.371 1.00 51.09 536 HIS A CA 1
ATOM 4119 C C . HIS A 1 536 ? 17.355 19.299 -52.480 1.00 51.09 536 HIS A C 1
ATOM 4121 O O . HIS A 1 536 ? 17.001 20.444 -52.205 1.00 51.09 536 HIS A O 1
ATOM 4127 N N . ALA A 1 537 ? 17.576 18.901 -53.733 1.00 50.22 537 ALA A N 1
ATOM 4128 C CA . ALA A 1 537 ? 17.800 19.834 -54.838 1.00 50.22 537 ALA A CA 1
ATOM 4129 C C . ALA A 1 537 ? 16.609 20.748 -55.208 1.00 50.22 537 ALA A C 1
ATOM 4131 O O . ALA A 1 537 ? 16.817 21.717 -55.933 1.00 50.22 537 ALA A O 1
ATOM 4132 N N . ALA A 1 538 ? 15.383 20.506 -54.723 1.00 49.59 538 ALA A N 1
ATOM 4133 C CA . ALA A 1 538 ? 14.289 21.476 -54.819 1.00 49.59 538 ALA A CA 1
ATOM 4134 C C . ALA A 1 538 ? 13.113 21.131 -53.885 1.00 49.59 538 ALA A C 1
ATOM 4136 O O . ALA A 1 538 ? 12.590 20.027 -53.907 1.00 49.59 538 ALA A O 1
ATOM 4137 N N . GLY A 1 539 ? 12.603 22.104 -53.126 1.00 55.91 539 GLY A N 1
ATOM 4138 C CA . GLY A 1 539 ? 11.298 22.008 -52.455 1.00 55.91 539 GLY A CA 1
ATOM 4139 C C . GLY A 1 539 ? 11.304 21.481 -51.013 1.00 55.91 539 GLY A C 1
ATOM 4140 O O . GLY A 1 539 ? 12.245 20.860 -50.535 1.00 55.91 539 GLY A O 1
ATOM 4141 N N . ALA A 1 540 ? 10.216 21.770 -50.288 1.00 58.03 540 ALA A N 1
ATOM 4142 C CA . ALA A 1 540 ? 10.076 21.395 -48.882 1.00 58.03 540 ALA A CA 1
ATOM 4143 C C . ALA A 1 540 ? 10.084 19.867 -48.701 1.00 58.03 540 ALA A C 1
ATOM 4145 O O . ALA A 1 540 ? 9.278 19.158 -49.319 1.00 58.03 540 ALA A O 1
ATOM 4146 N N . ILE A 1 541 ? 10.958 19.383 -47.814 1.00 63.75 541 ILE A N 1
ATOM 4147 C CA . ILE A 1 541 ? 10.987 17.990 -47.363 1.00 63.75 541 ILE A CA 1
ATOM 4148 C C . ILE A 1 541 ? 9.713 17.731 -46.554 1.00 63.75 541 ILE A C 1
ATOM 4150 O O . ILE A 1 541 ? 9.415 18.444 -45.598 1.00 63.75 541 ILE A O 1
ATOM 4154 N N . ALA A 1 542 ? 8.943 16.724 -46.958 1.00 60.56 542 ALA A N 1
ATOM 4155 C CA . ALA A 1 542 ? 7.692 16.346 -46.307 1.00 60.56 542 ALA A CA 1
ATOM 4156 C C . ALA A 1 542 ? 7.856 15.141 -45.367 1.00 60.56 542 ALA A C 1
ATOM 4158 O O . ALA A 1 542 ? 7.013 14.931 -44.501 1.00 60.56 542 ALA A O 1
ATOM 4159 N N . SER A 1 543 ? 8.913 14.338 -45.540 1.00 56.28 543 SER A N 1
ATOM 4160 C CA . SER A 1 543 ? 9.164 13.143 -44.731 1.00 56.28 543 SER A CA 1
ATOM 4161 C C . SER A 1 543 ? 10.647 12.769 -44.720 1.00 56.28 543 SER A C 1
ATOM 4163 O O . SER A 1 543 ? 11.326 12.902 -45.739 1.00 56.28 543 SER A O 1
ATOM 4165 N N . VAL A 1 544 ? 11.123 12.233 -43.593 1.00 69.38 544 VAL A N 1
ATOM 4166 C CA . VAL A 1 544 ? 12.475 11.674 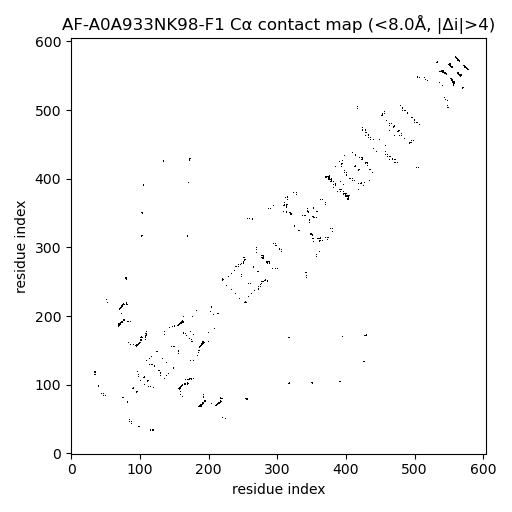-43.415 1.00 69.38 544 VAL A CA 1
ATOM 4167 C C . VAL A 1 544 ? 12.382 10.360 -42.633 1.00 69.38 544 VAL A C 1
ATOM 4169 O O . VAL A 1 544 ? 11.591 10.263 -41.698 1.00 69.38 544 VAL A O 1
ATOM 4172 N N . ALA A 1 545 ? 13.173 9.350 -42.998 1.00 57.09 545 ALA A N 1
ATOM 4173 C CA . ALA A 1 545 ? 13.248 8.067 -42.297 1.00 57.09 545 ALA A CA 1
ATOM 4174 C C . ALA A 1 545 ? 14.679 7.508 -42.293 1.00 57.09 545 ALA A C 1
ATOM 4176 O O . ALA A 1 545 ? 15.378 7.608 -43.290 1.00 57.09 545 ALA A O 1
ATOM 4177 N N . TRP A 1 546 ? 15.107 6.875 -41.202 1.00 64.94 546 TRP A N 1
ATOM 4178 C CA . TRP A 1 546 ? 16.379 6.143 -41.138 1.00 64.94 546 TRP A CA 1
ATOM 4179 C C . TRP A 1 546 ? 16.194 4.677 -41.537 1.00 64.94 546 TRP A C 1
ATOM 4181 O O . TRP A 1 546 ? 15.144 4.085 -41.271 1.00 64.94 546 TRP A O 1
ATOM 4191 N N . SER A 1 547 ? 17.216 4.068 -42.132 1.00 60.09 547 SER A N 1
ATOM 4192 C CA . SER A 1 547 ? 17.242 2.626 -42.359 1.00 60.09 547 SER A CA 1
ATOM 4193 C C . SER A 1 547 ? 17.382 1.853 -41.035 1.00 60.09 547 SER A C 1
ATOM 4195 O O . SER A 1 547 ? 17.936 2.378 -40.062 1.00 60.09 547 SER A O 1
ATOM 4197 N N . PRO A 1 548 ? 16.882 0.604 -40.960 1.00 44.75 548 PRO A N 1
ATOM 4198 C CA . PRO A 1 548 ? 16.951 -0.208 -39.739 1.00 44.75 548 PRO A CA 1
ATOM 4199 C C . PRO A 1 548 ? 18.378 -0.488 -39.254 1.00 44.75 548 PRO A C 1
ATOM 4201 O O . PRO A 1 548 ? 18.616 -0.548 -38.054 1.00 44.75 548 PRO A O 1
ATOM 4204 N N . ASP A 1 549 ? 19.323 -0.611 -40.184 1.00 52.84 549 ASP A N 1
ATOM 4205 C CA . ASP A 1 549 ? 20.754 -0.797 -39.924 1.00 52.84 549 ASP A CA 1
ATOM 4206 C C . ASP A 1 549 ? 21.497 0.523 -39.632 1.00 52.84 549 ASP A C 1
ATOM 4208 O O . ASP A 1 549 ? 22.702 0.512 -39.400 1.00 52.84 549 ASP A O 1
ATOM 4212 N N . GLY A 1 550 ? 20.803 1.669 -39.664 1.00 53.78 550 GLY A N 1
ATOM 4213 C CA . GLY A 1 550 ? 21.373 2.990 -39.391 1.00 53.78 550 GLY A CA 1
ATOM 4214 C C . GLY A 1 550 ? 22.338 3.505 -40.461 1.00 53.78 550 GLY A C 1
ATOM 4215 O O . GLY A 1 550 ? 22.932 4.564 -40.281 1.00 53.78 550 GLY A O 1
ATOM 4216 N N . THR A 1 551 ? 22.508 2.786 -41.574 1.00 68.50 551 THR A N 1
ATOM 4217 C CA . THR A 1 551 ? 23.485 3.151 -42.609 1.00 68.50 551 THR A CA 1
ATOM 4218 C C . THR A 1 551 ? 22.940 4.155 -43.619 1.00 68.50 551 THR A C 1
ATOM 4220 O O . THR A 1 551 ? 23.718 4.748 -44.367 1.00 68.50 551 THR A O 1
ATOM 4223 N N . ARG A 1 552 ? 21.618 4.373 -43.669 1.00 75.00 552 ARG A N 1
ATOM 4224 C CA . ARG A 1 552 ? 20.964 5.191 -44.695 1.00 75.00 552 ARG A CA 1
ATOM 4225 C C . ARG A 1 552 ? 19.833 6.055 -44.151 1.00 75.00 552 ARG A C 1
ATOM 4227 O O . ARG A 1 552 ? 19.198 5.728 -43.153 1.00 75.00 552 ARG A O 1
ATOM 4234 N N . ILE A 1 553 ? 19.541 7.137 -44.863 1.00 75.38 553 ILE A N 1
ATOM 4235 C CA . ILE A 1 553 ? 18.412 8.040 -44.610 1.00 75.38 553 ILE A CA 1
ATOM 4236 C C . ILE A 1 553 ? 17.583 8.124 -45.891 1.00 75.38 553 ILE A C 1
ATOM 4238 O O . ILE A 1 553 ? 18.138 8.292 -46.962 1.00 75.38 553 ILE A O 1
ATOM 4242 N N . LEU A 1 554 ? 16.265 8.013 -45.822 1.00 76.06 554 LEU A N 1
ATOM 4243 C CA . LEU A 1 554 ? 15.340 8.270 -46.920 1.00 76.06 554 LEU A CA 1
ATOM 4244 C C . LEU A 1 554 ? 14.659 9.617 -46.682 1.00 76.06 554 LEU A C 1
ATOM 4246 O O . LEU A 1 554 ? 14.061 9.827 -45.630 1.00 76.06 554 LEU A O 1
ATOM 4250 N N . THR A 1 555 ? 14.691 10.502 -47.668 1.00 73.88 555 THR A N 1
ATOM 4251 C CA . THR A 1 555 ? 13.951 11.766 -47.667 1.00 73.88 555 THR A CA 1
ATOM 4252 C C . THR A 1 555 ? 12.921 11.763 -48.788 1.00 73.88 555 THR A C 1
ATOM 4254 O O . THR A 1 555 ? 13.184 11.256 -49.878 1.00 73.88 555 THR A O 1
ATOM 4257 N N . GLY A 1 556 ? 11.747 12.336 -48.530 1.00 70.19 556 GLY A N 1
ATOM 4258 C CA . GLY A 1 556 ? 10.710 12.554 -49.536 1.00 70.19 556 GLY A CA 1
ATOM 4259 C C . GLY A 1 556 ? 10.235 13.998 -49.527 1.00 70.19 556 GLY A C 1
ATOM 4260 O O . GLY A 1 556 ? 9.793 14.498 -48.488 1.00 70.19 556 GLY A O 1
ATOM 4261 N N . GLY A 1 557 ? 10.341 14.664 -50.676 1.00 68.94 557 GLY A N 1
ATOM 4262 C CA . GLY A 1 557 ? 9.990 16.071 -50.860 1.00 68.94 557 GLY A CA 1
ATOM 4263 C C . GLY A 1 557 ? 8.759 16.294 -51.741 1.00 68.94 557 GLY A C 1
ATOM 4264 O O . GLY A 1 557 ? 8.204 15.377 -52.354 1.00 68.94 557 GLY A O 1
ATOM 4265 N N . ARG A 1 558 ? 8.307 17.553 -51.811 1.00 62.09 558 ARG A N 1
ATOM 4266 C CA . ARG A 1 558 ? 7.243 17.982 -52.747 1.00 62.09 558 ARG A CA 1
ATOM 4267 C C . ARG A 1 558 ? 7.674 17.975 -54.218 1.00 62.09 558 ARG A C 1
ATOM 4269 O O . ARG A 1 558 ? 6.820 18.070 -55.095 1.00 62.09 558 ARG A O 1
ATOM 4276 N N . ASP A 1 559 ? 8.967 17.839 -54.478 1.00 61.53 559 ASP A N 1
ATOM 4277 C CA . ASP A 1 559 ? 9.575 17.653 -55.798 1.00 61.53 559 ASP A CA 1
ATOM 4278 C C . ASP A 1 559 ? 9.320 16.271 -56.413 1.00 61.53 559 ASP A C 1
ATOM 4280 O O . ASP A 1 559 ? 9.736 16.017 -57.540 1.00 61.53 559 ASP A O 1
ATOM 4284 N N . ARG A 1 560 ? 8.579 15.395 -55.716 1.00 64.62 560 ARG A N 1
ATOM 4285 C CA . ARG A 1 560 ? 8.258 14.025 -56.156 1.00 64.62 560 ARG A CA 1
ATOM 4286 C C . ARG A 1 560 ? 9.503 13.144 -56.294 1.00 64.62 560 ARG A C 1
ATOM 4288 O O . ARG A 1 560 ? 9.462 12.125 -56.992 1.00 64.62 560 ARG A O 1
ATOM 4295 N N . LEU A 1 561 ? 10.580 13.521 -55.606 1.00 67.25 561 LEU A N 1
ATOM 4296 C CA . LEU A 1 561 ? 11.798 12.739 -55.500 1.00 67.25 561 LEU A CA 1
ATOM 4297 C C . LEU A 1 561 ? 11.863 12.061 -54.129 1.00 67.25 561 LEU A C 1
ATOM 4299 O O . LEU A 1 561 ? 11.564 12.654 -53.089 1.00 67.25 561 LEU A O 1
ATOM 4303 N N . LEU A 1 562 ? 12.246 10.788 -54.151 1.00 74.56 562 LEU A N 1
ATOM 4304 C CA . LEU A 1 562 ? 12.635 10.019 -52.977 1.00 74.56 562 LEU A CA 1
ATOM 4305 C C . LEU A 1 562 ? 14.144 9.813 -53.028 1.00 74.56 562 LEU A C 1
ATOM 4307 O O . LEU A 1 562 ? 14.634 9.111 -53.913 1.00 74.56 562 LEU A O 1
ATOM 4311 N N . THR A 1 563 ? 14.874 10.402 -52.086 1.00 73.19 563 THR A N 1
ATOM 4312 C CA . THR A 1 563 ? 16.338 10.319 -52.057 1.00 73.19 563 THR A CA 1
ATOM 4313 C C . THR A 1 563 ? 16.798 9.480 -50.876 1.00 73.19 563 THR A C 1
ATOM 4315 O O . THR A 1 563 ? 16.447 9.750 -49.732 1.00 73.19 563 THR A O 1
ATOM 4318 N N . ILE A 1 564 ? 17.563 8.433 -51.165 1.00 77.81 564 ILE A N 1
ATOM 4319 C CA . ILE A 1 564 ? 18.270 7.611 -50.190 1.00 77.81 564 ILE A CA 1
ATOM 4320 C C . ILE A 1 564 ? 19.678 8.177 -50.059 1.00 77.81 564 ILE A C 1
ATOM 4322 O O . ILE A 1 564 ? 20.391 8.298 -51.052 1.00 77.81 564 ILE A O 1
ATOM 4326 N N . TRP A 1 565 ? 20.082 8.460 -48.836 1.00 77.88 565 TRP A N 1
ATOM 4327 C CA . TRP A 1 565 ? 21.365 9.008 -48.435 1.00 77.88 565 TRP A CA 1
ATOM 4328 C C . TRP A 1 565 ? 22.126 7.972 -47.627 1.00 77.88 565 TRP A C 1
ATOM 4330 O O . TRP A 1 565 ? 21.515 7.179 -46.916 1.00 77.88 565 TRP A O 1
ATOM 4340 N N . ASP A 1 566 ? 23.445 7.994 -47.703 1.00 68.81 566 ASP A N 1
ATOM 4341 C CA . ASP A 1 566 ? 24.313 7.289 -46.772 1.00 68.81 566 ASP A CA 1
ATOM 4342 C C . ASP A 1 566 ? 24.436 8.143 -45.505 1.00 68.81 566 ASP A C 1
ATOM 4344 O O . ASP A 1 566 ? 24.811 9.314 -45.555 1.00 68.81 566 ASP A O 1
ATOM 4348 N N . ALA A 1 567 ? 24.083 7.571 -44.359 1.00 61.41 567 ALA A N 1
ATOM 4349 C CA . ALA A 1 567 ? 24.014 8.297 -43.097 1.00 61.41 567 ALA A CA 1
ATOM 4350 C C . ALA A 1 567 ? 25.388 8.709 -42.544 1.00 61.41 567 ALA A C 1
ATOM 4352 O O . ALA A 1 567 ? 25.475 9.624 -41.722 1.00 61.41 567 ALA A O 1
ATOM 4353 N N . ARG A 1 568 ? 26.457 8.023 -42.968 1.00 54.50 568 ARG A N 1
ATOM 4354 C CA . ARG A 1 568 ? 27.830 8.262 -42.514 1.00 54.50 568 ARG A CA 1
ATOM 4355 C C . ARG A 1 568 ? 28.516 9.325 -43.363 1.00 54.50 568 ARG A C 1
ATOM 4357 O O . ARG A 1 568 ? 29.281 10.119 -42.829 1.00 54.50 568 ARG A O 1
ATOM 4364 N N . THR A 1 569 ? 28.267 9.325 -44.669 1.00 55.41 569 THR A N 1
ATOM 4365 C CA . THR A 1 569 ? 28.930 10.228 -45.623 1.00 55.41 569 THR A CA 1
ATOM 4366 C C . THR A 1 569 ? 28.065 11.418 -46.032 1.00 55.41 569 THR A C 1
ATOM 4368 O O . THR A 1 569 ? 28.597 12.392 -46.551 1.00 55.41 569 THR A O 1
ATOM 4371 N N . GLY A 1 570 ? 26.746 11.357 -45.817 1.00 57.53 570 GLY A N 1
ATOM 4372 C CA . GLY A 1 570 ? 25.794 12.360 -46.301 1.00 57.53 570 GLY A CA 1
ATOM 4373 C C . GLY A 1 570 ? 25.579 12.327 -47.819 1.00 57.53 570 GLY A C 1
ATOM 4374 O O . GLY A 1 570 ? 24.845 13.159 -48.344 1.00 57.53 570 GLY A O 1
ATOM 4375 N N . GLY A 1 571 ? 26.199 11.383 -48.537 1.00 59.72 571 GLY A N 1
ATOM 4376 C CA . GLY A 1 571 ? 26.094 11.271 -49.990 1.00 59.72 571 GLY A CA 1
ATOM 4377 C C . GLY A 1 571 ? 24.773 10.648 -50.436 1.00 59.72 571 GLY A C 1
ATOM 4378 O O . GLY A 1 571 ? 24.293 9.689 -49.828 1.00 59.72 571 GLY A O 1
ATOM 4379 N N . ALA A 1 572 ? 24.188 11.162 -51.522 1.00 72.75 572 ALA A N 1
ATOM 4380 C CA . ALA A 1 572 ? 23.020 10.550 -52.149 1.00 72.75 572 ALA A CA 1
ATOM 4381 C C . ALA A 1 572 ? 23.406 9.186 -52.745 1.00 72.75 572 ALA A C 1
ATOM 4383 O O . ALA A 1 572 ? 24.174 9.095 -53.698 1.00 72.75 572 ALA A O 1
ATOM 4384 N N . VAL A 1 573 ? 22.859 8.113 -52.181 1.00 78.94 573 VAL A N 1
ATOM 4385 C CA . VAL A 1 573 ? 23.030 6.732 -52.652 1.00 78.94 573 VAL A CA 1
ATOM 4386 C C . VAL A 1 573 ? 22.134 6.468 -53.855 1.00 78.94 573 VAL A C 1
ATOM 4388 O O . VAL A 1 573 ? 22.514 5.741 -54.775 1.00 78.94 573 VAL A O 1
ATOM 4391 N N . ARG A 1 574 ? 20.908 7.005 -53.838 1.00 75.62 574 ARG A N 1
ATOM 4392 C CA . ARG A 1 574 ? 19.946 6.820 -54.928 1.00 75.62 574 ARG A CA 1
ATOM 4393 C C . ARG A 1 574 ? 18.828 7.847 -54.870 1.00 75.62 574 ARG A C 1
ATOM 4395 O O . ARG A 1 574 ? 18.254 8.051 -53.808 1.00 75.62 574 ARG A O 1
ATOM 4402 N N . THR A 1 575 ? 18.435 8.372 -56.022 1.00 74.62 575 THR A N 1
ATOM 4403 C CA . THR A 1 575 ? 17.229 9.193 -56.167 1.00 74.62 575 THR A CA 1
ATOM 4404 C C . THR A 1 575 ? 16.225 8.457 -57.044 1.00 74.62 575 THR A C 1
ATOM 4406 O O . THR A 1 575 ? 16.572 7.948 -58.108 1.00 74.62 575 THR A O 1
ATOM 4409 N N . LEU A 1 576 ? 14.984 8.360 -56.579 1.00 70.94 576 LEU A N 1
ATOM 4410 C CA . LEU A 1 576 ? 13.871 7.731 -57.280 1.00 70.94 576 LEU A CA 1
ATOM 4411 C C . LEU A 1 576 ? 12.853 8.812 -57.642 1.00 70.94 576 LEU A C 1
ATOM 4413 O O . LEU A 1 576 ? 12.397 9.551 -56.768 1.00 70.94 576 LEU A O 1
ATOM 4417 N N . SER A 1 577 ? 12.486 8.896 -58.918 1.00 65.94 577 SER A N 1
ATOM 4418 C CA . SER A 1 577 ? 11.406 9.763 -59.384 1.00 65.94 577 SER A CA 1
ATOM 4419 C C . SER A 1 577 ? 10.075 9.015 -59.329 1.00 65.94 577 SER A C 1
ATOM 4421 O O . SER A 1 577 ? 9.958 7.881 -59.793 1.00 65.94 577 SER A O 1
ATOM 4423 N N . VAL A 1 578 ? 9.054 9.642 -58.743 1.00 59.72 578 VAL A N 1
ATOM 4424 C CA . VAL A 1 578 ? 7.708 9.063 -58.671 1.00 59.72 578 VAL A CA 1
ATOM 4425 C C . VAL A 1 578 ? 6.804 9.776 -59.676 1.00 59.72 578 VAL A C 1
ATOM 4427 O O . VAL A 1 578 ? 6.380 10.913 -59.461 1.00 59.72 578 VAL A O 1
ATOM 4430 N N . SER A 1 579 ? 6.475 9.111 -60.785 1.00 45.44 579 SER A N 1
ATOM 4431 C CA . SER A 1 579 ? 5.516 9.607 -61.776 1.00 45.44 579 SER A CA 1
ATOM 4432 C C . SER A 1 579 ? 4.079 9.286 -61.345 1.00 45.44 579 SER A C 1
ATOM 4434 O O . SER A 1 579 ? 3.534 8.228 -61.640 1.00 45.44 579 SER A O 1
ATOM 4436 N N . SER A 1 580 ? 3.424 10.208 -60.631 1.00 45.31 580 SER A N 1
ATOM 4437 C CA . SER A 1 580 ? 1.955 10.197 -60.538 1.00 45.31 580 SER A CA 1
ATOM 4438 C C . SER A 1 580 ? 1.372 11.611 -60.447 1.00 45.31 580 SER A C 1
ATOM 4440 O O . SER A 1 580 ? 1.856 12.472 -59.711 1.00 45.31 580 SER A O 1
ATOM 4442 N N . THR A 1 581 ? 0.335 11.852 -61.248 1.00 38.97 581 THR A N 1
ATOM 4443 C CA . THR A 1 581 ? -0.400 13.111 -61.444 1.00 38.97 581 THR A CA 1
ATOM 4444 C C . THR A 1 581 ? -1.423 13.353 -60.331 1.00 38.97 581 THR A C 1
ATOM 4446 O O . THR A 1 581 ? -2.626 13.416 -60.556 1.00 38.97 581 THR A O 1
ATOM 4449 N N . GLY A 1 582 ? -0.947 13.511 -59.098 1.00 38.94 582 GLY A N 1
ATOM 4450 C CA . GLY A 1 582 ? -1.793 13.923 -57.980 1.00 38.94 582 GLY A CA 1
ATOM 4451 C C . GLY A 1 582 ? -0.963 14.471 -56.830 1.00 38.94 582 GLY A C 1
ATOM 4452 O O . GLY A 1 582 ? -0.005 13.836 -56.397 1.00 38.94 582 GLY A O 1
ATOM 4453 N N . SER A 1 583 ? -1.323 15.656 -56.333 1.00 39.44 583 SER A N 1
ATOM 4454 C CA . SER A 1 583 ? -0.734 16.249 -55.129 1.00 39.44 583 SER A CA 1
ATOM 4455 C C . SER A 1 583 ? -1.040 15.352 -53.923 1.00 39.44 583 SER A C 1
ATOM 4457 O O . SER A 1 583 ? -2.091 15.460 -53.295 1.00 39.44 583 SER A O 1
ATOM 4459 N N . ARG A 1 584 ? -0.157 14.394 -53.632 1.00 40.62 584 ARG A N 1
ATOM 4460 C CA . ARG A 1 584 ? -0.276 13.513 -52.468 1.00 40.62 584 ARG A CA 1
ATOM 4461 C C . ARG A 1 584 ? 0.446 14.152 -51.288 1.00 40.62 584 ARG A C 1
ATOM 4463 O O . ARG A 1 584 ? 1.664 14.272 -51.288 1.00 40.62 584 ARG A O 1
ATOM 4470 N N . ARG A 1 585 ? -0.320 14.526 -50.260 1.00 38.00 585 ARG A N 1
ATOM 4471 C CA . ARG A 1 585 ? 0.195 14.971 -48.952 1.00 38.00 585 ARG A CA 1
ATOM 4472 C C . ARG A 1 585 ? 0.790 13.836 -48.105 1.00 38.00 585 ARG A C 1
ATOM 4474 O O . ARG A 1 585 ? 1.361 14.127 -47.065 1.00 38.00 585 ARG A O 1
ATOM 4481 N N . PHE A 1 586 ? 0.687 12.575 -48.532 1.00 37.81 586 PHE A N 1
ATOM 4482 C CA . PHE A 1 586 ? 1.126 11.422 -47.746 1.00 37.81 586 PHE A CA 1
ATOM 4483 C C . PHE A 1 586 ? 1.601 10.291 -48.665 1.00 37.81 586 PHE A C 1
ATOM 4485 O O . PHE A 1 586 ? 0.889 9.900 -49.593 1.00 37.81 586 PHE A O 1
ATOM 4492 N N . LEU A 1 587 ? 2.800 9.767 -48.408 1.00 39.28 587 LEU A N 1
ATOM 4493 C CA . LEU A 1 587 ? 3.285 8.514 -48.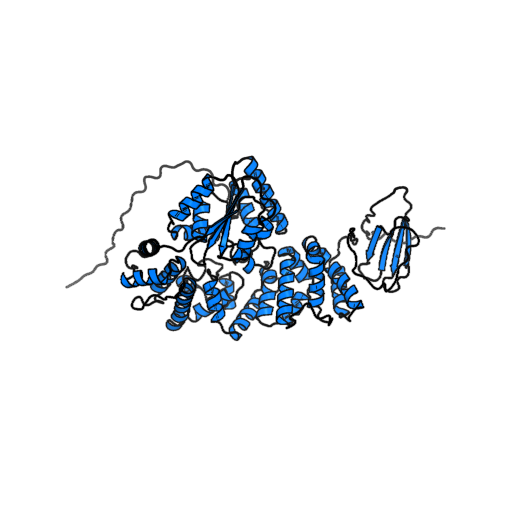983 1.00 39.28 587 LEU A CA 1
ATOM 4494 C C . LEU A 1 587 ? 3.100 7.408 -47.939 1.00 39.28 587 LEU A C 1
ATOM 4496 O O . LEU A 1 587 ? 3.588 7.522 -46.819 1.00 39.28 587 LEU A O 1
ATOM 4500 N N . THR A 1 588 ? 2.416 6.329 -48.314 1.00 32.81 588 THR A N 1
ATOM 4501 C CA . THR A 1 588 ? 2.353 5.082 -47.541 1.00 32.81 588 THR A CA 1
ATOM 4502 C C . THR A 1 588 ? 2.940 3.975 -48.408 1.00 32.81 588 THR A C 1
ATOM 4504 O O . THR A 1 588 ? 2.475 3.753 -49.525 1.00 32.81 588 THR A O 1
ATOM 4507 N N . MET A 1 589 ? 3.974 3.297 -47.912 1.00 31.00 589 MET A N 1
ATOM 4508 C CA . MET A 1 589 ? 4.617 2.161 -48.583 1.00 31.00 589 MET A CA 1
ATOM 4509 C C . MET A 1 589 ? 4.028 0.844 -48.065 1.00 31.00 589 MET A C 1
ATOM 4511 O O . MET A 1 589 ? 3.791 0.702 -46.867 1.00 31.00 589 MET A O 1
ATOM 4515 N N . ARG A 1 590 ? 3.805 -0.123 -48.963 1.00 25.38 590 ARG A N 1
ATOM 4516 C CA . ARG A 1 590 ? 3.394 -1.502 -48.638 1.00 25.38 590 ARG A CA 1
ATOM 4517 C C . ARG A 1 590 ? 4.615 -2.440 -48.533 1.00 25.38 590 ARG A C 1
ATOM 4519 O O . ARG A 1 590 ? 5.668 -2.105 -49.074 1.00 25.38 590 ARG A O 1
ATOM 4526 N N . PRO A 1 591 ? 4.495 -3.582 -47.828 1.00 26.19 591 PRO A N 1
ATOM 4527 C CA . PRO A 1 591 ? 5.620 -4.461 -47.498 1.00 26.19 591 PRO A CA 1
ATOM 4528 C C . PRO A 1 591 ? 6.298 -5.084 -48.725 1.00 26.19 591 PRO A C 1
ATOM 4530 O O . PRO A 1 591 ? 5.658 -5.359 -49.741 1.00 26.19 591 PRO A O 1
ATOM 4533 N N . TRP A 1 592 ? 7.595 -5.369 -48.582 1.00 29.31 592 TRP A N 1
ATOM 4534 C CA . TRP A 1 592 ? 8.349 -6.242 -49.481 1.00 29.31 592 TRP A CA 1
ATOM 4535 C C . TRP A 1 592 ? 7.878 -7.686 -49.270 1.00 29.31 592 TRP A C 1
ATOM 4537 O O . TRP A 1 592 ? 8.097 -8.254 -48.203 1.00 29.31 592 TRP A O 1
ATOM 4547 N N . ARG A 1 593 ? 7.211 -8.282 -50.265 1.00 25.36 593 ARG A N 1
ATOM 4548 C CA . ARG A 1 593 ? 7.022 -9.739 -50.311 1.00 25.36 593 ARG A CA 1
ATOM 4549 C C . ARG A 1 593 ? 8.289 -10.340 -50.909 1.00 25.36 593 ARG A C 1
ATOM 4551 O O . ARG A 1 593 ? 8.712 -9.906 -51.978 1.00 25.36 593 ARG A O 1
ATOM 4558 N N . SER A 1 594 ? 8.880 -11.336 -50.257 1.00 27.91 594 SER A N 1
ATOM 4559 C CA . SER A 1 594 ? 9.759 -12.265 -50.966 1.00 27.91 594 SER A CA 1
ATOM 4560 C C . SER A 1 594 ? 8.953 -12.878 -52.115 1.00 27.91 594 SER A C 1
ATOM 4562 O O . SER A 1 594 ? 7.846 -13.378 -51.907 1.00 27.91 594 SER A O 1
ATOM 4564 N N . ALA A 1 595 ? 9.456 -12.766 -53.345 1.00 28.27 595 ALA A N 1
ATOM 4565 C CA . ALA A 1 595 ? 8.886 -13.499 -54.467 1.00 28.27 595 ALA A CA 1
ATOM 4566 C C . ALA A 1 595 ? 8.980 -15.010 -54.170 1.00 28.27 595 ALA A C 1
ATOM 4568 O O . ALA A 1 595 ? 9.988 -15.435 -53.600 1.00 28.27 595 ALA A O 1
ATOM 4569 N N . PRO A 1 596 ? 7.971 -15.826 -54.523 1.00 31.47 596 PRO A N 1
ATOM 4570 C CA . PRO A 1 596 ? 8.149 -17.270 -54.548 1.00 31.47 596 PRO A CA 1
ATOM 4571 C C . PRO A 1 596 ? 9.198 -17.622 -55.608 1.00 31.47 596 PRO A C 1
ATOM 4573 O O . PRO A 1 596 ? 9.265 -16.971 -56.654 1.00 31.47 596 PRO A O 1
ATOM 4576 N N . ASP A 1 597 ? 10.011 -18.637 -55.318 1.00 35.06 597 ASP A N 1
ATOM 4577 C CA . ASP A 1 597 ? 10.974 -19.233 -56.244 1.00 35.06 597 ASP A CA 1
ATOM 4578 C C . ASP A 1 597 ? 10.318 -19.507 -57.606 1.00 35.06 597 ASP A C 1
ATOM 4580 O O . ASP A 1 597 ? 9.603 -20.492 -57.796 1.00 35.06 597 ASP A O 1
ATOM 4584 N N . HIS A 1 598 ? 10.585 -18.649 -58.588 1.00 30.53 598 HIS A N 1
ATOM 4585 C CA . HIS A 1 598 ? 10.366 -18.962 -59.990 1.00 30.53 598 HIS A CA 1
ATOM 4586 C C . HIS A 1 598 ? 11.721 -19.002 -60.678 1.00 30.53 598 HIS A C 1
ATOM 4588 O O . HIS A 1 598 ? 12.439 -18.009 -60.794 1.00 30.53 598 HIS A O 1
ATOM 4594 N N . GLY A 1 599 ? 12.085 -20.228 -61.047 1.00 28.92 599 GLY A N 1
ATOM 4595 C CA . GLY A 1 599 ? 13.382 -20.583 -61.574 1.00 28.92 599 GLY A CA 1
ATOM 4596 C C . GLY A 1 599 ? 13.755 -19.882 -62.876 1.00 28.92 599 GLY A C 1
ATOM 4597 O O . GLY A 1 599 ? 12.921 -19.396 -63.631 1.00 28.92 599 GLY A O 1
ATOM 4598 N N . ARG A 1 600 ? 15.069 -19.921 -63.118 1.00 30.36 600 ARG A N 1
ATOM 4599 C CA . ARG A 1 600 ? 15.757 -19.847 -64.414 1.00 30.36 600 ARG A CA 1
ATOM 4600 C C . ARG A 1 600 ? 15.113 -18.918 -65.448 1.00 30.36 600 ARG A C 1
ATOM 4602 O O . ARG A 1 600 ? 14.299 -19.332 -66.267 1.00 30.36 600 ARG A O 1
ATOM 4609 N N . LEU A 1 601 ? 15.663 -17.708 -65.524 1.00 27.34 601 LEU A N 1
ATOM 4610 C CA . LEU A 1 601 ? 15.687 -16.910 -66.748 1.00 27.34 601 LEU A CA 1
ATOM 4611 C C . LEU A 1 601 ? 16.211 -17.769 -67.915 1.00 27.34 601 LEU A C 1
ATOM 4613 O O . LEU A 1 601 ? 17.416 -18.002 -68.035 1.00 27.34 601 LEU A O 1
ATOM 4617 N N . ARG A 1 602 ? 15.318 -18.231 -68.798 1.00 28.41 602 ARG A N 1
ATOM 4618 C CA . ARG A 1 602 ? 15.702 -18.529 -70.179 1.00 28.41 602 ARG A CA 1
ATOM 4619 C C . ARG A 1 602 ? 15.817 -17.197 -70.908 1.00 28.41 602 ARG A C 1
ATOM 4621 O O . ARG A 1 602 ? 14.838 -16.475 -71.057 1.00 28.41 602 ARG A O 1
ATOM 4628 N N . ARG A 1 603 ? 17.036 -16.896 -71.354 1.00 33.75 603 ARG A N 1
ATOM 4629 C CA . ARG A 1 603 ? 17.287 -15.945 -72.436 1.00 33.75 603 ARG A CA 1
ATOM 4630 C C . ARG A 1 603 ? 16.607 -16.466 -73.698 1.00 33.75 603 ARG A C 1
ATOM 4632 O O . ARG A 1 603 ? 16.915 -17.576 -74.122 1.00 33.75 603 ARG A O 1
ATOM 4639 N N . THR A 1 604 ? 15.803 -15.630 -74.331 1.00 29.66 604 THR A N 1
ATOM 4640 C CA . THR A 1 604 ? 15.688 -15.613 -75.788 1.00 29.66 604 THR A CA 1
ATOM 4641 C C . THR A 1 604 ? 15.740 -14.165 -76.246 1.00 29.66 604 THR A C 1
ATOM 4643 O O . THR A 1 604 ? 15.174 -13.286 -75.599 1.00 29.66 604 THR A O 1
ATOM 4646 N N . THR A 1 605 ? 16.548 -14.001 -77.286 1.00 40.25 605 THR A N 1
ATOM 4647 C CA . THR A 1 605 ? 16.901 -12.829 -78.093 1.00 40.25 605 THR A CA 1
ATOM 4648 C C . THR A 1 605 ? 15.760 -11.903 -78.452 1.00 40.25 605 THR A C 1
ATOM 4650 O O . THR A 1 605 ? 14.666 -12.441 -78.738 1.00 40.25 605 THR A O 1
#

Nearest PDB structures (foldseek):
  3ur4-assembly1_A  TM=9.098E-01  e=7.918E-02  Homo sapiens
  2co0-assembly2_C  TM=8.825E-01  e=1.044E-01  Homo sapiens
  9esi-assembly1_C  TM=9.099E-01  e=1.580E-01  Schizosaccharomyces pombe
  2v1u-assembly1_A  TM=4.575E-01  e=4.559E-04  Aeropyrum pernix
  8sht-assembly1_N  TM=6.882E-01  e=1.093E-01  Homo sapiens